Protein AF-A0A4Y2HJJ8-F1 (afdb_monomer)

Radius of gyration: 37.84 Å; Cα contacts (8 Å, |Δi|>4): 561; chains: 1; bounding box: 96×56×114 Å

InterPro domains:
  IPR008042 Retrotra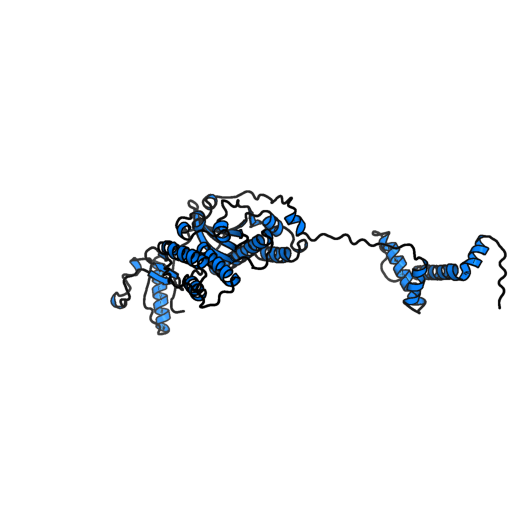nsposon Pao-like, RNAseH-like domain [PF05380] (85-244)
  IPR043502 DNA/RNA polymerase superfamily [SSF56672] (1-268)

pLDDT: mean 84.19, std 13.62, range [30.31, 98.5]

Organism: Araneus ventricosus (NCBI:txid182803)

Secondary structure (DSSP, 8-state):
--------SSHHHHHHHHHHHHHHHHHTT--------S-GGGTTTS-GGG-----S-SEEEETTEEEETTTTEEE---------BHHHHHHHHHHS--SS-TTHHHHHHHHHHHHHHHHTT--SSSBPPHHHHHHHHHHHHHGGGGGG--EES--SPSS-SEEEEEEEEEE-SSEEEEEEEEEEE-SS-EEEEEEEEEEEEPPSS---HHHHHHHHHHHHHHHHHHHHHHH-----EEEEEES-HHHHHHHHS-GGGB-HHHHHHHHHHHHHS-GGGEEE--GGG-THHHHHTT--GGGTTT-HHHHH--GGGGS-------------HHHHHTB-----------TT-HHHHHHHHHHH-S-HHHHHHHHHHHHHHHHHHH-TTS---SSPPHHHHHHHHHHHHHHHHHHHTHHHHHHHTTT--------

Solvent-accessible surface area (backbone atoms only — not comparable to full-atom values): 25143 Å² total; per-residue (Å²): 135,92,76,88,89,84,81,62,98,42,73,67,56,37,49,52,51,50,54,53,50,52,54,56,32,46,77,73,74,41,83,89,74,82,88,82,63,59,54,72,89,65,49,83,79,54,66,75,88,68,65,76,85,72,71,103,56,76,61,42,71,58,98,74,33,38,32,31,34,73,85,40,23,35,38,48,82,71,81,77,70,95,58,54,22,55,47,42,50,54,50,58,54,67,65,63,62,58,95,44,21,84,54,36,25,48,55,41,47,51,55,45,50,52,54,51,48,59,74,69,67,64,53,58,82,40,69,50,56,69,72,60,38,53,55,46,51,55,50,53,62,36,44,56,56,48,53,70,42,75,41,67,64,72,57,66,48,81,76,56,78,44,33,35,39,43,35,30,26,21,48,42,91,60,13,23,10,19,34,33,30,36,35,17,23,56,88,85,53,60,34,51,26,59,66,34,32,49,74,46,66,45,66,91,70,84,72,57,67,67,60,42,33,44,50,7,50,42,49,29,56,55,45,51,54,54,47,59,75,65,68,79,64,86,66,77,46,63,43,35,36,35,55,54,47,60,47,53,43,51,54,70,44,66,34,88,50,32,37,70,77,58,14,58,46,28,44,57,40,56,73,75,43,62,70,88,34,59,41,81,39,60,64,97,59,39,51,14,47,46,39,16,71,47,48,62,53,65,53,56,82,77,32,54,45,65,49,47,42,40,72,66,74,61,46,97,72,81,80,80,81,72,76,59,81,70,89,41,70,73,56,60,68,42,41,57,75,81,71,80,83,80,84,83,80,79,84,86,55,74,74,50,55,61,55,53,55,54,71,74,48,94,46,68,72,55,52,24,50,52,46,31,49,52,52,49,49,57,49,28,77,74,31,79,93,65,66,84,73,85,80,89,51,71,68,49,40,48,55,26,43,53,50,54,52,48,54,52,44,54,65,79,36,42,67,61,55,54,30,58,78,66,76,47,92,80,83,81,84,82,129

Structure (mmCIF, N/CA/C/O backbone):
data_AF-A0A4Y2HJJ8-F1
#
_entry.id   AF-A0A4Y2HJJ8-F1
#
loop_
_atom_site.group_PDB
_atom_site.id
_atom_site.type_symbol
_atom_site.label_atom_id
_atom_site.label_alt_id
_atom_site.label_comp_id
_atom_site.label_asym_id
_atom_site.label_entity_id
_atom_site.label_seq_id
_atom_site.pdbx_PDB_ins_code
_atom_site.Cartn_x
_atom_site.Cartn_y
_atom_site.Cartn_z
_atom_site.occupancy
_atom_site.B_iso_or_equiv
_atom_site.auth_seq_id
_atom_site.auth_comp_id
_atom_site.auth_asym_id
_atom_site.auth_atom_id
_atom_site.pdbx_PDB_model_num
ATOM 1 N N . MET A 1 1 ? -3.853 -16.875 21.306 1.00 56.72 1 MET A N 1
ATOM 2 C CA . MET A 1 1 ? -4.842 -15.968 20.690 1.00 56.72 1 MET A CA 1
ATOM 3 C C . MET A 1 1 ? -6.070 -16.238 21.504 1.00 56.72 1 MET A C 1
ATOM 5 O O . MET A 1 1 ? -6.566 -17.357 21.449 1.00 56.72 1 MET A O 1
ATOM 9 N N . ASP A 1 2 ? -6.397 -15.292 22.373 1.00 77.62 2 ASP A N 1
ATOM 10 C CA . ASP A 1 2 ? -7.194 -15.567 23.573 1.00 77.62 2 ASP A CA 1
ATOM 11 C C . ASP A 1 2 ? -8.602 -14.959 23.448 1.00 77.62 2 ASP A C 1
ATOM 13 O O . ASP A 1 2 ? -9.482 -15.260 24.248 1.00 77.62 2 ASP A O 1
ATOM 17 N N . ASP A 1 3 ? -8.815 -14.163 22.393 1.00 82.06 3 ASP A N 1
ATOM 18 C CA . ASP A 1 3 ? -10.067 -13.495 22.061 1.00 82.06 3 ASP A CA 1
ATOM 19 C C . ASP A 1 3 ? -10.730 -14.163 20.846 1.00 82.06 3 ASP A C 1
ATOM 21 O O . ASP A 1 3 ? -10.059 -14.546 19.879 1.00 82.06 3 ASP A O 1
ATOM 25 N N . VAL A 1 4 ? -12.062 -14.257 20.873 1.00 84.19 4 VAL A N 1
ATOM 26 C CA . VAL A 1 4 ? -12.884 -14.725 19.749 1.00 84.19 4 VAL A CA 1
ATOM 27 C C . VAL A 1 4 ? -13.698 -13.554 19.212 1.00 84.19 4 VAL A C 1
ATOM 29 O O . VAL A 1 4 ? -14.458 -12.931 19.950 1.00 84.19 4 VAL A O 1
ATOM 32 N N . PHE A 1 5 ? -13.562 -13.282 17.915 1.00 85.31 5 PHE A N 1
ATOM 33 C CA . PHE A 1 5 ? -14.332 -12.258 17.212 1.00 85.31 5 PHE A CA 1
ATOM 34 C C . PHE A 1 5 ? -15.346 -12.936 16.295 1.00 85.31 5 PHE A C 1
ATOM 36 O O . PHE A 1 5 ? -14.975 -13.754 15.455 1.00 85.31 5 PHE A O 1
ATOM 43 N N . ALA A 1 6 ? -16.618 -12.592 16.468 1.00 85.75 6 ALA A N 1
ATOM 44 C CA . ALA A 1 6 ? -17.721 -13.070 15.648 1.00 85.75 6 ALA A CA 1
ATOM 45 C C . ALA A 1 6 ? -18.758 -11.953 15.483 1.00 85.75 6 ALA A C 1
ATOM 47 O O . ALA A 1 6 ? -18.831 -11.037 16.304 1.00 85.75 6 ALA A O 1
ATOM 48 N N . GLY A 1 7 ? -19.549 -12.041 14.422 1.00 86.88 7 GLY A N 1
ATOM 49 C CA . GLY A 1 7 ? -20.635 -11.121 14.106 1.00 86.88 7 GLY A CA 1
ATOM 50 C C . GLY A 1 7 ? -21.627 -11.797 13.165 1.00 86.88 7 GLY A C 1
ATOM 51 O O . GLY A 1 7 ? -21.404 -12.938 12.764 1.00 86.88 7 GLY A O 1
ATOM 52 N N . GLY A 1 8 ? -22.704 -11.092 12.848 1.00 85.25 8 GLY A N 1
ATOM 53 C CA . GLY A 1 8 ? -23.768 -11.533 11.951 1.00 85.25 8 GLY A CA 1
ATOM 54 C C . GLY A 1 8 ? -24.639 -10.343 11.566 1.00 85.25 8 GLY A C 1
ATOM 55 O O . GLY A 1 8 ? -24.503 -9.265 12.157 1.00 85.25 8 GLY A O 1
ATOM 56 N N . ASP A 1 9 ? -25.523 -10.550 10.597 1.00 84.44 9 ASP A N 1
ATOM 57 C CA . ASP A 1 9 ? -26.316 -9.475 9.986 1.00 84.44 9 ASP A CA 1
ATOM 58 C C . ASP A 1 9 ? -27.642 -9.233 10.729 1.00 84.44 9 ASP A C 1
ATOM 60 O O . ASP A 1 9 ? -28.330 -8.239 10.502 1.00 84.44 9 ASP A O 1
ATOM 64 N N . SER A 1 10 ? -27.997 -10.122 11.665 1.00 86.19 10 SER A N 1
ATOM 65 C CA . SER A 1 10 ? -29.183 -10.000 12.519 1.00 86.19 10 SER A CA 1
ATOM 66 C C . SER A 1 10 ? -28.879 -10.292 13.989 1.00 86.19 10 SER A C 1
ATOM 68 O O . SER A 1 10 ? -27.955 -11.035 14.334 1.00 86.19 10 SER A O 1
ATOM 70 N N . LEU A 1 11 ? -29.690 -9.731 14.889 1.00 86.81 11 LEU A N 1
ATOM 71 C CA . LEU A 1 11 ? -29.562 -9.994 16.326 1.00 86.81 11 LEU A CA 1
ATOM 72 C C . LEU A 1 11 ? -29.825 -11.466 16.655 1.00 86.81 11 LEU A C 1
ATOM 74 O O . LEU A 1 11 ? -29.200 -12.015 17.562 1.00 86.81 11 LEU A O 1
ATOM 78 N N . GLU A 1 12 ? -30.747 -12.099 15.938 1.00 87.50 12 GLU A N 1
ATOM 79 C CA . GLU A 1 12 ? -31.116 -13.503 16.089 1.00 87.50 12 GLU A CA 1
ATOM 80 C C . GLU A 1 12 ? -29.944 -14.423 15.739 1.00 87.50 12 GLU A C 1
ATOM 82 O O . GLU A 1 12 ? -29.590 -15.287 16.543 1.00 87.50 12 GLU A O 1
ATOM 87 N N . GLU A 1 13 ? -29.294 -14.188 14.597 1.00 89.25 13 GLU A N 1
ATOM 88 C CA . GLU A 1 13 ? -28.116 -14.943 14.165 1.00 89.25 13 GLU A CA 1
ATOM 89 C C . GLU A 1 13 ? -26.965 -14.798 15.167 1.00 89.25 13 GLU A C 1
ATOM 91 O O . GLU A 1 13 ? -26.371 -15.788 15.597 1.00 89.25 13 GLU A O 1
ATOM 96 N N . VAL A 1 14 ? -26.688 -13.569 15.617 1.00 89.31 14 VAL A N 1
ATOM 97 C CA . VAL A 1 14 ? -25.626 -13.314 16.600 1.00 89.31 14 VAL A CA 1
ATOM 98 C C . VAL A 1 14 ? -25.923 -14.003 17.938 1.00 89.31 14 VAL A C 1
ATOM 100 O O . VAL A 1 14 ? -25.008 -14.540 18.569 1.00 89.31 14 VAL A O 1
ATOM 103 N N . ARG A 1 15 ? -27.191 -14.049 18.374 1.00 87.06 15 ARG A N 1
ATOM 104 C CA . ARG A 1 15 ? -27.598 -14.810 19.572 1.00 87.06 15 ARG A CA 1
ATOM 105 C C . ARG A 1 15 ? -27.375 -16.300 19.397 1.00 87.06 15 ARG A C 1
ATOM 107 O O . ARG A 1 15 ? -26.866 -16.951 20.310 1.00 87.06 15 ARG A O 1
ATOM 114 N N . GLU A 1 16 ? -27.769 -16.848 18.257 1.00 90.25 16 GLU A N 1
ATOM 115 C CA . GLU A 1 16 ? -27.582 -18.266 17.987 1.00 90.25 16 GLU A CA 1
ATOM 116 C C . GLU A 1 16 ? -26.090 -18.627 17.984 1.00 90.25 16 GLU A C 1
ATOM 118 O O . GLU A 1 16 ? -25.683 -19.555 18.690 1.00 90.25 16 GLU A O 1
ATOM 123 N N . LEU A 1 17 ? -25.262 -17.837 17.295 1.00 89.94 17 LEU A N 1
ATOM 124 C CA . LEU A 1 17 ? -23.807 -17.982 17.290 1.00 89.94 17 LEU A CA 1
ATOM 125 C C . LEU A 1 17 ? -23.226 -17.933 18.706 1.00 89.94 17 LEU A C 1
ATOM 127 O O . LEU A 1 17 ? -22.416 -18.789 19.067 1.00 89.94 17 LEU A O 1
ATOM 131 N N . GLN A 1 18 ? -23.668 -16.986 19.539 1.00 87.38 18 GLN A N 1
ATOM 132 C CA . GLN A 1 18 ? -23.239 -16.886 20.935 1.00 87.38 18 GLN A CA 1
ATOM 133 C C . GLN A 1 18 ? -23.526 -18.183 21.709 1.00 87.38 18 GLN A C 1
ATOM 135 O O . GLN A 1 18 ? -22.636 -18.723 22.372 1.00 87.38 18 GLN A O 1
ATOM 140 N N . VAL A 1 19 ? -24.750 -18.711 21.610 1.00 88.38 19 VAL A N 1
ATOM 141 C CA . VAL A 1 19 ? -25.157 -19.946 22.300 1.00 88.38 19 VAL A CA 1
ATOM 142 C C . VAL A 1 19 ? -24.356 -21.150 21.801 1.00 88.38 19 VAL A C 1
ATOM 144 O O . VAL A 1 19 ? -23.889 -21.964 22.606 1.00 88.38 19 VAL A O 1
ATOM 147 N N . GLN A 1 20 ? -24.170 -21.270 20.485 1.00 91.38 20 GLN A N 1
ATOM 148 C CA . GLN A 1 20 ? -23.397 -22.353 19.878 1.00 91.38 20 GLN A CA 1
ATOM 149 C C . GLN A 1 20 ? -21.921 -22.310 20.302 1.00 91.38 20 GLN A C 1
ATOM 151 O O . GLN A 1 20 ? -21.341 -23.358 20.610 1.00 91.38 20 GLN A O 1
ATOM 156 N N . LEU A 1 21 ? -21.329 -21.114 20.380 1.00 90.69 21 LEU A N 1
ATOM 157 C CA . LEU A 1 21 ? -19.943 -20.904 20.797 1.00 90.69 21 LEU A CA 1
ATOM 158 C C . LEU A 1 21 ? -19.740 -21.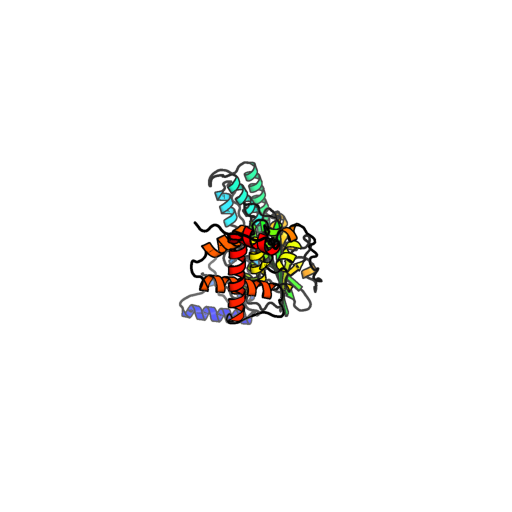301 22.266 1.00 90.69 21 LEU A C 1
ATOM 160 O O . LEU A 1 21 ? -18.840 -22.087 22.569 1.00 90.69 21 LEU A O 1
ATOM 164 N N . ILE A 1 22 ? -20.621 -20.832 23.160 1.00 89.00 22 ILE A N 1
ATOM 165 C CA . ILE A 1 22 ? -20.599 -21.184 24.590 1.00 89.00 22 ILE A CA 1
ATOM 166 C C . ILE A 1 22 ? -20.695 -22.700 24.764 1.00 89.00 22 ILE A C 1
ATOM 168 O O . ILE A 1 22 ? -19.879 -23.297 25.464 1.00 89.00 22 ILE A O 1
ATOM 172 N N . ARG A 1 23 ? -21.660 -23.346 24.097 1.00 91.12 23 ARG A N 1
ATOM 173 C CA . ARG A 1 23 ? -21.856 -24.799 24.193 1.00 91.12 23 ARG A CA 1
ATOM 174 C C . ARG A 1 23 ? -20.638 -25.571 23.685 1.00 91.12 23 ARG A C 1
ATOM 176 O O . ARG A 1 23 ? -20.248 -26.564 24.296 1.00 91.12 23 ARG A O 1
ATOM 183 N N . SER A 1 24 ? -20.052 -25.142 22.570 1.00 93.00 24 SER A N 1
ATOM 184 C CA . SER A 1 24 ? -18.912 -2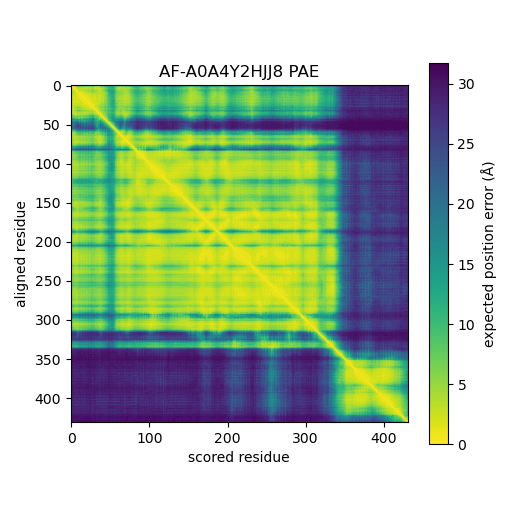5.827 21.953 1.00 93.00 24 SER A CA 1
ATOM 185 C C . SER A 1 24 ? -17.656 -25.738 22.817 1.00 93.00 24 SER A C 1
ATOM 187 O O . SER A 1 24 ? -16.993 -26.752 23.028 1.00 93.00 24 SER A O 1
ATOM 189 N N . LEU A 1 25 ? -17.364 -24.563 23.378 1.00 90.69 25 LEU A N 1
ATOM 190 C CA . LEU A 1 25 ? -16.209 -24.374 24.257 1.00 90.69 25 LEU A CA 1
ATOM 191 C C . LEU A 1 25 ? -16.407 -25.025 25.629 1.00 90.69 25 LEU A C 1
ATOM 193 O O . LEU A 1 25 ? -15.476 -25.648 26.138 1.00 90.69 25 LEU A O 1
ATOM 197 N N . ALA A 1 26 ? -17.629 -25.022 26.169 1.00 91.31 26 ALA A N 1
ATOM 198 C CA . ALA A 1 26 ? -17.940 -25.738 27.404 1.00 91.31 26 ALA A CA 1
ATOM 199 C C . ALA A 1 26 ? -17.660 -27.248 27.286 1.00 91.31 26 ALA A C 1
ATOM 201 O O . ALA A 1 26 ? -17.150 -27.858 28.224 1.00 91.31 26 ALA A O 1
ATOM 202 N N . ARG A 1 27 ? -17.907 -27.859 26.115 1.00 93.00 27 ARG A N 1
ATOM 203 C CA . ARG A 1 27 ? -17.545 -29.269 25.851 1.00 93.00 27 ARG A CA 1
ATOM 204 C C . ARG A 1 27 ? -16.037 -29.520 25.875 1.00 93.00 27 ARG A C 1
ATOM 206 O O . ARG A 1 27 ? -15.626 -30.641 26.153 1.00 93.00 27 ARG A O 1
ATOM 213 N N . ALA A 1 28 ? -15.232 -28.501 25.586 1.00 92.19 28 ALA A N 1
ATOM 214 C CA . ALA A 1 28 ? -13.778 -28.538 25.706 1.00 92.19 28 ALA A CA 1
ATOM 215 C C . ALA A 1 28 ? -13.282 -28.131 27.111 1.00 92.19 28 ALA A C 1
ATOM 217 O O . ALA A 1 28 ? -12.077 -28.011 27.314 1.00 92.19 28 ALA A O 1
ATOM 218 N N . GLY A 1 29 ? -14.187 -27.906 28.074 1.00 91.50 29 GLY A N 1
ATOM 219 C CA . GLY A 1 29 ? -13.849 -27.431 29.419 1.00 91.50 29 GLY A CA 1
ATOM 220 C C . GLY A 1 29 ? -13.415 -25.962 29.469 1.00 91.50 29 GLY A C 1
ATOM 221 O O . GLY A 1 29 ? -12.773 -25.555 30.432 1.00 91.50 29 GLY A O 1
ATOM 222 N N . MET A 1 30 ? -13.729 -25.174 28.436 1.00 88.31 30 MET A N 1
ATOM 223 C CA . MET A 1 30 ? -13.374 -23.758 28.336 1.00 88.31 30 MET A CA 1
ATOM 224 C C . MET A 1 30 ? -14.610 -22.883 28.570 1.00 88.31 30 MET A C 1
ATOM 226 O O . MET A 1 30 ? -15.579 -22.951 27.813 1.00 88.31 30 MET A O 1
ATOM 230 N N . GLU A 1 31 ? -14.573 -22.034 29.598 1.00 85.12 31 GLU A N 1
ATOM 231 C CA . GLU A 1 31 ? -15.604 -21.018 29.835 1.00 85.12 31 GLU A CA 1
ATOM 232 C C . GLU A 1 31 ? -15.215 -19.679 29.198 1.00 85.12 31 GLU A C 1
ATOM 234 O O . GLU A 1 31 ? -14.109 -19.174 29.388 1.00 85.12 31 GLU A O 1
ATOM 239 N N . LEU A 1 32 ? -16.149 -19.082 28.454 1.00 81.50 32 LEU A N 1
ATOM 240 C CA . LEU A 1 32 ? -15.990 -17.733 27.919 1.00 81.50 32 LEU A CA 1
ATOM 241 C C . LEU A 1 32 ? -16.343 -16.685 28.977 1.00 81.50 32 LEU A C 1
ATOM 243 O O . LEU A 1 32 ? -17.425 -16.709 29.569 1.00 81.50 32 LEU A O 1
ATOM 247 N N . HIS A 1 33 ? -15.455 -15.711 29.141 1.00 76.56 33 HIS A N 1
ATOM 248 C CA . HIS A 1 33 ? -15.629 -14.565 30.029 1.00 76.56 33 HIS A CA 1
ATOM 249 C C . HIS A 1 33 ? -15.424 -13.255 29.249 1.00 76.56 33 HIS A C 1
ATOM 251 O O . HIS A 1 33 ? -14.847 -13.267 28.167 1.00 76.56 33 HIS A O 1
ATOM 257 N N . LYS A 1 34 ? -15.852 -12.116 29.821 1.00 78.88 34 LYS A N 1
ATOM 258 C CA . LYS A 1 34 ? -15.633 -10.753 29.278 1.00 78.88 34 LYS A CA 1
ATOM 259 C C . LYS A 1 34 ? -16.279 -10.492 27.908 1.00 78.88 34 LYS A C 1
ATOM 261 O O . LYS A 1 34 ? -15.626 -10.075 26.957 1.00 78.88 34 LYS A O 1
ATOM 266 N N . TRP A 1 35 ? -17.591 -10.679 27.829 1.00 79.94 35 TRP A N 1
ATOM 267 C CA . TRP A 1 35 ? -18.362 -10.365 26.628 1.00 79.94 35 TRP A CA 1
ATOM 268 C C . TRP A 1 35 ? -18.404 -8.857 26.344 1.00 79.94 35 TRP A C 1
ATOM 270 O O . TRP A 1 35 ? -18.588 -8.028 27.241 1.00 79.94 35 TRP A O 1
ATOM 280 N N . ARG A 1 36 ? -18.254 -8.503 25.066 1.00 81.88 36 ARG A N 1
ATOM 281 C CA . ARG A 1 36 ? -18.394 -7.140 24.546 1.00 81.88 36 ARG A CA 1
ATOM 282 C C . ARG A 1 36 ? -19.230 -7.184 23.274 1.00 81.88 36 ARG A C 1
ATOM 284 O O . ARG A 1 36 ? -19.084 -8.092 22.465 1.00 81.88 36 ARG A O 1
ATOM 291 N N . THR A 1 37 ? -20.136 -6.225 23.131 1.00 81.94 37 THR A N 1
ATOM 292 C CA . THR A 1 37 ? -21.064 -6.134 22.000 1.00 81.94 37 THR A CA 1
ATOM 293 C C . THR A 1 37 ? -21.440 -4.677 21.760 1.00 81.94 37 THR A C 1
ATOM 295 O O . THR A 1 37 ? -21.551 -3.900 22.719 1.00 81.94 37 THR A O 1
ATOM 298 N N . ASN A 1 38 ? -21.636 -4.341 20.487 1.00 81.12 38 ASN A N 1
ATOM 299 C CA . ASN A 1 38 ? -22.210 -3.083 20.018 1.00 81.12 38 ASN A CA 1
ATOM 300 C C . ASN A 1 38 ? -23.748 -3.062 20.092 1.00 81.12 38 ASN A C 1
ATOM 302 O O . ASN A 1 38 ? -24.345 -1.992 20.052 1.00 81.12 38 ASN A O 1
ATOM 306 N N . ALA A 1 39 ? -24.402 -4.212 20.285 1.00 79.56 39 ALA A N 1
ATOM 307 C CA . ALA A 1 39 ? -25.846 -4.301 20.467 1.00 79.56 39 ALA A CA 1
ATOM 308 C C . ALA A 1 39 ? -26.211 -4.393 21.957 1.00 79.56 39 ALA A C 1
ATOM 310 O O . ALA A 1 39 ? -26.068 -5.438 22.598 1.00 79.56 39 ALA A O 1
ATOM 311 N N . SER A 1 40 ? -26.742 -3.306 22.521 1.00 71.38 40 SER A N 1
ATOM 312 C CA . SER A 1 40 ? -27.177 -3.238 23.927 1.00 71.38 40 SER A CA 1
ATOM 313 C C . SER A 1 40 ? -28.168 -4.350 24.307 1.00 71.38 40 SER A C 1
ATOM 315 O O . SER A 1 40 ? -28.058 -4.923 25.389 1.00 71.38 40 SER A O 1
ATOM 317 N N . ASN A 1 41 ? -29.055 -4.738 23.385 1.00 70.00 41 ASN A N 1
ATOM 318 C CA . ASN A 1 41 ? -30.072 -5.787 23.561 1.00 70.00 41 ASN A CA 1
ATOM 319 C C . ASN A 1 41 ? -29.513 -7.210 23.771 1.00 70.00 41 ASN A C 1
ATOM 321 O O . ASN A 1 41 ? -30.272 -8.129 24.086 1.00 70.00 41 ASN A O 1
ATOM 325 N N . LEU A 1 42 ? -28.212 -7.427 23.547 1.00 68.56 42 LEU A N 1
ATOM 326 C CA . LEU A 1 42 ? -27.535 -8.702 23.813 1.00 68.56 42 LEU A CA 1
ATOM 327 C C . LEU A 1 42 ? -26.903 -8.758 25.210 1.00 68.56 42 LEU A C 1
ATOM 329 O O . LEU A 1 42 ? -26.538 -9.839 25.668 1.00 68.56 42 LEU A O 1
ATOM 333 N N . ARG A 1 43 ? -26.794 -7.620 25.909 1.00 63.72 43 ARG A N 1
ATOM 334 C CA . ARG A 1 43 ? -26.166 -7.552 27.238 1.00 63.72 43 ARG A CA 1
ATOM 335 C C . ARG A 1 43 ? -27.030 -8.107 28.353 1.00 63.72 43 ARG A C 1
ATOM 337 O O . ARG A 1 43 ? -26.498 -8.754 29.243 1.00 63.72 43 ARG A O 1
ATOM 344 N N . SER A 1 44 ? -28.343 -7.885 28.295 1.00 54.53 44 SER A N 1
ATOM 345 C CA . SER A 1 44 ? -29.275 -8.214 29.384 1.00 54.53 44 SER A CA 1
ATOM 346 C C . SER A 1 44 ? -29.310 -9.701 29.757 1.00 54.53 44 SER A C 1
ATOM 348 O O . SER A 1 44 ? -29.784 -10.048 30.831 1.00 54.53 44 SER A O 1
ATOM 350 N N . ASN A 1 45 ? -28.814 -10.582 28.882 1.00 52.50 45 ASN A N 1
ATOM 351 C CA . ASN A 1 45 ? -28.805 -12.032 29.089 1.00 52.50 45 ASN A CA 1
ATOM 352 C C . ASN A 1 45 ? -27.475 -12.569 29.642 1.00 52.50 45 ASN A C 1
ATOM 354 O O . ASN A 1 45 ? -27.370 -13.760 29.931 1.00 52.50 45 ASN A O 1
ATOM 358 N N . ILE A 1 46 ? -26.450 -11.724 29.771 1.00 59.38 46 ILE A N 1
ATOM 359 C CA . ILE A 1 46 ? -25.167 -12.096 30.365 1.00 59.38 46 ILE A CA 1
ATOM 360 C C . ILE A 1 46 ? -25.255 -11.679 31.832 1.00 59.38 46 ILE A C 1
ATOM 362 O O . ILE A 1 46 ? -25.276 -10.488 32.118 1.00 59.38 46 ILE A O 1
ATOM 366 N N . SER A 1 47 ? -25.365 -12.646 32.751 1.00 47.75 47 SER A N 1
ATOM 367 C CA . SER A 1 47 ? -25.485 -12.376 34.190 1.00 47.75 47 SER A CA 1
ATOM 368 C C . SER A 1 47 ? -24.460 -11.335 34.647 1.00 47.75 47 SER A C 1
ATOM 370 O O . SER A 1 47 ? -23.252 -11.554 34.516 1.00 47.75 47 SER A O 1
ATOM 372 N N . GLU A 1 48 ? -24.957 -10.235 35.220 1.00 48.19 48 GLU A N 1
ATOM 373 C CA . GLU A 1 48 ? -24.166 -9.119 35.764 1.00 48.19 48 GLU A CA 1
ATOM 374 C C . GLU A 1 48 ? -23.097 -9.594 36.775 1.00 48.19 48 GLU A C 1
ATOM 376 O O . GLU A 1 48 ? -22.070 -8.950 36.958 1.00 48.19 48 GLU A O 1
ATOM 381 N N . GLU A 1 49 ? -23.271 -10.782 37.363 1.00 41.53 49 GLU A N 1
ATOM 382 C CA . GLU A 1 49 ? -22.366 -11.383 38.350 1.00 41.53 49 GLU A CA 1
ATOM 383 C C . GLU A 1 49 ? -20.999 -11.848 37.802 1.00 41.53 49 GLU A C 1
ATOM 385 O O . GLU A 1 49 ? -20.076 -12.051 38.589 1.00 41.53 49 GLU A O 1
ATOM 390 N N . LYS A 1 50 ? -20.817 -12.005 36.478 1.00 44.22 50 LYS A N 1
ATOM 391 C CA . LYS A 1 50 ? -19.515 -12.392 35.877 1.00 44.22 50 LYS A CA 1
ATOM 392 C C . LYS A 1 50 ? -18.734 -11.216 35.267 1.00 44.22 50 LYS A C 1
ATOM 394 O O . LYS A 1 50 ? -17.635 -11.427 34.739 1.00 44.22 50 LYS A O 1
ATOM 399 N N . GLU A 1 51 ? -19.237 -9.982 35.354 1.00 43.31 51 GLU A N 1
ATOM 400 C CA . GLU A 1 51 ? -18.447 -8.783 35.049 1.00 43.31 51 GLU A CA 1
ATOM 401 C C . GLU A 1 51 ? -17.556 -8.438 36.247 1.00 43.31 51 GLU A C 1
ATOM 403 O O . GLU A 1 51 ? -17.837 -7.537 37.033 1.00 43.31 51 GLU A O 1
ATOM 408 N N . HIS A 1 52 ? -16.439 -9.157 36.398 1.00 37.06 52 HIS A N 1
ATOM 409 C CA . HIS A 1 52 ? -15.375 -8.690 37.281 1.00 37.06 52 HIS A CA 1
ATOM 410 C C . HIS A 1 52 ? -14.940 -7.295 36.826 1.00 37.06 52 HIS A C 1
ATOM 412 O O . HIS A 1 52 ? -14.334 -7.119 35.767 1.00 37.06 52 HIS A O 1
ATOM 418 N N . SER A 1 53 ? -15.294 -6.321 37.658 1.00 35.69 53 SER A N 1
ATOM 419 C CA . SER A 1 53 ? -14.977 -4.907 37.578 1.00 35.69 53 SER A CA 1
ATOM 420 C C . SER A 1 53 ? -13.506 -4.677 37.226 1.00 35.69 53 SER A C 1
ATOM 422 O O . SER A 1 53 ? -12.631 -4.696 38.090 1.00 35.69 53 SER A O 1
ATOM 424 N N . PHE A 1 54 ? -13.240 -4.408 35.953 1.00 30.89 54 PHE A N 1
ATOM 425 C CA . PHE A 1 54 ? -12.015 -3.762 35.509 1.00 30.89 54 PHE A CA 1
ATOM 426 C C . PHE A 1 54 ? -12.419 -2.507 34.752 1.00 30.89 54 PHE A C 1
ATOM 428 O O . PHE A 1 54 ? -12.824 -2.591 33.601 1.00 30.89 54 PHE A O 1
ATOM 435 N N . SER A 1 55 ? -12.344 -1.386 35.477 1.00 30.31 55 SER A N 1
ATOM 436 C CA . SER A 1 55 ? -12.406 0.014 35.040 1.00 30.31 55 SER A CA 1
ATOM 437 C C . SER A 1 55 ? -13.466 0.393 33.999 1.00 30.31 55 SER A C 1
ATOM 439 O O . SER A 1 55 ? -13.465 -0.068 32.865 1.00 30.31 55 SER A O 1
ATOM 441 N N . CYS A 1 56 ? -14.293 1.359 34.389 1.00 31.05 56 CYS A N 1
ATOM 442 C CA . CYS A 1 56 ? -15.208 2.146 33.568 1.00 31.05 56 CYS A CA 1
ATOM 443 C C . CYS A 1 56 ? -14.496 2.841 32.383 1.00 31.05 56 CYS A C 1
ATOM 445 O O . CYS A 1 56 ? -14.227 4.038 32.408 1.00 31.05 56 CYS A O 1
ATOM 447 N N . SER A 1 57 ? -14.158 2.087 31.343 1.00 47.66 57 SER A N 1
ATOM 448 C CA . SER A 1 57 ? -13.852 2.617 30.019 1.00 47.66 57 SER A CA 1
ATOM 449 C C . SER A 1 57 ? -14.494 1.698 28.987 1.00 47.66 57 SER A C 1
ATOM 451 O O . SER A 1 57 ? -14.254 0.492 29.002 1.00 47.66 57 SER A O 1
ATOM 453 N N . SER A 1 58 ? -15.306 2.261 28.093 1.00 57.03 58 SER A N 1
ATOM 454 C CA . SER A 1 58 ? -15.943 1.567 26.962 1.00 57.03 58 SER A CA 1
ATOM 455 C C . SER A 1 58 ? -14.933 0.967 25.966 1.00 57.03 58 SER A C 1
ATOM 457 O O . SER A 1 58 ? -15.285 0.179 25.093 1.00 57.03 58 SER A O 1
ATOM 459 N N . GLU A 1 59 ? -13.652 1.279 26.123 1.00 62.78 59 GLU A N 1
ATOM 460 C CA . GLU A 1 59 ? -12.583 0.871 25.227 1.00 62.78 59 GLU A CA 1
ATOM 461 C C . GLU A 1 59 ? -11.962 -0.476 25.619 1.00 62.78 59 GLU A C 1
ATOM 463 O O . GLU A 1 59 ? -11.562 -0.706 26.762 1.00 62.78 59 GLU A O 1
ATOM 468 N N . THR A 1 60 ? -11.802 -1.357 24.634 1.00 71.00 60 THR A N 1
ATOM 469 C CA . THR A 1 60 ? -11.059 -2.619 24.768 1.00 71.00 60 THR A CA 1
ATOM 470 C C . THR A 1 60 ? -10.032 -2.736 23.653 1.00 71.00 60 THR A C 1
ATOM 472 O O . THR A 1 60 ? -10.192 -2.127 22.601 1.00 71.00 60 THR A O 1
ATOM 475 N N . LYS A 1 61 ? -8.949 -3.491 23.855 1.00 77.06 61 LYS A N 1
ATOM 476 C CA . LYS A 1 61 ? -8.013 -3.763 22.759 1.00 77.06 61 LYS A CA 1
ATOM 477 C C . LYS A 1 61 ? -8.513 -4.955 21.950 1.00 77.06 61 LYS A C 1
ATOM 479 O O . LYS A 1 61 ? -8.519 -6.061 22.470 1.00 77.06 61 LYS A O 1
ATOM 484 N N . ALA A 1 62 ? -8.868 -4.740 20.688 1.00 74.81 62 ALA A N 1
ATOM 485 C CA . ALA A 1 62 ? -9.154 -5.790 19.719 1.00 74.81 62 ALA A CA 1
ATOM 486 C C . ALA A 1 62 ? -7.922 -5.985 18.825 1.00 74.81 62 ALA A C 1
ATOM 488 O O . ALA A 1 62 ? -7.542 -5.088 18.072 1.00 74.81 62 ALA A O 1
ATOM 489 N N . LEU A 1 63 ? -7.246 -7.134 18.951 1.00 78.31 63 LEU A N 1
ATOM 490 C CA . LEU A 1 63 ? -6.023 -7.460 18.194 1.00 78.31 63 LEU A CA 1
ATOM 491 C C . LEU A 1 63 ? -4.912 -6.393 18.292 1.00 78.31 63 LEU A C 1
ATOM 493 O O . LEU A 1 63 ? -4.101 -6.245 17.382 1.00 78.31 63 LEU A O 1
ATOM 497 N N . GLY A 1 64 ? -4.863 -5.649 19.402 1.00 81.44 64 GLY A N 1
ATOM 498 C CA . GLY A 1 64 ? -3.871 -4.600 19.657 1.00 81.44 64 GLY A CA 1
ATOM 499 C C . GLY A 1 64 ? -4.310 -3.171 19.310 1.00 81.44 64 GLY A C 1
ATOM 500 O O . GLY A 1 64 ? -3.650 -2.240 19.770 1.00 81.44 64 GLY A O 1
ATOM 501 N N . ILE A 1 65 ? -5.419 -2.981 18.585 1.00 85.00 65 ILE A N 1
ATOM 502 C CA . ILE A 1 65 ? -6.040 -1.665 18.327 1.00 85.00 65 ILE A CA 1
ATOM 503 C C . ILE A 1 65 ? -7.108 -1.393 19.391 1.00 85.00 65 ILE A C 1
ATOM 505 O O . ILE A 1 65 ? -7.741 -2.332 19.867 1.00 85.00 65 ILE A O 1
ATOM 509 N N . LEU A 1 66 ? -7.326 -0.135 19.783 1.00 88.56 66 LEU A N 1
ATOM 510 C CA . LEU A 1 66 ? -8.442 0.197 20.670 1.00 88.56 66 LEU A CA 1
ATOM 511 C C . LEU A 1 66 ? -9.753 0.202 19.886 1.00 88.56 66 LEU A C 1
ATOM 513 O O . LEU A 1 66 ? -9.865 0.832 18.839 1.00 88.56 66 LEU A O 1
ATOM 517 N N . TRP A 1 67 ? -10.736 -0.505 20.418 1.00 88.62 67 TRP A N 1
ATOM 518 C CA . TRP A 1 67 ? -12.089 -0.596 19.904 1.00 88.62 67 TRP A CA 1
ATOM 519 C C . TRP A 1 67 ? -13.052 -0.137 20.992 1.00 88.62 67 TRP A C 1
ATOM 521 O O . TRP A 1 67 ? -13.099 -0.719 22.085 1.00 88.62 67 TRP A O 1
ATOM 531 N N . ASP A 1 68 ? -13.802 0.917 20.685 1.00 86.62 68 ASP A N 1
ATOM 532 C CA . ASP A 1 68 ? -14.989 1.278 21.439 1.00 86.62 68 ASP A CA 1
ATOM 533 C C . ASP A 1 68 ? -16.184 0.564 20.810 1.00 86.62 68 ASP A C 1
ATOM 535 O O . ASP A 1 68 ? -16.592 0.840 19.680 1.00 86.62 68 ASP A O 1
ATOM 539 N N . HIS A 1 69 ? -16.722 -0.391 21.557 1.00 81.50 69 HIS A N 1
ATOM 540 C CA . HIS A 1 69 ? -17.795 -1.250 21.090 1.00 81.50 69 HIS A CA 1
ATOM 541 C C . HIS A 1 69 ? -19.138 -0.522 21.034 1.00 81.50 69 HIS A C 1
ATOM 543 O O . HIS A 1 69 ? -20.001 -0.970 20.297 1.00 81.50 69 HIS A O 1
ATOM 549 N N . LEU A 1 70 ? -19.350 0.568 21.782 1.00 83.19 70 LEU A N 1
ATOM 550 C CA . LEU A 1 70 ? -20.640 1.270 21.780 1.00 83.19 70 LEU A CA 1
ATOM 551 C C . LEU A 1 70 ? -20.903 2.023 20.462 1.00 83.19 70 LEU A C 1
ATOM 553 O O . LEU A 1 70 ? -21.937 1.766 19.852 1.00 83.19 70 LEU A O 1
ATOM 557 N N . PRO A 1 71 ? -20.004 2.907 19.983 1.00 86.50 71 PRO A N 1
ATOM 558 C CA . PRO A 1 71 ? -20.129 3.523 18.665 1.00 86.50 71 PRO A CA 1
ATOM 559 C C . PRO A 1 71 ? -19.618 2.619 17.528 1.00 86.50 71 PRO A C 1
ATOM 561 O O . PRO A 1 71 ? -19.714 3.003 16.370 1.00 86.50 71 PRO A O 1
ATOM 564 N N . ASP A 1 72 ? -19.058 1.449 17.851 1.00 88.31 72 ASP A N 1
ATOM 565 C CA . ASP A 1 72 ? -18.378 0.535 16.927 1.00 88.31 72 ASP A CA 1
ATOM 566 C C . ASP A 1 72 ? -17.249 1.195 16.115 1.00 88.31 72 ASP A C 1
ATOM 568 O O . ASP A 1 72 ? -17.180 1.124 14.883 1.00 88.31 72 ASP A O 1
ATOM 572 N N . CYS A 1 73 ? -16.333 1.841 16.835 1.00 91.56 73 CYS A N 1
ATOM 573 C CA . CYS A 1 73 ? -15.240 2.599 16.242 1.00 91.56 73 CYS A CA 1
ATOM 574 C C . CYS A 1 73 ? -13.880 2.162 16.776 1.00 91.56 73 CYS A C 1
ATOM 576 O O . CYS A 1 73 ? -13.711 1.826 17.950 1.00 91.56 73 CYS A O 1
ATOM 578 N N . PHE A 1 74 ? -12.881 2.222 15.905 1.00 91.56 74 PHE A N 1
ATOM 579 C CA . PHE A 1 74 ? -11.485 2.186 16.290 1.00 91.56 74 PHE A CA 1
ATOM 580 C C . PHE A 1 74 ? -11.016 3.557 16.766 1.00 91.56 74 PHE A C 1
ATOM 582 O O . PHE A 1 74 ? -11.380 4.596 16.209 1.00 91.56 74 PHE A O 1
ATOM 589 N N . SER A 1 75 ? -10.156 3.536 17.776 1.00 89.69 75 SER A N 1
ATOM 590 C CA . SER A 1 75 ? -9.471 4.707 18.303 1.00 89.69 75 SER A CA 1
ATOM 591 C C . SER A 1 75 ? -7.990 4.403 18.518 1.00 89.69 75 SER A C 1
ATOM 593 O O . SER A 1 75 ? -7.533 3.255 18.494 1.00 89.69 75 SER A O 1
ATOM 595 N N . PHE A 1 76 ? -7.206 5.456 18.717 1.00 86.56 76 PHE A N 1
ATOM 596 C CA . PHE A 1 76 ? -5.783 5.351 19.003 1.00 86.56 76 PHE A CA 1
ATOM 597 C C . PHE A 1 76 ? -5.479 6.154 20.260 1.00 86.56 76 PHE A C 1
ATOM 599 O O . PHE A 1 76 ? -5.960 7.269 20.412 1.00 86.56 76 PHE A O 1
ATOM 606 N N . LYS A 1 77 ? -4.665 5.599 21.163 1.00 82.62 77 LYS A N 1
ATOM 607 C CA . LYS A 1 77 ? -4.153 6.332 22.327 1.00 82.62 77 LYS A CA 1
ATOM 608 C C . LYS A 1 77 ? -2.645 6.402 22.269 1.00 82.62 77 LYS A C 1
ATOM 610 O O . LYS A 1 77 ? -1.948 5.407 22.476 1.00 82.62 77 LYS A O 1
ATOM 615 N N . VAL A 1 78 ? -2.154 7.603 22.021 1.00 77.62 78 VAL A N 1
ATOM 616 C CA . VAL A 1 78 ? -0.742 7.942 22.024 1.00 77.62 78 VAL A CA 1
ATOM 617 C C . VAL A 1 78 ? -0.452 8.744 23.287 1.00 77.62 78 VAL A C 1
ATOM 619 O O . VAL A 1 78 ? -1.002 9.822 23.503 1.00 77.62 78 VAL A O 1
ATOM 622 N N . LEU A 1 79 ? 0.410 8.182 24.134 1.00 76.38 79 LEU A N 1
ATOM 623 C CA . LEU A 1 79 ? 0.966 8.832 25.321 1.00 76.38 79 LEU A CA 1
ATOM 624 C C . LEU A 1 79 ? 2.465 9.027 25.072 1.00 76.38 79 LEU A C 1
ATOM 626 O O . LEU A 1 79 ? 3.242 8.100 25.340 1.00 76.38 79 LEU A O 1
ATOM 630 N N . PRO A 1 80 ? 2.863 10.162 24.473 1.00 71.31 80 PRO A N 1
ATOM 631 C CA . PRO A 1 80 ? 4.253 10.406 24.126 1.00 71.31 80 PRO A CA 1
ATOM 632 C C . PRO A 1 80 ? 5.119 10.510 25.388 1.00 71.31 80 PRO A C 1
ATOM 634 O O . PRO A 1 80 ? 4.737 11.146 26.368 1.00 71.31 80 PRO A O 1
ATOM 637 N N . SER A 1 81 ? 6.290 9.867 25.370 1.00 73.62 81 SER A N 1
ATOM 638 C CA . SER A 1 81 ? 7.323 10.070 26.393 1.00 73.62 81 SER A CA 1
ATOM 639 C C . SER A 1 81 ? 8.279 11.176 25.934 1.00 73.62 81 SER A C 1
ATOM 641 O O . SER A 1 81 ? 8.747 11.090 24.795 1.00 73.62 81 SER A O 1
ATOM 643 N N . PRO A 1 82 ? 8.620 12.163 26.785 1.00 68.62 82 PRO A N 1
ATOM 644 C CA . PRO A 1 82 ? 9.446 13.321 26.418 1.00 68.62 82 PRO A CA 1
ATOM 645 C C . PRO A 1 82 ? 10.948 13.009 26.275 1.00 68.62 82 PRO A C 1
ATOM 647 O O . PRO A 1 82 ? 11.775 13.915 26.258 1.00 68.62 82 PRO A O 1
ATOM 650 N N . GLN A 1 83 ? 11.339 11.736 26.228 1.00 71.44 83 GLN A N 1
ATOM 651 C CA . GLN A 1 83 ? 12.746 11.358 26.125 1.00 71.44 83 GLN A CA 1
ATOM 652 C C . GLN A 1 83 ? 13.250 11.474 24.677 1.00 71.44 83 GLN A C 1
ATOM 654 O O . GLN A 1 83 ? 12.575 11.065 23.729 1.00 71.44 83 GLN A O 1
ATOM 659 N N . ASN A 1 84 ? 14.456 12.029 24.527 1.00 83.38 84 ASN A N 1
ATOM 660 C CA . ASN A 1 84 ? 15.021 12.500 23.262 1.00 83.38 84 ASN A CA 1
ATOM 661 C C . ASN A 1 84 ? 16.260 11.695 22.847 1.00 83.38 84 ASN A C 1
ATOM 663 O O . ASN A 1 84 ? 17.294 12.280 22.533 1.00 83.38 84 ASN A O 1
ATOM 667 N N . THR A 1 85 ? 16.184 10.362 22.849 1.00 89.94 85 THR A N 1
ATOM 668 C CA . THR A 1 85 ? 17.208 9.509 22.218 1.00 89.94 85 THR A CA 1
ATOM 669 C C . THR A 1 85 ? 16.655 8.810 20.982 1.00 89.94 85 THR A C 1
ATOM 671 O O . THR A 1 85 ? 15.442 8.649 20.815 1.00 89.94 85 THR A O 1
ATOM 674 N N . LYS A 1 86 ? 17.537 8.319 20.104 1.00 89.25 86 LYS A N 1
ATOM 675 C CA . LYS A 1 86 ? 17.124 7.510 18.944 1.00 89.25 86 LYS A CA 1
ATOM 676 C C . LYS A 1 86 ? 16.318 6.267 19.363 1.00 89.25 86 LYS A C 1
ATOM 678 O O . LYS A 1 86 ? 15.387 5.872 18.656 1.00 89.25 86 LYS A O 1
ATOM 683 N N . ARG A 1 87 ? 16.656 5.650 20.505 1.00 90.38 87 ARG A N 1
ATOM 684 C CA . ARG A 1 87 ? 15.905 4.526 21.089 1.00 90.38 87 ARG A CA 1
ATOM 685 C C . ARG A 1 87 ? 14.493 4.943 21.490 1.00 90.38 87 ARG A C 1
ATOM 687 O O . ARG A 1 87 ? 13.550 4.208 21.198 1.00 90.38 87 ARG A O 1
ATOM 694 N N . ASP A 1 88 ? 14.344 6.106 22.108 1.00 87.19 88 ASP A N 1
ATOM 695 C CA . ASP A 1 88 ? 13.043 6.592 22.577 1.00 87.19 88 ASP A CA 1
ATOM 696 C C . ASP A 1 88 ? 12.143 6.986 21.417 1.00 87.19 88 ASP A C 1
ATOM 698 O O . ASP A 1 88 ? 10.958 6.651 21.420 1.00 87.19 88 ASP A O 1
ATOM 702 N N . VAL A 1 89 ? 12.717 7.604 20.379 1.00 88.38 89 VAL A N 1
ATOM 703 C CA . VAL A 1 89 ? 12.025 7.845 19.110 1.00 88.38 89 VAL A CA 1
ATOM 704 C C . VAL A 1 89 ? 11.450 6.532 18.602 1.00 88.38 89 VAL A C 1
ATOM 706 O O . VAL A 1 89 ? 10.235 6.442 18.459 1.00 88.38 89 VAL A O 1
ATOM 709 N N . LEU A 1 90 ? 12.288 5.499 18.415 1.00 88.38 90 LEU A N 1
ATOM 710 C CA . LEU A 1 90 ? 11.863 4.180 17.930 1.00 88.38 90 LEU A CA 1
ATOM 711 C C . LEU A 1 90 ? 10.778 3.545 18.815 1.00 88.38 90 LEU A C 1
ATOM 713 O O . LEU A 1 90 ? 9.802 3.002 18.295 1.00 88.38 90 LEU A O 1
ATOM 717 N N . SER A 1 91 ? 10.944 3.626 20.136 1.00 87.62 91 SER A N 1
ATOM 718 C CA . SER A 1 91 ? 9.986 3.121 21.121 1.00 87.62 91 SER A CA 1
ATOM 719 C C . SER A 1 91 ? 8.623 3.800 20.974 1.00 87.62 91 SER A C 1
AT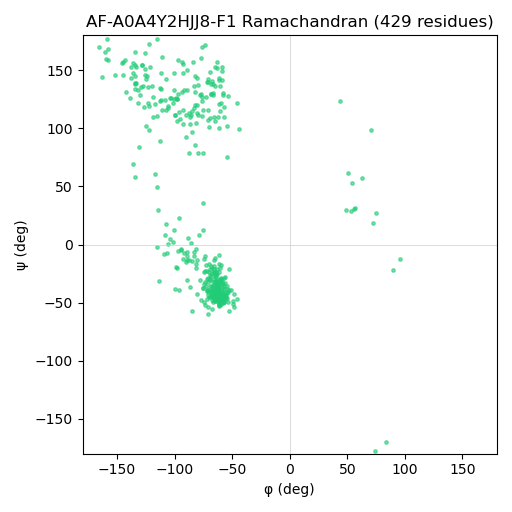OM 721 O O . SER A 1 91 ? 7.600 3.124 20.876 1.00 87.62 91 SER A O 1
ATOM 723 N N . ASN A 1 92 ? 8.597 5.130 20.854 1.00 84.88 92 ASN A N 1
ATOM 724 C CA . ASN A 1 92 ? 7.373 5.892 20.621 1.00 84.88 92 ASN A CA 1
ATOM 725 C C . ASN A 1 92 ? 6.701 5.510 19.285 1.00 84.88 92 ASN A C 1
ATOM 727 O O . ASN A 1 92 ? 5.481 5.365 19.262 1.00 84.88 92 ASN A O 1
ATOM 731 N N . ILE A 1 93 ? 7.459 5.258 18.202 1.00 83.06 93 ILE A N 1
ATOM 732 C CA . ILE A 1 93 ? 6.882 4.746 16.934 1.00 83.06 93 ILE A CA 1
ATOM 733 C C . ILE A 1 93 ? 6.206 3.396 17.159 1.00 83.06 93 ILE A C 1
ATOM 735 O O . ILE A 1 93 ? 5.082 3.183 16.719 1.00 83.06 93 ILE A O 1
ATOM 739 N N . ALA A 1 94 ? 6.900 2.476 17.832 1.00 84.00 94 ALA A N 1
ATOM 740 C CA . ALA A 1 94 ? 6.432 1.108 18.028 1.00 84.00 94 ALA A CA 1
ATOM 741 C C . ALA A 1 94 ? 5.171 1.031 18.904 1.00 84.00 94 ALA A C 1
ATOM 743 O O . ALA A 1 94 ? 4.410 0.072 18.794 1.00 84.00 94 ALA A O 1
ATOM 744 N N . ARG A 1 95 ? 4.925 2.044 19.748 1.00 83.94 95 ARG A N 1
ATOM 745 C CA . ARG A 1 95 ? 3.691 2.168 20.541 1.00 83.94 95 ARG A CA 1
ATOM 746 C C . ARG A 1 95 ? 2.465 2.499 19.690 1.00 83.94 95 ARG A C 1
ATOM 748 O O . ARG A 1 95 ? 1.355 2.185 20.113 1.00 83.94 95 ARG A O 1
ATOM 755 N N . ILE A 1 96 ? 2.645 3.102 18.514 1.00 83.50 96 ILE A N 1
ATOM 756 C CA . ILE A 1 96 ? 1.561 3.366 17.563 1.00 83.50 96 ILE A CA 1
ATOM 757 C C . ILE A 1 96 ? 1.328 2.088 16.752 1.00 83.50 96 ILE A C 1
ATOM 759 O O . ILE A 1 96 ? 1.900 1.880 15.681 1.00 83.50 96 ILE A O 1
ATOM 763 N N . PHE A 1 97 ? 0.509 1.195 17.304 1.00 86.31 97 PHE A N 1
ATOM 764 C CA . PHE A 1 97 ? 0.139 -0.046 16.636 1.00 86.31 97 PHE A CA 1
ATOM 765 C C . PHE A 1 97 ? -0.986 0.203 15.624 1.00 86.31 97 PHE A C 1
ATOM 767 O O . PHE A 1 97 ? -2.140 0.381 16.001 1.00 86.31 97 PHE A O 1
ATOM 774 N N . ASP A 1 98 ? -0.635 0.213 14.338 1.00 90.12 98 ASP A N 1
ATOM 775 C CA . ASP A 1 98 ? -1.551 0.466 13.220 1.00 90.12 98 ASP A CA 1
ATOM 776 C C . ASP A 1 98 ? -1.382 -0.613 12.130 1.00 90.12 98 ASP A C 1
ATOM 778 O O . ASP A 1 98 ? -0.602 -0.446 11.183 1.00 90.12 98 ASP A O 1
ATOM 782 N N . PRO A 1 99 ? -2.047 -1.771 12.279 1.00 90.00 99 PRO A N 1
ATOM 783 C CA . PRO A 1 99 ? -1.911 -2.889 11.351 1.00 90.00 99 PRO A CA 1
ATOM 784 C C . PRO A 1 99 ? -2.527 -2.601 9.975 1.00 90.00 99 PRO A C 1
ATOM 786 O O . PRO A 1 99 ? -2.029 -3.125 8.976 1.00 90.00 99 PRO A O 1
ATOM 789 N N . PHE A 1 100 ? -3.562 -1.758 9.916 1.00 92.25 100 PHE A N 1
ATOM 790 C CA . PHE A 1 100 ? -4.264 -1.396 8.682 1.00 92.25 100 PHE A CA 1
ATOM 791 C C . PHE A 1 100 ? -3.656 -0.175 7.984 1.00 92.25 100 PHE A C 1
ATOM 793 O O . PHE A 1 100 ? -3.962 0.077 6.827 1.00 92.25 100 PHE A O 1
ATOM 800 N N . GLY A 1 101 ? -2.774 0.582 8.636 1.00 93.69 101 GLY A N 1
ATOM 801 C CA . GLY A 1 101 ? -2.215 1.797 8.048 1.00 93.69 101 GLY A CA 1
ATOM 802 C C . GLY A 1 101 ? -3.206 2.966 8.029 1.00 93.69 101 GLY A C 1
ATOM 803 O O . GLY A 1 101 ? -3.090 3.834 7.166 1.00 93.69 101 GLY A O 1
ATOM 804 N N . LEU A 1 102 ? -4.178 3.015 8.942 1.00 93.44 102 LEU A N 1
ATOM 805 C CA . LEU A 1 102 ? -5.152 4.115 9.035 1.00 93.44 102 LEU A CA 1
ATOM 806 C C . LEU A 1 102 ? -4.473 5.444 9.403 1.00 93.44 102 LEU A C 1
ATOM 808 O O . LEU A 1 102 ? -4.875 6.508 8.939 1.00 93.44 102 LEU A O 1
ATOM 812 N N . LEU A 1 103 ? -3.385 5.372 10.175 1.00 91.94 103 LEU A N 1
ATOM 813 C CA . LEU A 1 103 ? -2.489 6.479 10.511 1.00 91.94 103 LEU A CA 1
ATOM 814 C C . LEU A 1 103 ? -1.259 6.516 9.593 1.00 91.94 103 LEU A C 1
ATOM 816 O O . LEU A 1 103 ? -0.217 7.075 9.951 1.00 91.94 103 LEU A O 1
ATOM 820 N N . GLY A 1 104 ? -1.355 5.925 8.399 1.00 91.81 104 GLY A N 1
ATOM 821 C CA . GLY A 1 104 ? -0.266 5.823 7.431 1.00 91.81 104 GLY A CA 1
ATOM 822 C C . GLY A 1 104 ? 0.516 7.130 7.210 1.00 91.81 104 GLY A C 1
ATOM 823 O O . GLY A 1 104 ? 1.750 7.080 7.278 1.00 91.81 104 GLY A O 1
ATOM 824 N N . PRO A 1 105 ? -0.128 8.301 7.013 1.00 91.00 105 PRO A N 1
ATOM 825 C CA . PRO A 1 105 ? 0.561 9.578 6.836 1.00 91.00 105 PRO A CA 1
ATOM 826 C C . PRO A 1 105 ? 1.420 9.938 8.049 1.00 91.00 105 PRO A C 1
ATOM 828 O O . PRO A 1 105 ? 2.611 10.208 7.898 1.00 91.00 105 PRO A O 1
ATOM 831 N N . VAL A 1 106 ? 0.860 9.814 9.258 1.00 90.06 106 VAL A N 1
ATOM 832 C CA . VAL A 1 106 ? 1.556 10.072 10.528 1.00 90.06 106 VAL A CA 1
ATOM 833 C C . VAL A 1 106 ? 2.763 9.152 10.669 1.00 90.06 106 VAL A C 1
ATOM 835 O O . VAL A 1 106 ? 3.882 9.610 10.879 1.00 90.06 106 VAL A O 1
ATOM 838 N N . ILE A 1 107 ? 2.570 7.846 10.485 1.00 89.81 107 ILE A N 1
ATOM 839 C CA . ILE A 1 107 ? 3.643 6.853 10.616 1.00 89.81 107 ILE A CA 1
ATOM 840 C C . ILE A 1 107 ? 4.744 7.090 9.574 1.00 89.81 107 ILE A C 1
ATOM 842 O O . ILE A 1 107 ? 5.923 6.843 9.840 1.00 89.81 107 ILE A O 1
ATOM 846 N N . THR A 1 108 ? 4.393 7.586 8.387 1.00 91.81 108 THR A N 1
ATOM 847 C CA . THR A 1 108 ? 5.360 7.893 7.326 1.00 91.81 108 THR A CA 1
ATOM 848 C C . THR A 1 108 ? 6.269 9.059 7.709 1.00 91.81 108 THR A C 1
ATOM 850 O O . THR A 1 108 ? 7.482 8.935 7.519 1.00 91.81 108 THR A O 1
ATOM 853 N N . VAL A 1 109 ? 5.732 10.122 8.335 1.00 90.50 109 VAL A N 1
ATOM 854 C CA . VAL A 1 109 ? 6.530 11.229 8.915 1.00 90.50 109 VAL A CA 1
ATOM 855 C C . VAL A 1 109 ? 7.642 10.656 9.794 1.00 90.50 109 VAL A C 1
ATOM 857 O O . VAL A 1 109 ? 8.823 10.966 9.627 1.00 90.50 109 VAL A O 1
ATOM 860 N N . VAL A 1 110 ? 7.255 9.762 10.701 1.00 89.25 110 VAL A N 1
ATOM 861 C CA . VAL A 1 110 ? 8.134 9.230 11.738 1.00 89.25 110 VAL A CA 1
ATOM 862 C C . VAL A 1 110 ? 9.172 8.275 11.164 1.00 89.25 110 VAL A C 1
ATOM 864 O O . VAL A 1 110 ? 10.340 8.323 11.545 1.00 89.25 110 VAL A O 1
ATOM 867 N N . LYS A 1 111 ? 8.793 7.436 10.195 1.00 90.81 111 LYS A N 1
ATOM 868 C CA . LYS A 1 111 ? 9.750 6.567 9.496 1.00 90.81 111 LYS A CA 1
ATOM 869 C C . LYS A 1 111 ? 10.801 7.378 8.730 1.00 90.81 111 LYS A C 1
ATOM 871 O O . LYS A 1 111 ? 11.969 6.987 8.714 1.00 90.81 111 LYS A O 1
ATOM 876 N N . ILE A 1 112 ? 10.414 8.498 8.114 1.00 92.00 112 ILE A N 1
ATOM 877 C CA . ILE A 1 112 ? 11.354 9.405 7.436 1.00 92.00 112 ILE A CA 1
ATOM 878 C C . ILE A 1 112 ? 12.282 10.073 8.453 1.00 92.00 112 ILE A C 1
ATOM 880 O O . ILE A 1 112 ? 13.494 10.119 8.233 1.00 92.00 112 ILE A O 1
ATOM 884 N N . PHE A 1 113 ? 11.737 10.549 9.576 1.00 92.06 113 PHE A N 1
ATOM 885 C CA . PHE A 1 113 ? 12.532 11.122 10.661 1.00 92.06 113 PHE A CA 1
ATOM 886 C C . PHE A 1 113 ? 13.558 10.114 11.191 1.00 92.06 113 PHE A C 1
ATOM 888 O O . PHE A 1 113 ? 14.749 10.412 11.257 1.00 92.06 113 PHE A O 1
ATOM 895 N N . LEU A 1 114 ? 13.136 8.871 11.433 1.00 91.31 114 LEU A N 1
ATOM 896 C CA . LEU A 1 114 ? 14.031 7.796 11.841 1.00 91.31 114 LEU A CA 1
ATOM 897 C C . LEU A 1 114 ? 15.142 7.562 10.804 1.00 91.31 114 LEU A C 1
ATOM 899 O O . LEU A 1 114 ? 16.310 7.474 11.176 1.00 91.31 114 LEU A O 1
ATOM 903 N N . GLN A 1 115 ? 14.820 7.520 9.502 1.00 92.56 115 GLN A N 1
ATOM 904 C CA . GLN A 1 115 ? 15.830 7.410 8.438 1.00 92.56 115 GLN A CA 1
ATOM 905 C C . GLN A 1 115 ? 16.855 8.558 8.493 1.00 92.56 115 GLN A C 1
ATOM 907 O O . GLN A 1 115 ? 18.042 8.326 8.264 1.00 92.56 115 GLN A O 1
ATOM 912 N N . ARG A 1 116 ? 16.428 9.785 8.815 1.00 91.94 116 ARG A N 1
ATOM 913 C CA . ARG A 1 116 ? 17.330 10.932 8.998 1.00 91.94 116 ARG A CA 1
ATOM 914 C C . ARG A 1 116 ? 18.259 10.740 10.197 1.00 91.94 116 ARG A C 1
ATOM 916 O O . ARG A 1 116 ? 19.458 10.944 10.035 1.00 91.94 116 ARG A O 1
ATOM 923 N N . LEU A 1 117 ? 17.761 10.268 11.341 1.00 92.19 117 LEU A N 1
ATOM 924 C CA . LEU A 1 117 ? 18.609 9.969 12.506 1.00 92.19 117 LEU A CA 1
ATOM 925 C C . LEU A 1 117 ? 19.690 8.928 12.186 1.00 92.19 117 LEU A C 1
ATOM 927 O O . LEU A 1 117 ? 20.839 9.072 12.600 1.00 92.19 117 LEU A O 1
ATOM 931 N N . TRP A 1 118 ? 19.358 7.914 11.381 1.00 90.62 118 TRP A N 1
ATOM 932 C CA . TRP A 1 118 ? 20.342 6.939 10.902 1.00 90.62 118 TRP A CA 1
ATOM 933 C C . TRP A 1 118 ? 21.434 7.571 10.029 1.00 90.62 118 TRP A C 1
ATOM 935 O O . TRP A 1 118 ? 22.595 7.180 1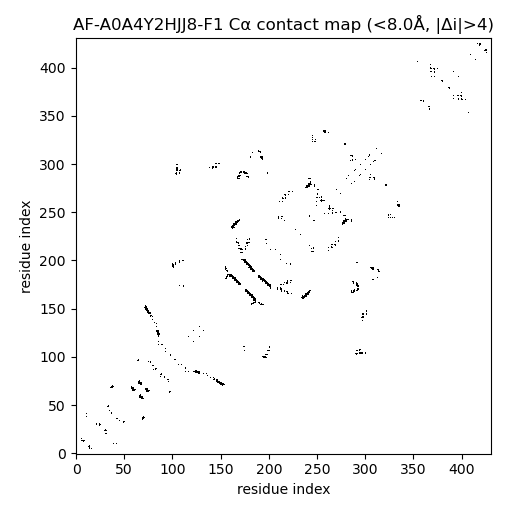0.136 1.00 90.62 118 TRP A O 1
ATOM 945 N N . LYS A 1 119 ? 21.096 8.568 9.197 1.00 91.62 119 LYS A N 1
ATOM 946 C CA . LYS A 1 119 ? 22.078 9.305 8.376 1.00 91.62 119 LYS A CA 1
ATOM 947 C C . LYS A 1 119 ? 23.040 10.137 9.226 1.00 91.62 119 LYS A C 1
ATOM 949 O O . LYS A 1 119 ? 24.197 10.279 8.844 1.00 91.62 119 LYS A O 1
ATOM 954 N N . LEU A 1 120 ? 22.576 10.645 10.369 1.00 92.12 120 LEU A N 1
ATOM 955 C CA . LEU A 1 120 ? 23.393 11.405 11.321 1.00 92.12 120 LEU A CA 1
ATOM 956 C C . LEU A 1 120 ? 24.361 10.525 12.125 1.00 92.12 120 LEU A C 1
ATOM 958 O O . LEU A 1 120 ? 25.235 11.058 12.795 1.00 92.12 120 LEU A O 1
ATOM 962 N N . LYS A 1 121 ? 24.233 9.191 12.038 1.00 90.94 121 LYS A N 1
ATOM 963 C CA . LYS A 1 121 ? 25.074 8.215 12.753 1.00 90.94 121 LYS A CA 1
ATOM 964 C C . LYS A 1 121 ? 25.089 8.404 14.280 1.00 90.94 121 LYS A C 1
ATOM 966 O O . LYS A 1 121 ? 26.075 8.075 14.923 1.00 90.94 121 LYS A O 1
ATOM 971 N N . ILE A 1 122 ? 23.986 8.898 14.840 1.00 89.12 122 ILE A N 1
ATOM 972 C CA . ILE A 1 122 ? 23.770 9.031 16.290 1.00 89.12 122 ILE A CA 1
ATOM 973 C C . ILE A 1 122 ? 23.640 7.628 16.900 1.00 89.12 122 ILE A C 1
ATOM 975 O O . ILE A 1 122 ? 22.960 6.780 16.301 1.00 89.12 122 ILE A O 1
ATOM 979 N N . ASP A 1 123 ? 24.238 7.359 18.063 1.00 90.19 123 ASP A N 1
ATOM 980 C CA . ASP A 1 123 ? 24.069 6.073 18.744 1.00 90.19 123 ASP A CA 1
ATOM 981 C C . ASP A 1 123 ? 22.684 5.933 19.398 1.00 90.19 123 ASP A C 1
ATOM 983 O O . ASP A 1 123 ? 21.835 6.820 19.368 1.00 90.19 123 ASP A O 1
ATOM 987 N N . TRP A 1 124 ? 22.359 4.742 19.901 1.00 89.12 124 TRP A N 1
ATOM 988 C CA . TRP A 1 124 ? 21.010 4.450 20.408 1.00 89.12 124 TRP A CA 1
ATOM 989 C C . TRP A 1 124 ? 20.585 5.303 21.601 1.00 89.12 124 TRP A C 1
ATOM 991 O O . TRP A 1 124 ? 19.410 5.658 21.687 1.00 89.12 124 TRP A O 1
ATOM 1001 N N . ASN A 1 125 ? 21.522 5.581 22.504 1.00 89.62 125 ASN A N 1
ATOM 1002 C CA . ASN A 1 125 ? 21.264 6.255 23.775 1.00 89.62 125 ASN A CA 1
ATOM 1003 C C . ASN A 1 125 ? 21.754 7.710 23.770 1.00 89.62 125 ASN A C 1
ATOM 1005 O O . ASN A 1 125 ? 21.629 8.390 24.784 1.00 89.62 125 ASN A O 1
ATOM 1009 N N . ASP A 1 126 ? 22.315 8.170 22.654 1.00 89.50 126 ASP A N 1
ATOM 1010 C CA . ASP A 1 126 ? 22.741 9.552 22.508 1.00 89.50 126 ASP A CA 1
ATOM 1011 C C . ASP A 1 126 ? 21.518 10.457 22.403 1.00 89.50 126 ASP A C 1
ATOM 1013 O O . ASP A 1 126 ? 20.516 10.117 21.755 1.00 89.50 126 ASP A O 1
ATOM 1017 N N . SER A 1 127 ? 21.628 11.632 23.016 1.00 91.19 127 SER A N 1
ATOM 1018 C CA . SER A 1 127 ? 20.647 12.694 22.848 1.00 91.19 127 SER A CA 1
ATOM 1019 C C . SER A 1 127 ? 20.580 13.131 21.386 1.00 91.19 127 SER A C 1
ATOM 1021 O O . SER A 1 127 ? 21.599 13.239 20.699 1.00 91.19 127 SER A O 1
ATOM 1023 N N . LEU A 1 128 ? 19.369 13.413 20.912 1.00 92.69 128 LEU A N 1
ATOM 1024 C CA . LEU A 1 128 ? 19.165 14.016 19.600 1.00 92.69 128 LEU A CA 1
ATOM 1025 C C . LEU A 1 128 ? 19.838 15.401 19.541 1.00 92.69 128 LEU A C 1
ATOM 1027 O O . LEU A 1 128 ? 19.792 16.136 20.531 1.00 92.69 128 LEU A O 1
ATOM 1031 N N . PRO A 1 129 ? 20.425 15.791 18.394 1.00 93.12 129 PRO A N 1
ATOM 1032 C CA . PRO A 1 129 ? 20.861 17.164 18.190 1.00 93.12 129 PRO A CA 1
ATOM 1033 C C . PRO A 1 129 ? 19.677 18.127 18.321 1.00 93.12 129 PRO A C 1
ATOM 1035 O O . PRO A 1 129 ? 18.536 17.756 18.052 1.00 93.12 129 PRO A O 1
ATOM 1038 N N . GLU A 1 130 ? 19.962 19.367 18.714 1.00 92.25 130 GLU A N 1
ATOM 1039 C CA . GLU A 1 130 ? 18.961 20.380 19.080 1.00 92.25 130 GLU A CA 1
ATOM 1040 C C . GLU A 1 130 ? 17.845 20.524 18.036 1.00 92.25 130 GLU A C 1
ATOM 1042 O O . GLU A 1 130 ? 16.666 20.402 18.359 1.00 92.25 130 GLU A O 1
ATOM 1047 N N . ARG A 1 131 ? 18.210 20.649 16.755 1.00 93.38 131 ARG A N 1
ATOM 1048 C CA . ARG A 1 131 ? 17.242 20.758 15.657 1.00 93.38 131 ARG A CA 1
ATOM 1049 C C . ARG A 1 131 ? 16.306 19.547 15.574 1.00 93.38 131 ARG A C 1
ATOM 1051 O O . ARG A 1 131 ? 15.099 19.706 15.414 1.00 93.38 131 ARG A O 1
ATOM 1058 N N . GLU A 1 132 ? 16.852 18.335 15.604 1.00 93.12 132 GLU A N 1
ATOM 1059 C CA . GLU A 1 132 ? 16.075 17.098 15.554 1.00 93.12 132 GLU A CA 1
ATOM 1060 C C . GLU A 1 132 ? 15.213 16.920 16.808 1.00 93.12 132 GLU A C 1
ATOM 1062 O O . GLU A 1 132 ? 14.093 16.427 16.692 1.00 93.12 132 GLU A O 1
ATOM 1067 N N . ALA A 1 133 ? 15.704 17.334 17.979 1.00 91.81 133 ALA A N 1
ATOM 1068 C CA . ALA A 1 133 ? 14.950 17.311 19.227 1.00 91.81 133 ALA A CA 1
ATOM 1069 C C . ALA A 1 133 ? 13.739 18.256 19.170 1.00 91.81 133 ALA A C 1
ATOM 1071 O O . ALA A 1 133 ? 12.630 17.830 19.480 1.00 91.81 133 ALA A O 1
ATOM 1072 N N . GLU A 1 134 ? 13.911 19.490 18.684 1.00 91.81 134 GLU A N 1
ATOM 1073 C CA . GLU A 1 134 ? 12.805 20.437 18.490 1.00 91.81 134 GLU A CA 1
ATOM 1074 C C . GLU A 1 134 ? 11.771 19.937 17.470 1.00 91.81 134 GLU A C 1
ATOM 1076 O O . GLU A 1 134 ? 10.562 20.058 17.681 1.00 91.81 134 GLU A O 1
ATOM 1081 N N . GLU A 1 135 ? 12.227 19.394 16.333 1.00 90.38 135 GLU A N 1
ATOM 1082 C CA . GLU A 1 135 ? 11.341 18.800 15.323 1.00 90.38 135 GLU A CA 1
ATOM 1083 C C . GLU A 1 135 ? 10.561 17.610 15.916 1.00 90.38 135 GLU A C 1
ATOM 1085 O O . GLU A 1 135 ? 9.364 17.459 15.651 1.00 90.38 135 GLU A O 1
ATOM 1090 N N . TRP A 1 136 ? 11.216 16.792 16.746 1.00 90.62 136 TRP A N 1
ATOM 1091 C CA . TRP A 1 136 ? 10.599 15.653 17.421 1.00 90.62 136 TRP A CA 1
ATOM 1092 C C . TRP A 1 136 ? 9.577 16.079 18.473 1.00 90.62 136 TRP A C 1
ATOM 1094 O O . TRP A 1 136 ? 8.470 15.547 18.493 1.00 90.62 136 TRP A O 1
ATOM 1104 N N . GLU A 1 137 ? 9.894 17.070 19.299 1.00 89.56 137 GLU A N 1
ATOM 1105 C CA . GLU A 1 137 ? 8.981 17.597 20.314 1.00 89.56 137 GLU A CA 1
ATOM 1106 C C . GLU A 1 137 ? 7.719 18.196 19.678 1.00 89.56 137 GLU A C 1
ATOM 1108 O O . GLU A 1 137 ? 6.601 17.872 20.085 1.00 89.56 137 GLU A O 1
ATOM 1113 N N . LYS A 1 138 ? 7.875 18.987 18.607 1.00 88.50 138 LYS A N 1
ATOM 1114 C CA . LYS A 1 138 ? 6.741 19.498 17.814 1.00 88.50 138 LYS A CA 1
ATOM 1115 C C . LYS A 1 138 ? 5.868 18.357 17.299 1.00 88.50 138 LYS A C 1
ATOM 1117 O O . LYS A 1 138 ? 4.641 18.427 17.385 1.00 88.50 138 LYS A O 1
ATOM 1122 N N . PHE A 1 139 ? 6.488 17.286 16.807 1.00 88.06 139 PHE A N 1
ATOM 1123 C CA . PHE A 1 139 ? 5.759 16.105 16.370 1.00 88.06 139 PHE A CA 1
ATOM 1124 C C . PHE A 1 139 ? 5.020 15.419 17.531 1.00 88.06 139 PHE A C 1
ATOM 1126 O O . PHE A 1 139 ? 3.827 15.155 17.404 1.00 88.06 139 PHE A O 1
ATOM 1133 N N . LEU A 1 140 ? 5.658 15.181 18.679 1.00 86.81 140 LEU A N 1
ATOM 1134 C CA . LEU A 1 140 ? 4.998 14.573 19.842 1.00 86.81 140 LEU A CA 1
ATOM 1135 C C . LEU A 1 140 ? 3.794 15.392 20.324 1.00 86.81 140 LEU A C 1
ATOM 1137 O O . LEU A 1 140 ? 2.745 14.819 20.619 1.00 86.81 140 LEU A O 1
ATOM 1141 N N . ASN A 1 141 ? 3.909 16.721 20.342 1.00 86.25 141 ASN A N 1
ATOM 1142 C CA . ASN A 1 141 ? 2.806 17.605 20.713 1.00 86.25 141 ASN A CA 1
ATOM 1143 C C . ASN A 1 141 ? 1.624 17.457 19.749 1.00 86.25 141 ASN A C 1
ATOM 1145 O O . ASN A 1 141 ? 0.485 17.301 20.190 1.00 86.25 141 ASN A O 1
ATOM 1149 N N . SER A 1 142 ? 1.905 17.380 18.448 1.00 84.38 142 SER A N 1
ATOM 1150 C CA . SER A 1 142 ? 0.885 17.217 17.410 1.00 84.38 142 SER A CA 1
ATOM 1151 C C . SER A 1 142 ? 0.130 15.872 17.480 1.00 84.38 142 SER A C 1
ATOM 1153 O O . SER A 1 142 ? -1.027 15.788 17.063 1.00 84.38 142 SER A O 1
ATOM 1155 N N . LEU A 1 143 ? 0.731 14.816 18.057 1.00 84.19 143 LEU A N 1
ATOM 1156 C CA . LEU A 1 143 ? 0.111 13.484 18.178 1.00 84.19 143 LEU A CA 1
ATOM 1157 C C . LEU A 1 143 ? -1.113 13.456 19.097 1.00 84.19 143 LEU A C 1
ATOM 1159 O O . LEU A 1 143 ? -1.931 12.552 18.966 1.00 84.19 143 LEU A O 1
ATOM 1163 N N . HIS A 1 144 ? -1.282 14.424 20.002 1.00 81.94 144 HIS A N 1
ATOM 1164 C CA . HIS A 1 144 ? -2.449 14.457 20.892 1.00 81.94 144 HIS A CA 1
ATOM 1165 C C . HIS A 1 144 ? -3.772 14.540 20.117 1.00 81.94 144 HIS A C 1
ATOM 1167 O O . HIS A 1 144 ? -4.779 14.006 20.576 1.00 81.94 144 HIS A O 1
ATOM 1173 N N . SER A 1 145 ? -3.758 15.141 18.922 1.00 82.75 145 SER A N 1
ATOM 1174 C CA . SER A 1 145 ? -4.920 15.211 18.025 1.00 82.75 145 SER A CA 1
ATOM 1175 C C . SER A 1 145 ? -5.430 13.831 17.583 1.00 82.75 145 SER A C 1
ATOM 1177 O O . SER A 1 145 ? -6.630 13.644 17.403 1.00 82.75 145 SER A O 1
ATOM 1179 N N . ILE A 1 146 ? -4.547 12.832 17.494 1.00 85.12 146 ILE A N 1
ATOM 1180 C CA . ILE A 1 146 ? -4.879 11.455 17.092 1.00 85.12 146 ILE A CA 1
ATOM 1181 C C . ILE A 1 146 ? -5.743 10.762 18.147 1.00 85.12 146 ILE A C 1
ATOM 1183 O O . ILE A 1 146 ? -6.554 9.906 17.802 1.00 85.12 146 ILE A O 1
ATOM 1187 N N . ASN A 1 147 ? -5.631 11.168 19.416 1.00 85.12 147 ASN A N 1
ATOM 1188 C CA . ASN A 1 147 ? -6.441 10.615 20.504 1.00 85.12 147 ASN A CA 1
ATOM 1189 C C . ASN A 1 147 ? -7.936 10.943 20.365 1.00 85.12 147 ASN A C 1
ATOM 1191 O O . ASN A 1 147 ? -8.753 10.355 21.066 1.00 85.12 147 ASN A O 1
ATOM 1195 N N . GLN A 1 148 ? -8.288 11.881 19.480 1.00 85.50 148 GLN A N 1
ATOM 1196 C CA . GLN A 1 148 ? -9.665 12.280 19.187 1.00 85.50 148 GLN A CA 1
ATOM 1197 C C . GLN A 1 148 ? -10.251 11.535 17.976 1.00 85.50 148 GLN A C 1
ATOM 1199 O O . GLN A 1 148 ? -11.423 11.722 17.659 1.00 85.50 148 GLN A O 1
ATOM 1204 N N . LEU A 1 149 ? -9.458 10.708 17.282 1.00 87.81 149 LEU A N 1
ATOM 1205 C CA . LEU A 1 149 ? -9.934 9.961 16.122 1.00 87.81 149 LEU A CA 1
ATOM 1206 C C . LEU A 1 149 ? -10.938 8.885 16.532 1.00 87.81 149 LEU A C 1
ATOM 1208 O O . LEU A 1 149 ? -10.667 8.042 17.388 1.00 87.81 149 LEU A O 1
ATOM 1212 N N . CYS A 1 150 ? -12.068 8.896 15.835 1.00 89.69 150 CYS A N 1
ATOM 1213 C CA . CYS A 1 150 ? -13.125 7.907 15.928 1.00 89.69 150 CYS A CA 1
ATOM 1214 C C . CYS A 1 150 ? -13.366 7.369 14.516 1.00 89.69 150 CYS A C 1
ATOM 1216 O O . CYS A 1 150 ? -13.944 8.058 13.676 1.00 89.69 150 CYS A O 1
ATOM 1218 N N . ILE A 1 151 ? -12.840 6.180 14.226 1.00 92.12 151 ILE A N 1
ATOM 1219 C CA . ILE A 1 151 ? -12.864 5.598 12.880 1.00 92.12 151 ILE A CA 1
ATOM 1220 C C . ILE A 1 151 ? -13.874 4.451 12.877 1.00 92.12 151 ILE A C 1
ATOM 1222 O O . ILE A 1 151 ? -13.631 3.463 13.570 1.00 92.12 151 ILE A O 1
ATOM 1226 N N . PRO A 1 152 ? -14.979 4.535 12.118 1.00 91.25 152 PRO A N 1
ATOM 1227 C CA . PRO A 1 152 ? -15.957 3.453 12.045 1.00 91.25 152 PRO A CA 1
ATOM 1228 C C . PRO A 1 152 ? -15.297 2.127 11.663 1.00 91.25 152 PRO A C 1
ATOM 1230 O O . PRO A 1 152 ? -14.568 2.058 10.672 1.00 91.25 152 PRO A O 1
ATOM 1233 N N . ARG A 1 153 ? -15.535 1.072 12.452 1.00 91.00 153 ARG A N 1
ATOM 1234 C CA . ARG A 1 153 ? -15.020 -0.272 12.149 1.00 91.00 153 ARG A CA 1
ATOM 1235 C C . ARG A 1 153 ? -15.756 -0.885 10.961 1.00 91.00 153 ARG A C 1
ATOM 1237 O O . ARG A 1 153 ? -15.149 -1.584 10.153 1.00 91.00 153 ARG A O 1
ATOM 1244 N N . HIS A 1 154 ? -17.070 -0.683 10.902 1.00 89.69 154 HIS A N 1
ATOM 1245 C CA . HIS A 1 154 ? -17.907 -1.186 9.824 1.00 89.69 154 HIS A CA 1
ATOM 1246 C C . HIS A 1 154 ? -17.715 -0.320 8.570 1.00 89.69 154 HIS A C 1
ATOM 1248 O O . HIS A 1 154 ? -17.872 0.900 8.617 1.00 89.69 154 HIS A O 1
ATOM 1254 N N . VAL A 1 155 ? -17.339 -0.956 7.458 1.00 91.06 155 VAL A N 1
ATOM 1255 C CA . VAL A 1 155 ? -16.912 -0.275 6.219 1.00 91.06 155 VAL A CA 1
ATOM 1256 C C . VAL A 1 155 ? -17.942 -0.336 5.089 1.00 91.06 155 VAL A C 1
ATOM 1258 O O . VAL A 1 155 ? -17.744 0.320 4.071 1.00 91.06 155 VAL A O 1
ATOM 1261 N N . LEU A 1 156 ? -19.021 -1.103 5.261 1.00 91.56 156 LEU A N 1
ATOM 1262 C CA . LEU A 1 156 ? -20.086 -1.281 4.272 1.00 91.56 156 LEU A CA 1
ATOM 1263 C C . LEU A 1 156 ? -21.279 -0.355 4.566 1.00 91.56 156 LEU A C 1
ATOM 1265 O O . LEU A 1 156 ? -21.440 0.130 5.688 1.00 91.56 156 LEU A O 1
ATOM 1269 N N . CYS A 1 157 ? -22.110 -0.086 3.561 1.00 89.56 157 CYS A N 1
ATOM 1270 C CA . CYS A 1 157 ? -23.487 0.354 3.782 1.00 89.56 157 CYS A CA 1
ATOM 1271 C C . CYS A 1 157 ? -24.377 -0.826 4.209 1.00 89.56 157 CYS A C 1
ATOM 1273 O O . CYS A 1 157 ? -23.961 -1.985 4.173 1.00 89.56 157 CYS A O 1
ATOM 1275 N N . GLU A 1 158 ? -25.601 -0.525 4.639 1.00 86.06 158 GLU A N 1
ATOM 1276 C CA . GLU A 1 158 ? -26.604 -1.552 4.919 1.00 86.06 158 GLU A CA 1
ATOM 1277 C C . GLU A 1 158 ? -27.040 -2.212 3.603 1.00 86.06 158 GLU A C 1
ATOM 1279 O O . GLU A 1 158 ? -27.385 -1.514 2.656 1.00 86.06 158 GLU A O 1
ATOM 1284 N N . PHE A 1 159 ? -27.017 -3.549 3.556 1.00 85.62 159 PHE A N 1
ATOM 1285 C CA . PHE A 1 159 ? -27.443 -4.363 2.406 1.00 85.62 159 PHE A CA 1
ATOM 1286 C C . PHE A 1 159 ? -26.815 -3.942 1.059 1.00 85.62 159 PHE A C 1
ATOM 1288 O O . PHE A 1 159 ? -27.535 -3.571 0.133 1.00 85.62 159 PHE A O 1
ATOM 1295 N N . PRO A 1 160 ? -25.477 -4.003 0.920 1.00 90.56 160 PRO A N 1
ATOM 1296 C CA . PRO A 1 160 ? -24.818 -3.596 -0.314 1.00 90.56 160 PRO A CA 1
ATOM 1297 C C . PRO A 1 160 ? -25.167 -4.541 -1.472 1.00 90.56 160 PRO A C 1
ATOM 1299 O O . PRO A 1 160 ? -25.013 -5.757 -1.359 1.00 90.56 160 PRO A O 1
ATOM 1302 N N . GLU A 1 161 ? -25.573 -3.971 -2.603 1.00 91.12 161 GLU A N 1
ATOM 1303 C CA . GLU A 1 161 ? -25.806 -4.688 -3.862 1.00 91.12 161 GLU A CA 1
ATOM 1304 C C . GLU A 1 161 ? -24.536 -4.768 -4.719 1.00 91.12 161 GLU A C 1
ATOM 1306 O O . GLU A 1 161 ? -24.338 -5.733 -5.458 1.00 91.12 161 GLU A O 1
ATOM 1311 N N . ASN A 1 162 ? -23.666 -3.757 -4.616 1.00 91.94 162 ASN A N 1
ATOM 1312 C CA . ASN A 1 162 ? -22.433 -3.663 -5.392 1.00 91.94 162 ASN A CA 1
ATOM 1313 C C . ASN A 1 162 ? -21.244 -3.262 -4.511 1.00 91.94 162 ASN A C 1
ATOM 1315 O O . ASN A 1 162 ? -21.334 -2.313 -3.725 1.00 91.94 162 ASN A O 1
ATOM 1319 N N . LEU A 1 163 ? -20.123 -3.968 -4.673 1.00 94.69 163 LEU A N 1
ATOM 1320 C CA . LEU A 1 163 ? -18.870 -3.733 -3.964 1.00 94.69 163 LEU A CA 1
ATOM 1321 C C . LEU A 1 163 ? -17.722 -3.497 -4.948 1.00 94.69 163 LEU A C 1
ATOM 1323 O O . LEU A 1 163 ? -17.367 -4.364 -5.745 1.00 94.69 163 LEU A O 1
ATOM 1327 N N . GLU A 1 164 ? -17.079 -2.340 -4.826 1.00 95.00 164 GLU A N 1
ATOM 1328 C CA . GLU A 1 164 ? -15.961 -1.923 -5.671 1.00 95.00 164 GLU A CA 1
ATOM 1329 C C . GLU A 1 164 ? -14.737 -1.609 -4.807 1.00 95.00 164 GLU A C 1
ATOM 1331 O O . GLU A 1 164 ? -14.825 -0.921 -3.786 1.00 95.00 164 GLU A O 1
ATOM 1336 N N . VAL A 1 165 ? -13.565 -2.079 -5.226 1.00 96.56 165 VAL A N 1
ATOM 1337 C CA . VAL A 1 165 ? -12.291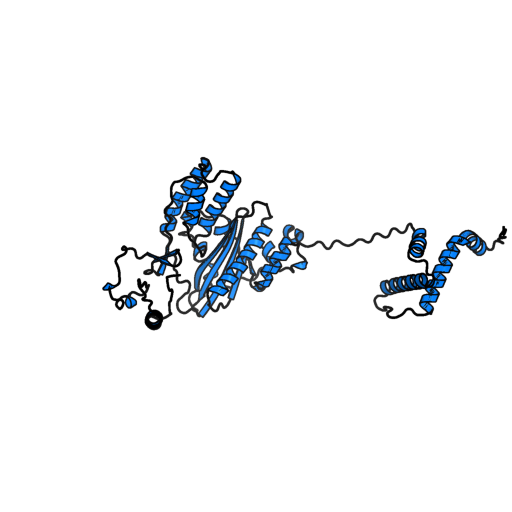 -1.742 -4.578 1.00 96.56 165 VAL A CA 1
ATOM 1338 C C . VAL A 1 165 ? -11.576 -0.669 -5.385 1.00 96.56 165 VAL A C 1
ATOM 1340 O O . VAL A 1 165 ? -11.293 -0.854 -6.568 1.00 96.56 165 VAL A O 1
ATOM 1343 N N . HIS A 1 166 ? -11.229 0.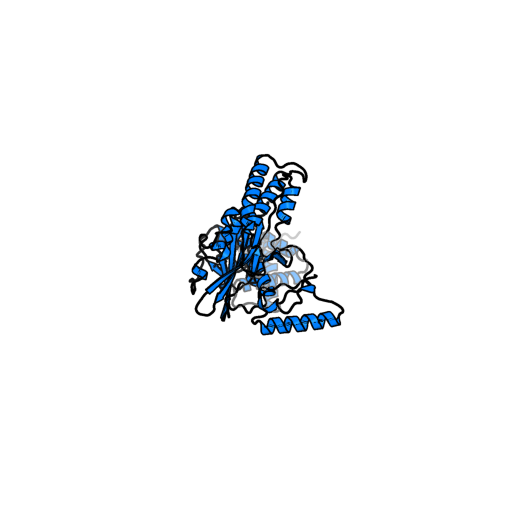439 -4.732 1.00 96.69 166 HIS A N 1
ATOM 1344 C CA . HIS A 1 166 ? -10.501 1.547 -5.347 1.00 96.69 166 HIS A CA 1
ATOM 1345 C C . HIS A 1 166 ? -9.128 1.710 -4.705 1.00 96.69 166 HIS A C 1
ATOM 1347 O O . HIS A 1 166 ? -8.993 2.136 -3.559 1.00 96.69 166 HIS A O 1
ATOM 1353 N N . GLY A 1 167 ? -8.095 1.383 -5.470 1.00 97.69 167 GLY A N 1
ATOM 1354 C CA . GLY A 1 167 ? -6.705 1.495 -5.068 1.00 97.69 167 GLY A CA 1
ATOM 1355 C C . GLY A 1 167 ? -6.042 2.741 -5.640 1.00 97.69 167 GLY A C 1
ATOM 1356 O O . GLY A 1 167 ? -6.125 2.965 -6.839 1.00 97.69 167 GLY A O 1
ATOM 1357 N N . PHE A 1 168 ? -5.325 3.513 -4.830 1.00 97.62 168 PHE A N 1
ATOM 1358 C CA . PHE A 1 168 ? -4.526 4.653 -5.285 1.00 97.62 168 PHE A CA 1
ATOM 1359 C C . PHE A 1 168 ? -3.080 4.482 -4.848 1.00 97.62 168 PHE A C 1
ATOM 1361 O O . PHE A 1 168 ? -2.805 3.971 -3.760 1.00 97.62 168 PHE A O 1
ATOM 1368 N N . ALA A 1 169 ? -2.143 4.934 -5.671 1.00 97.38 169 ALA A N 1
ATOM 1369 C CA . ALA A 1 169 ? -0.736 4.959 -5.310 1.00 97.38 169 ALA A CA 1
ATOM 1370 C C . ALA A 1 169 ? -0.083 6.272 -5.707 1.00 97.38 169 ALA A C 1
ATOM 1372 O O . ALA A 1 169 ? -0.546 6.967 -6.607 1.00 97.38 169 ALA A O 1
ATOM 1373 N N . ASP A 1 170 ? 0.999 6.585 -5.005 1.00 96.00 170 ASP A N 1
ATOM 1374 C CA . ASP A 1 170 ? 1.818 7.753 -5.286 1.00 96.00 170 ASP A CA 1
ATOM 1375 C C . ASP A 1 170 ? 3.236 7.584 -4.718 1.00 96.00 170 ASP A C 1
ATOM 1377 O O . ASP A 1 170 ? 3.486 6.785 -3.799 1.00 96.00 170 ASP A O 1
ATOM 1381 N N . ALA A 1 171 ? 4.182 8.341 -5.266 1.00 95.38 171 ALA A N 1
ATOM 1382 C CA . ALA A 1 171 ? 5.547 8.408 -4.792 1.00 95.38 171 ALA A CA 1
ATOM 1383 C C . ALA A 1 171 ? 6.105 9.831 -4.781 1.00 95.38 171 ALA A C 1
ATOM 1385 O O . ALA A 1 171 ? 5.935 10.617 -5.699 1.00 95.38 171 ALA A O 1
ATOM 1386 N N . SER A 1 172 ? 6.917 10.100 -3.765 1.00 93.19 172 SER A N 1
ATOM 1387 C CA . SER A 1 172 ? 7.794 11.257 -3.677 1.00 93.19 172 SER A CA 1
ATOM 1388 C C . SER A 1 172 ? 9.242 10.801 -3.504 1.00 93.19 172 SER A C 1
ATOM 1390 O O . SER A 1 172 ? 9.536 9.632 -3.235 1.00 93.19 172 SER A O 1
ATOM 1392 N N . GLU A 1 173 ? 10.179 11.745 -3.562 1.00 91.62 173 GLU A N 1
ATOM 1393 C CA . GLU A 1 173 ? 11.594 11.484 -3.264 1.00 91.62 173 GLU A CA 1
ATOM 1394 C C . GLU A 1 173 ? 11.836 10.998 -1.822 1.00 91.62 173 GLU A C 1
ATOM 1396 O O . GLU A 1 173 ? 12.903 10.465 -1.512 1.00 91.62 173 GLU A O 1
ATOM 1401 N N . ARG A 1 174 ? 10.862 11.183 -0.919 1.00 91.69 174 ARG A N 1
ATOM 1402 C CA . ARG A 1 174 ? 10.980 10.840 0.506 1.00 91.69 174 ARG A CA 1
ATOM 1403 C C . ARG A 1 174 ? 10.314 9.513 0.844 1.00 91.69 174 ARG A C 1
ATOM 1405 O O . ARG A 1 174 ? 10.834 8.765 1.675 1.00 91.69 174 ARG A O 1
ATOM 1412 N N . ALA A 1 175 ? 9.171 9.217 0.239 1.00 94.88 175 ALA A N 1
ATOM 1413 C CA . ALA A 1 175 ? 8.393 8.015 0.506 1.00 94.88 175 ALA A CA 1
ATOM 1414 C C . ALA A 1 175 ? 7.451 7.706 -0.653 1.00 94.88 175 ALA A C 1
ATOM 1416 O O . ALA A 1 175 ? 7.093 8.582 -1.427 1.00 94.88 175 ALA A O 1
ATOM 1417 N N . TYR A 1 176 ? 7.015 6.458 -0.734 1.00 96.00 176 TYR A N 1
ATOM 1418 C CA . TYR A 1 176 ? 5.969 6.033 -1.650 1.00 96.00 176 TYR A CA 1
ATOM 1419 C C . TYR A 1 176 ? 4.958 5.167 -0.913 1.00 96.00 176 TYR A C 1
ATOM 1421 O O . TYR A 1 176 ? 5.281 4.525 0.097 1.00 96.00 176 TYR A O 1
ATOM 1429 N N . GLY A 1 177 ? 3.725 5.160 -1.395 1.00 96.25 177 GLY A N 1
ATOM 1430 C CA . GLY A 1 177 ? 2.634 4.512 -0.696 1.00 96.25 177 GLY A CA 1
ATOM 1431 C C . GLY A 1 177 ? 1.474 4.138 -1.595 1.00 96.25 177 GLY A C 1
ATOM 1432 O O . GLY A 1 177 ? 1.398 4.531 -2.754 1.00 96.25 177 GLY A O 1
ATOM 1433 N N . ALA A 1 178 ? 0.594 3.341 -1.014 1.00 97.50 178 ALA A N 1
ATOM 1434 C CA . ALA A 1 178 ? -0.655 2.914 -1.598 1.00 97.50 178 ALA A CA 1
ATOM 1435 C C . ALA A 1 178 ? -1.763 3.008 -0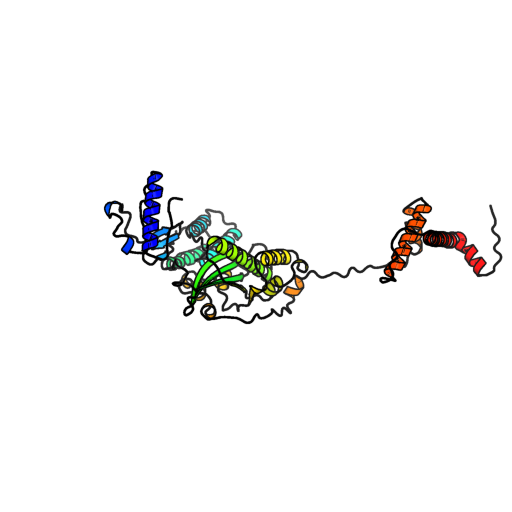.549 1.00 97.50 178 ALA A C 1
ATOM 1437 O O . ALA A 1 178 ? -1.515 2.794 0.642 1.00 97.50 178 ALA A O 1
ATOM 1438 N N . ILE A 1 179 ? -2.969 3.310 -1.000 1.00 97.25 179 ILE A N 1
ATOM 1439 C CA . ILE A 1 179 ? -4.185 3.382 -0.200 1.00 97.25 179 ILE A CA 1
ATOM 1440 C C . ILE A 1 179 ? -5.307 2.655 -0.931 1.00 97.25 179 ILE A C 1
ATOM 1442 O O . ILE A 1 179 ? -5.360 2.665 -2.157 1.00 97.25 179 ILE A O 1
ATOM 1446 N N . GLU A 1 180 ? -6.177 2.004 -0.173 1.00 97.06 180 GLU A N 1
ATOM 1447 C CA . GLU A 1 180 ? -7.275 1.204 -0.694 1.00 97.06 180 GLU A CA 1
ATOM 1448 C C . GLU A 1 180 ? -8.582 1.587 -0.002 1.00 97.06 180 GLU A C 1
ATOM 1450 O O . GLU A 1 180 ? -8.667 1.603 1.230 1.00 97.06 180 GLU A O 1
ATOM 1455 N N . TYR A 1 181 ? -9.600 1.873 -0.806 1.00 96.94 181 TYR A N 1
ATOM 1456 C CA . TYR A 1 181 ? -10.961 2.150 -0.370 1.00 96.94 181 TYR A CA 1
ATOM 1457 C C . TYR A 1 181 ? -11.891 1.026 -0.803 1.00 96.94 181 TYR A C 1
ATOM 1459 O O . TYR A 1 181 ? -11.726 0.456 -1.883 1.00 96.94 181 TYR A O 1
ATOM 1467 N N . LEU A 1 182 ? -12.903 0.773 0.020 1.00 95.81 182 LEU A N 1
ATOM 1468 C CA . LEU A 1 182 ? -14.069 -0.006 -0.361 1.00 95.81 182 LEU A CA 1
ATOM 1469 C C . LEU A 1 182 ? -15.215 0.954 -0.618 1.00 95.81 182 LEU A C 1
ATOM 1471 O O . LEU A 1 182 ? -15.545 1.779 0.239 1.00 95.81 182 LEU A O 1
ATOM 1475 N N . LYS A 1 183 ? -15.806 0.836 -1.798 1.00 94.31 183 LYS A N 1
ATOM 1476 C CA . LYS A 1 183 ? -17.064 1.471 -2.140 1.00 94.31 183 LYS A CA 1
ATOM 1477 C C . LYS A 1 183 ? -18.147 0.404 -2.105 1.00 94.31 183 LYS A C 1
ATOM 1479 O O . LYS A 1 183 ? -18.022 -0.639 -2.734 1.00 94.31 183 LYS A O 1
ATOM 1484 N N . SER A 1 184 ? -19.188 0.681 -1.341 1.00 93.94 184 SER A N 1
ATOM 1485 C CA . SER A 1 184 ? -20.385 -0.144 -1.240 1.00 93.94 184 SER A CA 1
ATOM 1486 C C . SER A 1 184 ? -21.587 0.681 -1.673 1.00 93.94 184 SER A C 1
ATOM 1488 O O . SER A 1 184 ? -21.670 1.861 -1.326 1.00 93.94 184 SER A O 1
ATOM 1490 N N . SER A 1 185 ? -22.465 0.089 -2.475 1.00 91.31 185 SER A N 1
ATOM 1491 C CA . SER A 1 185 ? -23.655 0.750 -3.007 1.00 91.31 185 SER A CA 1
ATOM 1492 C C . SER A 1 185 ? -24.889 -0.103 -2.762 1.00 91.31 185 SER A C 1
ATOM 1494 O O . SER A 1 185 ? -24.843 -1.312 -2.983 1.00 91.31 185 SER A O 1
ATOM 1496 N N . ASP A 1 186 ? -25.973 0.528 -2.321 1.00 87.56 186 ASP A N 1
ATOM 1497 C CA . ASP A 1 186 ? -27.308 -0.070 -2.166 1.00 87.56 186 ASP A CA 1
ATOM 1498 C C . ASP A 1 186 ? -28.252 0.291 -3.338 1.00 87.56 186 ASP A C 1
ATOM 1500 O O . ASP A 1 186 ? -29.462 0.112 -3.247 1.00 87.56 186 ASP A O 1
ATOM 1504 N N . GLY A 1 187 ? -27.705 0.855 -4.425 1.00 81.06 187 GLY A N 1
ATOM 1505 C CA . GLY A 1 187 ? -28.456 1.324 -5.594 1.00 81.06 187 GLY A CA 1
ATOM 1506 C C . GLY A 1 187 ? -28.920 2.786 -5.517 1.00 81.06 187 GLY A C 1
ATOM 1507 O O . GLY A 1 187 ? -29.115 3.408 -6.560 1.00 81.06 187 GLY A O 1
ATOM 1508 N N . GLU A 1 188 ? -29.034 3.374 -4.321 1.00 78.56 188 GLU A N 1
ATOM 1509 C CA . GLU A 1 188 ? -29.380 4.795 -4.134 1.00 78.56 188 GLU A CA 1
ATOM 1510 C C . GLU A 1 188 ? -28.229 5.613 -3.534 1.00 78.56 188 GLU A C 1
ATOM 1512 O O . GLU A 1 188 ? -28.103 6.816 -3.787 1.00 78.56 188 GLU A O 1
ATOM 1517 N N . ARG A 1 189 ? -27.397 4.985 -2.701 1.00 83.12 189 ARG A N 1
ATOM 1518 C CA . ARG A 1 189 ? -26.351 5.629 -1.909 1.00 83.12 189 ARG A CA 1
ATOM 1519 C C . ARG A 1 189 ? -25.038 4.882 -2.041 1.00 83.12 189 ARG A C 1
ATOM 1521 O O . ARG A 1 189 ? -24.947 3.676 -1.841 1.00 83.12 189 ARG A O 1
ATOM 1528 N N . ASN A 1 190 ? -23.982 5.653 -2.276 1.00 87.88 190 ASN A N 1
ATOM 1529 C CA . ASN A 1 190 ? -22.611 5.165 -2.278 1.00 87.88 190 ASN A CA 1
ATOM 1530 C C . ASN A 1 190 ? -21.950 5.467 -0.925 1.00 87.88 190 ASN A C 1
ATOM 1532 O O . ASN A 1 190 ? -21.892 6.616 -0.484 1.00 87.88 190 ASN A O 1
ATOM 1536 N N . CYS A 1 191 ? -21.410 4.439 -0.275 1.00 91.12 191 CYS A N 1
ATOM 1537 C CA . CYS A 1 191 ? -20.595 4.547 0.929 1.00 91.12 191 CYS A CA 1
ATOM 1538 C C . CYS A 1 191 ? -19.149 4.180 0.590 1.00 91.12 191 CYS A C 1
ATOM 1540 O O . CYS A 1 191 ? -18.864 3.042 0.218 1.00 91.12 191 CYS A O 1
ATOM 1542 N N . VAL A 1 192 ? -18.238 5.146 0.726 1.00 93.75 192 VAL A N 1
ATOM 1543 C CA . VAL A 1 192 ? -16.803 4.968 0.469 1.00 93.75 192 VAL A CA 1
ATOM 1544 C C . VAL A 1 192 ? -16.042 5.078 1.783 1.00 93.75 192 VAL A C 1
ATOM 1546 O O . VAL A 1 192 ? -16.147 6.086 2.490 1.00 93.75 192 VAL A O 1
ATOM 1549 N N . ARG A 1 193 ? -15.270 4.044 2.123 1.00 94.44 193 ARG A N 1
ATOM 1550 C CA . ARG A 1 193 ? -14.495 3.975 3.369 1.00 94.44 193 ARG A CA 1
ATOM 1551 C C . ARG A 1 193 ? -13.079 3.481 3.106 1.00 94.44 193 ARG A C 1
ATOM 1553 O O . ARG A 1 193 ? -12.864 2.552 2.330 1.00 94.44 193 ARG A O 1
ATOM 1560 N N . LEU A 1 194 ? -12.111 4.097 3.781 1.00 95.94 194 LEU A N 1
ATOM 1561 C CA . LEU A 1 194 ? -10.727 3.628 3.812 1.00 95.94 194 LEU A CA 1
ATOM 1562 C C . LEU A 1 194 ? -10.657 2.228 4.441 1.00 95.94 194 LEU A C 1
ATOM 1564 O O . LEU A 1 194 ? -11.012 2.061 5.606 1.00 95.94 194 LEU A O 1
ATOM 1568 N N . LEU A 1 195 ? -10.154 1.242 3.695 1.00 95.19 195 LEU A N 1
ATOM 1569 C CA . LEU A 1 195 ? -9.871 -0.092 4.230 1.00 95.19 195 LEU A CA 1
ATOM 1570 C C . LEU A 1 195 ? -8.499 -0.141 4.884 1.00 95.19 195 LEU A C 1
ATOM 1572 O O . LEU A 1 195 ? -8.349 -0.527 6.044 1.00 95.19 195 LEU A O 1
ATOM 1576 N N . CYS A 1 196 ? -7.473 0.201 4.111 1.00 95.94 196 CYS A N 1
ATOM 1577 C CA . CYS A 1 196 ? -6.103 0.125 4.574 1.00 95.94 196 CYS A CA 1
ATOM 1578 C C . CYS A 1 196 ? -5.171 0.986 3.726 1.00 95.94 196 CYS A C 1
ATOM 1580 O O . CYS A 1 196 ? -5.493 1.428 2.622 1.00 95.94 196 CYS A O 1
ATOM 1582 N N . SER A 1 197 ? -3.972 1.207 4.247 1.00 97.12 197 SER A N 1
ATOM 1583 C CA . SER A 1 197 ? -2.908 1.857 3.509 1.00 97.12 197 SER A CA 1
ATOM 1584 C C . SER A 1 197 ? -1.548 1.254 3.832 1.00 97.12 197 SER A C 1
ATOM 1586 O O . SER A 1 197 ? -1.321 0.617 4.868 1.00 97.12 197 SER A O 1
ATOM 1588 N N . LYS A 1 198 ? -0.590 1.457 2.930 1.00 96.75 198 LYS A N 1
ATOM 1589 C CA . LYS A 1 198 ? 0.786 1.034 3.143 1.00 96.75 198 LYS A CA 1
ATOM 1590 C C . LYS A 1 198 ? 1.765 2.047 2.594 1.00 96.75 198 LYS A C 1
ATOM 1592 O O . LYS A 1 198 ? 1.706 2.413 1.430 1.00 96.75 198 LYS A O 1
ATOM 1597 N N . SER A 1 199 ? 2.747 2.407 3.414 1.00 95.00 199 SER A N 1
ATOM 1598 C CA . SER A 1 199 ? 3.858 3.268 3.012 1.00 95.00 199 SER A CA 1
ATOM 1599 C C . SER A 1 199 ? 5.221 2.612 3.197 1.00 95.00 199 SER A C 1
ATOM 1601 O O . SER A 1 199 ? 5.437 1.768 4.083 1.00 95.00 199 SER A O 1
ATOM 1603 N N . ARG A 1 200 ? 6.170 3.051 2.368 1.00 95.19 200 ARG A N 1
ATOM 1604 C CA . ARG A 1 200 ? 7.596 2.739 2.449 1.00 95.19 200 ARG A CA 1
ATOM 1605 C C . ARG A 1 200 ? 8.403 4.023 2.282 1.00 95.19 200 ARG A C 1
ATOM 1607 O O . ARG A 1 200 ? 8.099 4.855 1.437 1.00 95.19 200 ARG A O 1
ATOM 1614 N N . VAL A 1 201 ? 9.454 4.170 3.083 1.00 94.69 201 VAL A N 1
ATOM 1615 C CA . VAL A 1 201 ? 10.409 5.275 2.918 1.00 94.69 201 VAL A CA 1
ATOM 1616 C C . VAL A 1 201 ? 11.240 5.016 1.665 1.00 94.69 201 VAL A C 1
ATOM 1618 O O . VAL A 1 201 ? 11.625 3.870 1.406 1.00 94.69 201 VAL A O 1
ATOM 1621 N N . ALA A 1 202 ? 11.515 6.066 0.895 1.00 93.50 202 ALA A N 1
ATOM 1622 C CA . ALA A 1 202 ? 12.336 5.964 -0.298 1.00 93.50 202 ALA A CA 1
ATOM 1623 C C . ALA A 1 202 ? 13.738 5.418 0.059 1.00 93.50 202 ALA A C 1
ATOM 1625 O O . ALA A 1 202 ? 14.286 5.744 1.124 1.00 93.50 202 ALA A O 1
ATOM 1626 N N . PRO A 1 203 ? 14.330 4.555 -0.788 1.00 91.50 203 PRO A N 1
ATOM 1627 C CA . PRO A 1 203 ? 15.660 4.015 -0.543 1.00 91.50 203 PRO A CA 1
ATOM 1628 C C . PRO A 1 203 ? 16.718 5.118 -0.432 1.00 91.50 203 PRO A C 1
ATOM 1630 O O . PRO A 1 203 ? 16.643 6.139 -1.105 1.00 91.50 203 PRO A O 1
ATOM 1633 N N . LEU A 1 204 ? 17.760 4.875 0.370 1.00 88.31 204 LEU A N 1
ATOM 1634 C CA . LEU A 1 204 ? 18.900 5.797 0.482 1.00 88.31 204 LEU A CA 1
ATOM 1635 C C . LEU A 1 204 ? 19.668 5.944 -0.835 1.00 88.31 204 LEU A C 1
ATOM 1637 O O . LEU A 1 204 ? 20.211 7.006 -1.126 1.00 88.31 204 LEU A O 1
ATOM 1641 N N . LYS A 1 205 ? 19.729 4.862 -1.618 1.00 89.19 205 LYS A N 1
ATOM 1642 C CA . LYS A 1 205 ? 20.276 4.900 -2.968 1.00 89.19 205 LYS A CA 1
ATOM 1643 C C . LYS A 1 205 ? 19.249 5.571 -3.871 1.00 89.19 205 LYS A C 1
ATOM 1645 O O . LYS A 1 205 ? 18.168 5.016 -4.067 1.00 89.19 205 LYS A O 1
ATOM 1650 N N . SER A 1 206 ? 19.615 6.724 -4.421 1.00 84.38 206 SER A N 1
ATOM 1651 C CA . SER A 1 206 ? 18.750 7.475 -5.319 1.00 84.38 206 SER A CA 1
ATOM 1652 C C . SER A 1 206 ? 18.345 6.625 -6.522 1.00 84.38 206 SER A C 1
ATOM 1654 O O . SER A 1 206 ? 19.158 5.971 -7.182 1.00 84.38 206 SER A O 1
ATOM 1656 N N . ILE A 1 207 ? 17.045 6.625 -6.776 1.00 91.50 207 ILE A N 1
ATOM 1657 C CA . ILE A 1 207 ? 16.418 6.113 -7.986 1.00 91.50 207 ILE A CA 1
ATOM 1658 C C . ILE A 1 207 ? 15.515 7.221 -8.523 1.00 91.50 207 ILE A C 1
ATOM 1660 O O . ILE A 1 207 ? 15.106 8.097 -7.763 1.00 91.50 207 ILE A O 1
ATOM 1664 N N . SER A 1 208 ? 15.252 7.221 -9.829 1.00 93.31 208 SER A N 1
ATOM 1665 C CA . SER A 1 208 ? 14.419 8.259 -10.437 1.00 93.31 208 SER A CA 1
ATOM 1666 C C . SER A 1 208 ? 12.994 8.220 -9.883 1.00 93.31 208 SER A C 1
ATOM 1668 O O . SER A 1 208 ? 12.498 7.152 -9.512 1.00 93.31 208 SER A O 1
ATOM 1670 N N . LEU A 1 209 ? 12.331 9.377 -9.870 1.00 93.81 209 LEU A N 1
ATOM 1671 C CA . LEU A 1 209 ? 10.955 9.500 -9.396 1.00 93.81 209 LEU A CA 1
ATOM 1672 C C . LEU A 1 209 ? 9.998 8.529 -10.122 1.00 93.81 209 LEU A C 1
ATOM 1674 O O . LEU A 1 209 ? 9.363 7.744 -9.423 1.00 93.81 209 LEU A O 1
ATOM 1678 N N . PRO A 1 210 ? 10.024 8.379 -11.464 1.00 94.56 210 PRO A N 1
ATOM 1679 C CA . PRO A 1 210 ? 9.176 7.390 -12.142 1.00 94.56 210 PRO A CA 1
ATOM 1680 C C . PRO A 1 210 ? 9.414 5.937 -11.705 1.00 94.56 210 PRO A C 1
ATOM 1682 O O . PRO A 1 210 ? 8.508 5.106 -11.684 1.00 94.56 210 PRO A O 1
ATOM 1685 N N . LYS A 1 211 ? 10.642 5.592 -11.296 1.00 95.50 211 LYS A N 1
ATOM 1686 C CA . LYS A 1 211 ? 10.948 4.258 -10.754 1.00 95.50 211 LYS A CA 1
ATOM 1687 C C . LYS A 1 211 ? 10.406 4.065 -9.339 1.00 95.50 211 LYS A C 1
ATOM 1689 O O . LYS A 1 211 ? 10.068 2.932 -8.992 1.00 95.50 211 LYS A O 1
ATOM 1694 N N . LEU A 1 212 ? 10.348 5.123 -8.527 1.00 96.50 212 LEU A N 1
ATOM 1695 C CA . LEU A 1 212 ? 9.670 5.111 -7.225 1.00 96.50 212 LEU A CA 1
ATOM 1696 C C . LEU A 1 212 ? 8.159 5.003 -7.401 1.00 96.50 212 LEU A C 1
ATOM 1698 O O . LEU A 1 212 ? 7.540 4.166 -6.751 1.00 96.50 212 LEU A O 1
ATOM 1702 N N . GLU A 1 213 ? 7.597 5.773 -8.323 1.00 96.69 213 GLU A N 1
ATOM 1703 C CA . GLU A 1 213 ? 6.190 5.719 -8.710 1.00 96.69 213 GLU A CA 1
ATOM 1704 C C . GLU A 1 213 ? 5.788 4.297 -9.146 1.00 96.69 213 GLU A C 1
ATOM 1706 O O . GLU A 1 213 ? 4.845 3.720 -8.610 1.00 96.69 213 GLU A O 1
ATOM 1711 N N . LEU A 1 214 ? 6.589 3.639 -9.994 1.00 97.31 214 LEU A N 1
ATOM 1712 C CA . LEU A 1 214 ? 6.362 2.237 -10.371 1.00 97.31 214 LEU A CA 1
ATOM 1713 C C . LEU A 1 214 ? 6.456 1.269 -9.173 1.00 97.31 214 LEU A C 1
ATOM 1715 O O . LEU A 1 214 ? 5.796 0.229 -9.141 1.00 97.31 214 LEU A O 1
ATOM 1719 N N . CYS A 1 215 ? 7.275 1.584 -8.163 1.00 97.62 215 CYS A N 1
ATOM 1720 C CA . CYS A 1 215 ? 7.307 0.814 -6.917 1.00 97.62 215 CYS A CA 1
ATOM 1721 C C . CYS A 1 215 ? 6.049 1.036 -6.065 1.00 97.62 215 CYS A C 1
ATOM 1723 O O . CYS A 1 215 ? 5.639 0.103 -5.374 1.00 97.62 215 CYS A O 1
ATOM 1725 N N . ALA A 1 216 ? 5.446 2.227 -6.107 1.00 97.81 216 ALA A N 1
ATOM 1726 C CA . ALA A 1 216 ? 4.163 2.520 -5.475 1.00 97.81 216 ALA A CA 1
ATOM 1727 C C . ALA A 1 216 ? 3.032 1.728 -6.139 1.00 97.81 216 ALA A C 1
ATOM 1729 O O . ALA A 1 216 ? 2.281 1.046 -5.446 1.00 97.81 216 ALA A O 1
ATOM 1730 N N . ALA A 1 217 ? 2.995 1.708 -7.474 1.00 98.12 217 ALA A N 1
ATOM 1731 C CA . ALA A 1 217 ? 2.055 0.897 -8.245 1.00 98.12 217 ALA A CA 1
ATOM 1732 C C . ALA A 1 217 ? 2.170 -0.603 -7.905 1.00 98.12 217 ALA A C 1
ATOM 1734 O O . ALA A 1 217 ? 1.171 -1.265 -7.625 1.00 98.12 217 ALA A O 1
ATOM 1735 N N . LEU A 1 218 ? 3.395 -1.141 -7.826 1.00 98.44 218 LEU A N 1
ATOM 1736 C CA . LEU A 1 218 ? 3.604 -2.529 -7.398 1.00 98.44 218 LEU A CA 1
ATOM 1737 C C . LEU A 1 218 ? 3.171 -2.767 -5.939 1.00 98.44 218 LEU A C 1
ATOM 1739 O O . LEU A 1 218 ? 2.651 -3.834 -5.611 1.00 98.44 218 LEU A O 1
ATOM 1743 N N . LEU A 1 219 ? 3.394 -1.799 -5.045 1.00 98.38 219 LEU A N 1
ATOM 1744 C CA . LEU A 1 219 ? 2.947 -1.892 -3.654 1.00 98.38 219 LEU A CA 1
ATOM 1745 C C . LEU A 1 219 ? 1.418 -1.946 -3.563 1.00 98.38 219 LEU A C 1
ATOM 1747 O O . LEU A 1 219 ? 0.902 -2.721 -2.759 1.00 98.38 219 LEU A O 1
ATOM 1751 N N . LEU A 1 220 ? 0.720 -1.171 -4.395 1.00 98.50 220 LEU A N 1
ATOM 1752 C CA . LEU A 1 220 ? -0.736 -1.138 -4.447 1.00 98.50 220 LEU A CA 1
ATOM 1753 C C . LEU A 1 220 ? -1.328 -2.488 -4.832 1.00 98.50 220 LEU A C 1
ATOM 1755 O O . LEU A 1 220 ? -2.133 -3.030 -4.085 1.00 98.50 220 LEU A O 1
ATOM 1759 N N . VAL A 1 221 ? -0.885 -3.083 -5.939 1.00 98.25 221 VAL A N 1
ATOM 1760 C CA . VAL A 1 221 ? -1.438 -4.377 -6.382 1.00 98.25 221 VAL A CA 1
ATOM 1761 C C . VAL A 1 221 ? -1.166 -5.504 -5.389 1.00 98.25 221 VAL A C 1
ATOM 1763 O O . VAL A 1 221 ? -1.975 -6.414 -5.221 1.00 98.25 221 VAL A O 1
ATOM 1766 N N . GLN A 1 222 ? -0.036 -5.437 -4.678 1.00 98.25 222 GLN A N 1
ATOM 1767 C CA . GLN A 1 222 ? 0.277 -6.372 -3.601 1.00 98.25 222 GLN A CA 1
ATOM 1768 C C . GLN A 1 222 ? -0.624 -6.169 -2.381 1.00 98.25 222 GLN A C 1
ATOM 1770 O O . GLN A 1 222 ? -0.940 -7.149 -1.704 1.00 98.25 222 GLN A O 1
ATOM 1775 N N . LEU A 1 223 ? -0.994 -4.922 -2.078 1.00 97.75 223 LEU A N 1
ATOM 1776 C CA . LEU A 1 223 ? -1.916 -4.582 -0.998 1.00 97.75 223 LEU A CA 1
ATOM 1777 C C . LEU A 1 223 ? -3.320 -5.096 -1.325 1.00 97.75 223 LEU A C 1
ATOM 1779 O O . LEU A 1 223 ? -3.811 -5.951 -0.593 1.00 97.75 223 LEU A O 1
ATOM 1783 N N . VAL A 1 224 ? -3.857 -4.709 -2.485 1.00 97.50 224 VAL A N 1
ATOM 1784 C CA . VAL A 1 224 ? -5.182 -5.120 -2.972 1.00 97.50 224 VAL A CA 1
ATOM 1785 C C . VAL A 1 224 ? -5.309 -6.640 -2.980 1.00 97.50 224 VAL A C 1
ATOM 1787 O O . VAL A 1 224 ? -6.224 -7.193 -2.381 1.00 97.50 224 VAL A O 1
ATOM 1790 N N . LYS A 1 225 ? -4.331 -7.367 -3.544 1.00 96.56 225 LYS A N 1
ATOM 1791 C CA . LYS A 1 225 ? -4.346 -8.841 -3.521 1.00 96.56 225 LYS A CA 1
ATOM 1792 C C . LYS A 1 225 ? -4.456 -9.404 -2.102 1.00 96.56 225 LYS A C 1
ATOM 1794 O O . LYS A 1 225 ? -5.189 -10.361 -1.871 1.00 96.56 225 LYS A O 1
ATOM 1799 N N . ARG A 1 226 ? -3.696 -8.851 -1.151 1.00 95.88 226 ARG A N 1
ATOM 1800 C CA . ARG A 1 226 ? -3.707 -9.324 0.242 1.00 95.88 226 ARG A CA 1
ATOM 1801 C C . ARG A 1 226 ? -5.043 -9.055 0.918 1.00 95.88 226 ARG A C 1
ATOM 1803 O O . ARG A 1 226 ? -5.500 -9.917 1.661 1.00 95.88 226 ARG A O 1
ATOM 1810 N N . VAL A 1 227 ? -5.635 -7.892 0.665 1.00 94.75 227 VAL A N 1
ATOM 1811 C CA . VAL A 1 227 ? -6.936 -7.509 1.216 1.00 94.75 227 VAL A CA 1
ATOM 1812 C C . VAL A 1 227 ? -8.033 -8.391 0.636 1.00 94.75 227 VAL A C 1
ATOM 1814 O O . VAL A 1 227 ? -8.748 -9.020 1.407 1.00 94.75 227 VAL A O 1
ATOM 1817 N N . LEU A 1 228 ? -8.090 -8.569 -0.684 1.00 94.62 228 LEU A N 1
ATOM 1818 C CA . LEU A 1 228 ? -9.066 -9.451 -1.335 1.00 94.62 228 LEU A CA 1
ATOM 1819 C C . LEU A 1 228 ? -9.001 -10.894 -0.812 1.00 94.62 228 LEU A C 1
ATOM 1821 O O . LEU A 1 228 ? -10.033 -11.507 -0.550 1.00 94.62 228 LEU A O 1
ATOM 1825 N N . CYS A 1 229 ? -7.798 -11.430 -0.576 1.00 93.88 229 CYS A N 1
ATOM 1826 C CA . CYS A 1 229 ? -7.644 -12.748 0.047 1.00 93.88 229 CYS A CA 1
ATOM 1827 C C . CYS A 1 229 ? -8.143 -12.807 1.505 1.00 93.88 229 CYS A C 1
ATOM 1829 O O . CYS A 1 229 ? -8.431 -13.897 1.998 1.00 93.88 229 CYS A O 1
ATOM 1831 N N . ALA A 1 230 ? -8.199 -11.673 2.209 1.00 92.25 230 ALA A N 1
ATOM 1832 C CA . ALA A 1 230 ? -8.551 -11.598 3.623 1.00 92.25 230 ALA A CA 1
ATOM 1833 C C . ALA A 1 230 ? -10.030 -11.262 3.873 1.00 92.25 230 ALA A C 1
ATOM 1835 O O . ALA A 1 230 ? -10.613 -11.837 4.791 1.00 92.25 230 ALA A O 1
ATOM 1836 N N . ILE A 1 231 ? -10.633 -10.357 3.090 1.00 89.31 231 ILE A N 1
ATOM 1837 C CA . ILE A 1 231 ? -11.963 -9.797 3.392 1.00 89.31 231 ILE A CA 1
ATOM 1838 C C . ILE A 1 231 ? -13.117 -10.776 3.157 1.00 89.31 231 ILE A C 1
ATOM 1840 O O . ILE A 1 231 ? -14.181 -10.572 3.722 1.00 89.31 231 ILE A O 1
ATOM 1844 N N . LYS A 1 232 ? -12.916 -11.862 2.393 1.00 86.81 232 LYS A N 1
ATOM 1845 C CA . LYS A 1 232 ? -13.948 -12.881 2.089 1.00 86.81 232 LYS A CA 1
ATOM 1846 C C . LYS A 1 232 ? -15.291 -12.289 1.615 1.00 86.81 232 LYS A C 1
ATOM 1848 O O . LYS A 1 232 ? -16.337 -12.889 1.841 1.00 86.81 232 LYS A O 1
ATOM 1853 N N . LEU A 1 233 ? -15.242 -11.131 0.963 1.00 90.81 233 LEU A N 1
ATOM 1854 C CA . LEU A 1 233 ? -16.375 -10.497 0.297 1.00 90.81 233 LEU A CA 1
ATOM 1855 C C . LEU A 1 233 ? -16.282 -10.778 -1.201 1.00 90.81 233 LEU A C 1
ATOM 1857 O O . LEU A 1 233 ? -15.180 -10.881 -1.749 1.00 90.81 233 LEU A O 1
ATOM 1861 N N . GLU A 1 234 ? -17.431 -10.891 -1.855 1.00 93.06 234 GLU A N 1
ATOM 1862 C CA . GLU A 1 234 ? -17.501 -10.925 -3.311 1.00 93.06 234 GLU A CA 1
ATOM 1863 C C . GLU A 1 234 ? -17.383 -9.490 -3.830 1.00 93.06 234 GLU A C 1
ATOM 1865 O O . GLU A 1 234 ? -18.242 -8.656 -3.568 1.00 93.06 234 GLU A O 1
ATOM 1870 N N . ILE A 1 235 ? -16.265 -9.185 -4.489 1.00 95.62 235 ILE A N 1
ATOM 1871 C CA . ILE A 1 235 ? -15.994 -7.861 -5.054 1.00 95.62 235 ILE A CA 1
ATOM 1872 C C . ILE A 1 235 ? -16.336 -7.892 -6.538 1.00 95.62 235 ILE A C 1
ATOM 1874 O O . ILE A 1 235 ? -15.805 -8.730 -7.270 1.00 95.62 235 ILE A O 1
ATOM 1878 N N . ASN A 1 236 ? -17.190 -6.967 -6.965 1.00 94.62 236 ASN A N 1
ATOM 1879 C CA . ASN A 1 236 ? -17.660 -6.852 -8.339 1.00 94.62 236 ASN A CA 1
ATOM 1880 C C . ASN A 1 236 ? -16.553 -6.299 -9.242 1.00 94.62 236 ASN A C 1
ATOM 1882 O O . ASN A 1 236 ? -16.190 -6.931 -10.233 1.00 94.62 236 ASN A O 1
ATOM 1886 N N . ASP A 1 237 ? -15.964 -5.166 -8.848 1.00 93.62 237 ASP A N 1
ATOM 1887 C CA . ASP A 1 237 ? -14.981 -4.448 -9.658 1.00 93.62 237 ASP A CA 1
ATOM 1888 C C . ASP A 1 237 ? -13.792 -3.928 -8.843 1.00 93.62 237 ASP A C 1
ATOM 1890 O O . ASP A 1 237 ? -13.868 -3.654 -7.643 1.00 93.62 237 ASP A O 1
ATOM 1894 N N . ILE A 1 238 ? -12.649 -3.791 -9.520 1.00 95.75 238 ILE A N 1
ATOM 1895 C CA . ILE A 1 238 ? -11.402 -3.284 -8.939 1.00 95.75 238 ILE A CA 1
ATOM 1896 C C . ILE A 1 238 ? -10.838 -2.212 -9.869 1.00 95.75 238 ILE A C 1
ATOM 1898 O O . ILE A 1 238 ? -10.509 -2.498 -11.023 1.00 95.75 238 ILE A O 1
ATOM 1902 N N . TYR A 1 239 ? -10.653 -1.013 -9.326 1.00 95.44 239 TYR A N 1
ATOM 1903 C CA . TYR A 1 239 ? -10.145 0.161 -10.025 1.00 95.44 239 TYR A CA 1
ATOM 1904 C C . TYR A 1 239 ? -8.837 0.634 -9.387 1.00 95.44 239 TYR A C 1
ATOM 1906 O O . TYR A 1 239 ? -8.770 0.874 -8.181 1.00 95.44 239 TYR A O 1
ATOM 1914 N N . LEU A 1 240 ? -7.789 0.790 -10.191 1.00 97.00 240 LEU A N 1
ATOM 1915 C CA . LEU A 1 240 ? -6.450 1.174 -9.750 1.00 97.00 240 LEU A CA 1
ATOM 1916 C C . LEU A 1 240 ? -6.072 2.512 -10.373 1.00 97.00 240 LEU A C 1
ATOM 1918 O O . LEU A 1 240 ? -6.017 2.651 -11.590 1.00 97.00 240 LEU A O 1
ATOM 1922 N N . TRP A 1 241 ? -5.792 3.493 -9.532 1.00 95.19 241 TRP A N 1
ATOM 1923 C CA . TRP A 1 241 ? -5.629 4.884 -9.916 1.00 95.19 241 TRP A CA 1
ATOM 1924 C C . TRP A 1 241 ? -4.188 5.331 -9.725 1.00 95.19 241 TRP A C 1
ATOM 1926 O O . TRP A 1 241 ? -3.565 5.079 -8.686 1.00 95.19 241 TRP A O 1
ATOM 1936 N N . PHE A 1 242 ? -3.669 6.026 -10.731 1.00 94.00 242 PHE A N 1
ATOM 1937 C CA . PHE A 1 242 ? -2.327 6.587 -10.708 1.00 94.00 242 PHE A CA 1
ATOM 1938 C C . PHE A 1 242 ? -2.282 7.920 -11.451 1.00 94.00 242 PHE A C 1
ATOM 1940 O O . PHE A 1 242 ? -2.994 8.102 -12.435 1.00 94.00 242 PHE A O 1
ATOM 1947 N N . ASP A 1 243 ? -1.461 8.858 -10.999 1.00 91.62 243 ASP A N 1
ATOM 1948 C CA . ASP A 1 243 ? -1.365 10.196 -11.594 1.00 91.62 243 ASP A CA 1
ATOM 1949 C C . ASP A 1 243 ? -0.200 10.354 -12.577 1.00 91.62 243 ASP A C 1
ATOM 1951 O O . ASP A 1 243 ? -0.235 11.209 -13.461 1.00 91.62 243 ASP A O 1
ATOM 1955 N N . SER A 1 244 ? 0.807 9.484 -12.504 1.00 91.56 244 SER A N 1
ATOM 1956 C CA . SER A 1 244 ? 1.906 9.484 -13.469 1.00 91.56 244 SER A CA 1
ATOM 1957 C C . SER A 1 244 ? 1.580 8.671 -14.723 1.00 91.56 244 SER A C 1
ATOM 1959 O O . SER A 1 244 ? 1.497 7.437 -14.741 1.00 91.56 244 SER A O 1
ATOM 1961 N N . THR A 1 245 ? 1.443 9.400 -15.829 1.00 90.44 245 THR A N 1
ATOM 1962 C CA . THR A 1 245 ? 1.200 8.853 -17.169 1.00 90.44 245 THR A CA 1
ATOM 1963 C C . THR A 1 245 ? 2.358 7.990 -17.673 1.00 90.44 245 THR A C 1
ATOM 1965 O O . THR A 1 245 ? 2.115 7.048 -18.425 1.00 90.44 245 THR A O 1
ATOM 1968 N N . ILE A 1 246 ? 3.596 8.245 -17.225 1.00 91.56 246 ILE A N 1
ATOM 1969 C CA . ILE A 1 246 ? 4.779 7.430 -17.555 1.00 91.56 246 ILE A CA 1
ATOM 1970 C C . ILE A 1 246 ? 4.624 6.020 -16.984 1.00 91.56 246 ILE A C 1
ATOM 1972 O O . ILE A 1 246 ? 4.848 5.034 -17.687 1.00 91.56 246 ILE A O 1
ATOM 1976 N N . VAL A 1 247 ? 4.223 5.910 -15.714 1.00 93.81 247 VAL A N 1
ATOM 1977 C CA . VAL A 1 247 ? 4.022 4.608 -15.068 1.00 93.81 247 VAL A CA 1
ATOM 1978 C C . VAL A 1 247 ? 2.843 3.872 -15.679 1.00 93.81 247 VAL A C 1
ATOM 1980 O O . VAL A 1 247 ? 2.973 2.683 -15.965 1.00 93.81 247 VAL A O 1
ATOM 1983 N N . LEU A 1 248 ? 1.734 4.567 -15.954 1.00 93.31 248 LEU A N 1
ATOM 1984 C CA . LEU A 1 248 ? 0.613 3.971 -16.682 1.00 93.31 248 LEU A CA 1
ATOM 1985 C C . LEU A 1 248 ? 1.072 3.434 -18.044 1.00 93.31 248 LEU A C 1
ATOM 1987 O O . LEU A 1 248 ? 0.807 2.276 -18.352 1.00 93.31 248 LEU A O 1
ATOM 1991 N N . ALA A 1 249 ? 1.846 4.201 -18.817 1.00 91.56 249 ALA A N 1
ATOM 1992 C CA . ALA A 1 249 ? 2.399 3.736 -20.088 1.00 91.56 249 ALA A CA 1
ATOM 1993 C C . ALA A 1 249 ? 3.294 2.491 -19.919 1.00 91.56 249 ALA A C 1
ATOM 1995 O O . ALA A 1 249 ? 3.158 1.529 -20.674 1.00 91.56 249 ALA A O 1
ATOM 1996 N N . TRP A 1 250 ? 4.159 2.442 -18.898 1.00 93.88 250 TRP A N 1
ATOM 1997 C CA . TRP A 1 250 ? 4.983 1.259 -18.604 1.00 93.88 250 TRP A CA 1
ATOM 1998 C C . TRP A 1 250 ? 4.187 0.029 -18.159 1.00 93.88 250 TRP A C 1
ATOM 2000 O O . TRP A 1 250 ? 4.646 -1.092 -18.385 1.00 93.88 250 TRP A O 1
ATOM 2010 N N . ILE A 1 251 ? 3.037 0.210 -17.509 1.00 93.94 251 ILE A N 1
ATOM 2011 C CA . ILE A 1 251 ? 2.129 -0.885 -17.133 1.00 93.94 251 ILE A CA 1
ATOM 2012 C C . ILE A 1 251 ? 1.377 -1.402 -18.364 1.00 93.94 251 ILE A C 1
ATOM 2014 O O . ILE A 1 251 ? 1.134 -2.603 -18.468 1.00 93.94 251 ILE A O 1
ATOM 2018 N N . GLN A 1 252 ? 1.050 -0.528 -19.316 1.00 91.12 252 GLN A N 1
ATOM 2019 C CA . GLN A 1 252 ? 0.400 -0.913 -20.571 1.00 91.12 252 GLN A CA 1
ATOM 2020 C C . GLN A 1 252 ? 1.361 -1.600 -21.559 1.00 91.12 252 GLN A C 1
ATOM 2022 O O . GLN A 1 252 ? 0.922 -2.380 -22.406 1.00 91.12 252 GLN A O 1
ATOM 2027 N N . HIS A 1 253 ? 2.667 -1.355 -21.442 1.00 90.19 253 HIS A N 1
ATOM 2028 C CA . HIS A 1 253 ? 3.686 -1.885 -22.347 1.00 90.19 253 HIS A CA 1
ATOM 2029 C C . HIS A 1 253 ? 4.045 -3.354 -22.099 1.00 90.19 253 HIS A C 1
ATOM 2031 O O . HIS A 1 253 ? 3.869 -3.886 -21.002 1.00 90.19 253 HIS A O 1
ATOM 2037 N N . GLU A 1 254 ? 4.647 -4.001 -23.096 1.00 91.62 254 GLU A N 1
ATOM 2038 C CA . GLU A 1 254 ? 5.173 -5.351 -22.931 1.00 91.62 254 GLU A CA 1
ATOM 2039 C C . GLU A 1 254 ? 6.500 -5.353 -22.144 1.00 91.62 254 GLU A C 1
ATOM 2041 O O . GLU A 1 254 ? 7.447 -4.640 -22.514 1.00 91.62 254 GLU A O 1
ATOM 2046 N N . PRO A 1 255 ? 6.624 -6.154 -21.062 1.00 93.00 255 PRO A N 1
ATOM 2047 C CA . PRO A 1 255 ? 7.792 -6.115 -20.183 1.00 93.00 255 PRO A CA 1
ATOM 2048 C C . PRO A 1 255 ? 9.124 -6.415 -20.874 1.00 93.00 255 PRO A C 1
ATOM 2050 O O . PRO A 1 255 ? 10.155 -5.859 -20.496 1.00 93.00 255 PRO A O 1
ATOM 2053 N N . TRP A 1 256 ? 9.148 -7.287 -21.889 1.00 90.81 256 TRP A N 1
ATOM 2054 C CA . TRP A 1 256 ? 10.402 -7.675 -22.548 1.00 90.81 256 TRP A CA 1
ATOM 2055 C C . TRP A 1 256 ? 11.041 -6.537 -23.344 1.00 90.81 256 TRP A C 1
ATOM 2057 O O . TRP A 1 256 ? 12.242 -6.602 -23.611 1.00 90.81 256 TRP A O 1
ATOM 2067 N N . GLU A 1 257 ? 10.288 -5.495 -23.676 1.00 90.81 257 GLU A N 1
ATOM 2068 C CA . GLU A 1 257 ? 10.759 -4.320 -24.411 1.00 90.81 257 GLU A CA 1
ATOM 2069 C C . GLU A 1 257 ? 11.337 -3.247 -23.480 1.00 90.81 257 GLU A C 1
ATOM 2071 O O . GLU A 1 257 ? 12.055 -2.359 -23.930 1.00 90.81 257 GLU A O 1
ATOM 2076 N N . LEU A 1 258 ? 11.099 -3.357 -22.172 1.00 92.94 258 LEU A N 1
ATOM 2077 C CA . LEU A 1 258 ? 11.583 -2.429 -21.154 1.00 92.94 258 LEU A CA 1
ATOM 2078 C C . LEU A 1 258 ? 12.919 -2.899 -20.558 1.00 92.94 258 LEU A C 1
ATOM 2080 O O . LEU A 1 258 ? 13.255 -4.088 -20.540 1.00 92.94 258 LEU A O 1
ATOM 2084 N N . LYS A 1 259 ? 13.715 -1.967 -20.030 1.00 93.75 259 LYS A N 1
ATOM 2085 C CA . LYS A 1 259 ? 14.926 -2.274 -19.255 1.00 93.75 259 LYS A CA 1
ATOM 2086 C C . LYS A 1 259 ? 14.572 -3.000 -17.956 1.00 93.75 259 LYS A C 1
ATOM 2088 O O . LYS A 1 259 ? 13.512 -2.802 -17.371 1.00 93.75 259 LYS A O 1
ATOM 2093 N N . THR A 1 260 ? 15.511 -3.805 -17.459 1.00 94.56 260 THR A N 1
ATOM 2094 C CA . THR A 1 260 ? 15.296 -4.818 -16.409 1.00 94.56 260 THR A CA 1
ATOM 2095 C C . THR A 1 260 ? 14.538 -4.330 -15.170 1.00 94.56 260 THR A C 1
ATOM 2097 O O . THR A 1 260 ? 13.677 -5.042 -14.665 1.00 94.56 260 THR A O 1
ATOM 2100 N N . PHE A 1 261 ? 14.835 -3.128 -14.657 1.00 95.12 261 PHE A N 1
ATOM 2101 C CA . PHE A 1 261 ? 14.169 -2.620 -13.450 1.00 95.12 261 PHE A CA 1
ATOM 2102 C C . PHE A 1 261 ? 12.667 -2.406 -13.662 1.00 95.12 261 PHE A C 1
ATOM 2104 O O . PHE A 1 261 ? 11.878 -2.789 -12.793 1.00 95.12 261 PHE A O 1
ATOM 2111 N N . VAL A 1 262 ? 12.317 -1.769 -14.784 1.00 96.12 262 VAL A N 1
ATOM 2112 C CA . VAL A 1 262 ? 10.941 -1.434 -15.160 1.00 96.12 262 VAL A CA 1
ATOM 2113 C C . VAL A 1 262 ? 10.235 -2.709 -15.611 1.00 96.12 262 VAL A C 1
ATOM 2115 O O . VAL A 1 262 ? 9.214 -3.057 -15.033 1.00 96.12 262 VAL A O 1
ATOM 2118 N N . ALA A 1 263 ? 10.861 -3.483 -16.504 1.00 96.00 263 ALA A N 1
ATOM 2119 C CA . ALA A 1 263 ? 10.363 -4.767 -16.997 1.00 96.00 263 ALA A CA 1
ATOM 2120 C C . ALA A 1 263 ? 9.902 -5.705 -15.874 1.00 96.00 263 ALA A C 1
ATOM 2122 O O . ALA A 1 263 ? 8.764 -6.160 -15.872 1.00 96.00 263 ALA A O 1
ATOM 2123 N N . ASN A 1 264 ? 10.761 -5.961 -14.882 1.00 97.50 264 ASN A N 1
ATOM 2124 C CA . ASN A 1 264 ? 10.440 -6.907 -13.812 1.00 97.50 264 ASN A CA 1
ATOM 2125 C C . ASN A 1 264 ? 9.253 -6.443 -12.952 1.00 97.50 264 ASN A C 1
ATOM 2127 O O . ASN A 1 264 ? 8.502 -7.271 -12.446 1.00 97.50 264 ASN A O 1
ATOM 2131 N N . ARG A 1 265 ? 9.087 -5.128 -12.757 1.00 97.06 265 ARG A N 1
ATOM 2132 C CA . ARG A 1 265 ? 7.984 -4.567 -11.961 1.00 97.06 265 ARG A CA 1
ATOM 2133 C C . ARG A 1 265 ? 6.692 -4.494 -12.760 1.00 97.06 265 ARG A C 1
ATOM 2135 O O . ARG A 1 265 ? 5.666 -4.886 -12.221 1.00 97.06 265 ARG A O 1
ATOM 2142 N N . SER A 1 266 ? 6.752 -4.073 -14.024 1.00 96.44 266 SER A N 1
ATOM 2143 C CA . SER A 1 266 ? 5.606 -4.117 -14.937 1.00 96.44 266 SER A CA 1
ATOM 2144 C C . SER A 1 266 ? 5.082 -5.545 -15.085 1.00 96.44 266 SER A C 1
ATOM 2146 O O . SER A 1 266 ? 3.887 -5.758 -14.938 1.00 96.44 266 SER A O 1
ATOM 2148 N N . ALA A 1 267 ? 5.965 -6.538 -15.253 1.00 97.44 267 ALA A N 1
ATOM 2149 C CA . ALA A 1 267 ? 5.571 -7.947 -15.305 1.00 97.44 267 ALA A CA 1
ATOM 2150 C C . ALA A 1 267 ? 4.869 -8.401 -14.014 1.00 97.44 267 ALA A C 1
ATOM 2152 O O . ALA A 1 267 ? 3.805 -9.005 -14.075 1.00 97.44 267 ALA A O 1
ATOM 2153 N N . ALA A 1 268 ? 5.419 -8.061 -12.843 1.00 98.06 268 ALA A N 1
ATOM 2154 C CA . ALA A 1 268 ? 4.796 -8.398 -11.562 1.00 98.06 268 ALA A CA 1
ATOM 2155 C C . ALA A 1 268 ? 3.438 -7.698 -11.353 1.00 98.06 268 ALA A C 1
ATOM 2157 O O . ALA A 1 268 ? 2.551 -8.263 -10.722 1.00 98.06 268 ALA A O 1
ATOM 2158 N N . ILE A 1 269 ? 3.260 -6.478 -11.871 1.00 98.12 269 ILE A N 1
ATOM 2159 C CA . ILE A 1 269 ? 1.970 -5.776 -11.854 1.00 98.12 269 ILE A CA 1
ATOM 2160 C C . ILE A 1 269 ? 0.960 -6.484 -12.767 1.00 98.12 269 ILE A C 1
ATOM 2162 O O . ILE A 1 269 ? -0.159 -6.760 -12.336 1.00 98.12 269 ILE A O 1
ATOM 2166 N N . GLN A 1 270 ? 1.366 -6.821 -13.992 1.00 97.00 270 GLN A N 1
ATOM 2167 C CA . GLN A 1 270 ? 0.531 -7.504 -14.986 1.00 97.00 270 GLN A CA 1
ATOM 2168 C C . GLN A 1 270 ? 0.176 -8.947 -14.587 1.00 97.00 270 GLN A C 1
ATOM 2170 O O . GLN A 1 270 ? -0.846 -9.470 -15.012 1.00 97.00 270 GLN A O 1
ATOM 2175 N N . GLU A 1 271 ? 0.983 -9.601 -13.747 1.00 97.50 271 GLU A N 1
ATOM 2176 C CA . GLU A 1 271 ? 0.651 -10.918 -13.184 1.00 97.50 271 GLU A CA 1
ATOM 2177 C C . GLU A 1 271 ? -0.486 -10.835 -12.150 1.00 97.50 271 GLU A C 1
ATOM 2179 O O . GLU A 1 271 ? -1.236 -11.791 -11.955 1.00 97.50 271 GLU A O 1
ATOM 2184 N N . LEU A 1 272 ? -0.611 -9.696 -11.463 1.00 96.88 272 LEU A N 1
ATOM 2185 C CA . LEU A 1 272 ? -1.583 -9.503 -10.387 1.00 96.88 272 LEU A CA 1
ATOM 2186 C C . LEU A 1 272 ? -2.848 -8.768 -10.827 1.00 96.88 272 LEU A C 1
ATOM 2188 O O . LEU A 1 272 ? -3.848 -8.826 -10.115 1.00 96.88 272 LEU A O 1
ATOM 2192 N N . THR A 1 273 ? -2.797 -8.056 -11.952 1.00 96.00 273 THR A N 1
ATOM 2193 C CA . THR A 1 273 ? -3.858 -7.150 -12.407 1.00 96.00 273 THR A CA 1
ATOM 2194 C C . THR A 1 273 ? -3.967 -7.151 -13.919 1.00 96.00 273 THR A C 1
ATOM 2196 O O . THR A 1 273 ? -3.005 -7.444 -14.626 1.00 96.00 273 THR A O 1
ATOM 2199 N N . LYS A 1 274 ? -5.143 -6.789 -14.423 1.00 94.25 274 LYS A N 1
ATOM 2200 C CA . LYS A 1 274 ? -5.379 -6.582 -15.848 1.00 94.25 274 LYS A CA 1
ATOM 2201 C C . LYS A 1 274 ? -5.083 -5.133 -16.226 1.00 94.25 274 LYS A C 1
ATOM 2203 O O . LYS A 1 274 ? -5.265 -4.219 -15.423 1.00 94.25 274 LYS A O 1
ATOM 2208 N N . LYS A 1 275 ? -4.658 -4.917 -17.470 1.00 91.81 275 LYS A N 1
ATOM 2209 C CA . LYS A 1 275 ? -4.317 -3.590 -18.003 1.00 91.81 275 LYS A CA 1
ATOM 2210 C C . LYS A 1 275 ? -5.509 -2.624 -17.964 1.00 91.81 275 LYS A C 1
ATOM 2212 O O . LYS A 1 275 ? -5.317 -1.432 -17.757 1.00 91.81 275 LYS A O 1
ATOM 2217 N N . GLU A 1 276 ? -6.725 -3.141 -18.097 1.00 91.31 276 GLU A N 1
ATOM 2218 C CA . GLU A 1 276 ? -7.978 -2.379 -18.120 1.00 91.31 276 GLU A CA 1
ATOM 2219 C C . GLU A 1 276 ? -8.398 -1.869 -16.735 1.00 91.31 276 GLU A C 1
ATOM 2221 O O . GLU A 1 276 ? -9.273 -1.018 -16.639 1.00 91.31 276 GLU A O 1
ATOM 2226 N N . GLN A 1 277 ? -7.773 -2.365 -15.662 1.00 94.31 277 GLN A N 1
ATOM 2227 C CA . GLN A 1 277 ? -8.052 -1.931 -14.290 1.00 94.31 277 GLN A CA 1
ATOM 2228 C C . GLN A 1 277 ? -7.302 -0.648 -13.910 1.00 94.31 277 GLN A C 1
ATOM 2230 O O . GLN A 1 277 ? -7.504 -0.141 -12.810 1.00 94.31 277 GLN A O 1
ATOM 2235 N N . TRP A 1 278 ? -6.414 -0.143 -14.772 1.00 94.06 278 TRP A N 1
ATOM 2236 C CA . TRP A 1 278 ? -5.545 0.997 -14.483 1.00 94.06 278 TRP A CA 1
ATOM 2237 C C . TRP A 1 278 ? -6.056 2.286 -15.120 1.00 94.06 278 TRP A C 1
ATOM 2239 O O . TRP A 1 278 ? -6.137 2.393 -16.342 1.00 94.06 278 TRP A O 1
ATOM 2249 N N . PHE A 1 279 ? -6.301 3.291 -14.285 1.00 91.94 279 PHE A N 1
ATOM 2250 C CA . PHE A 1 279 ? -6.889 4.570 -14.655 1.00 91.94 279 PHE A CA 1
ATOM 2251 C C . PHE A 1 279 ? -6.007 5.736 -14.217 1.00 91.94 279 PHE A C 1
ATOM 2253 O O . PHE A 1 279 ? -5.297 5.681 -13.209 1.00 91.94 279 PHE A O 1
ATOM 2260 N N . HIS A 1 280 ? -6.090 6.826 -14.973 1.00 92.00 280 HIS A N 1
ATOM 2261 C CA . HIS A 1 280 ? -5.435 8.072 -14.610 1.00 92.00 280 HIS A CA 1
ATOM 2262 C C . HIS A 1 280 ? -6.283 8.879 -13.619 1.00 92.00 280 HIS A C 1
ATOM 2264 O O . HIS A 1 280 ? -7.480 9.070 -13.836 1.00 92.00 280 HIS A O 1
ATOM 2270 N N . VAL A 1 281 ? -5.650 9.430 -12.585 1.00 90.12 281 VAL A N 1
ATOM 2271 C CA . VAL A 1 281 ? -6.242 10.421 -11.674 1.00 90.12 281 VAL A CA 1
ATOM 2272 C C . VAL A 1 281 ? -5.360 11.665 -11.627 1.00 90.12 281 VAL A C 1
ATOM 2274 O O . VAL A 1 281 ? -4.145 11.573 -11.652 1.00 90.12 281 VAL A O 1
ATOM 2277 N N . SER A 1 282 ? -5.937 12.861 -11.559 1.00 89.06 282 SER A N 1
ATOM 2278 C CA . SER A 1 282 ? -5.142 14.074 -11.318 1.00 89.06 282 SER A CA 1
ATOM 2279 C C . SER A 1 282 ? -4.549 14.063 -9.903 1.00 89.06 282 SER A C 1
ATOM 2281 O O . SER A 1 282 ? -5.295 13.756 -8.973 1.00 89.06 282 SER A O 1
ATOM 2283 N N . SER A 1 283 ? -3.307 14.517 -9.700 1.00 84.19 283 SER A N 1
ATOM 2284 C CA . SER A 1 283 ? -2.661 14.539 -8.369 1.00 84.19 283 SER A CA 1
ATOM 2285 C C . SER A 1 283 ? -3.513 15.213 -7.279 1.00 84.19 283 SER A C 1
ATOM 2287 O O . SER A 1 283 ? -3.655 14.694 -6.183 1.00 84.19 283 SER A O 1
ATOM 2289 N N . GLY A 1 284 ? -4.224 16.307 -7.588 1.00 85.50 284 GLY A N 1
ATOM 2290 C CA . GLY A 1 284 ? -5.110 16.967 -6.609 1.00 85.50 284 GLY A CA 1
ATOM 2291 C C . GLY A 1 284 ? -6.254 16.093 -6.063 1.00 85.50 284 GLY A C 1
ATOM 2292 O O . GLY A 1 284 ? -6.778 16.380 -4.992 1.00 85.50 284 GLY A O 1
ATOM 2293 N N . ASN A 1 285 ? -6.607 15.022 -6.776 1.00 89.19 285 ASN A N 1
ATOM 2294 C CA . ASN A 1 285 ? -7.614 14.036 -6.386 1.00 89.19 285 ASN A CA 1
ATOM 2295 C C . ASN A 1 285 ? -6.988 12.689 -5.978 1.00 89.19 285 ASN A C 1
ATOM 2297 O O . ASN A 1 285 ? -7.718 11.714 -5.813 1.00 89.19 285 ASN A O 1
ATOM 2301 N N . ASN A 1 286 ? -5.660 12.605 -5.851 1.00 93.00 286 ASN A N 1
ATOM 2302 C CA . ASN A 1 286 ? -4.962 11.384 -5.469 1.00 93.00 286 ASN A CA 1
ATOM 2303 C C . ASN A 1 286 ? -4.757 11.344 -3.940 1.00 93.00 286 ASN A C 1
ATOM 2305 O O . ASN A 1 286 ? -3.859 12.006 -3.421 1.00 93.00 286 ASN A O 1
ATOM 2309 N N . PRO A 1 287 ? -5.528 10.554 -3.174 1.00 93.88 287 PRO A N 1
ATOM 2310 C CA . PRO A 1 287 ? -5.346 10.454 -1.726 1.00 93.88 287 PRO A CA 1
ATOM 2311 C C . PRO A 1 287 ? -3.980 9.877 -1.321 1.00 93.88 287 PRO A C 1
ATOM 2313 O O . PRO A 1 287 ? -3.517 10.121 -0.204 1.00 93.88 287 PRO A O 1
ATOM 2316 N N . ALA A 1 288 ? -3.293 9.150 -2.211 1.00 94.00 288 ALA A N 1
ATOM 2317 C CA . ALA A 1 288 ? -1.958 8.632 -1.930 1.00 94.00 288 ALA A CA 1
ATOM 2318 C C . ALA A 1 288 ? -0.892 9.744 -1.813 1.00 94.00 288 ALA A C 1
ATOM 2320 O O . ALA A 1 288 ? 0.113 9.532 -1.127 1.00 94.00 288 ALA A O 1
ATOM 2321 N N . ASP A 1 289 ? -1.132 10.949 -2.354 1.00 90.38 289 ASP A N 1
ATOM 2322 C CA . ASP A 1 289 ? -0.260 12.118 -2.139 1.00 90.38 289 ASP A CA 1
ATOM 2323 C C . ASP A 1 289 ? -0.128 12.455 -0.644 1.00 90.38 289 ASP A C 1
ATOM 2325 O O . ASP A 1 289 ? 0.939 12.855 -0.167 1.00 90.38 289 ASP A O 1
ATOM 2329 N N . VAL A 1 290 ? -1.192 12.238 0.140 1.00 89.31 290 VAL A N 1
ATOM 2330 C CA . VAL A 1 290 ? -1.193 12.467 1.595 1.00 89.31 290 VAL A CA 1
ATOM 2331 C C . VAL A 1 290 ? -0.159 11.571 2.294 1.00 89.31 290 VAL A C 1
ATOM 2333 O O . VAL A 1 290 ? 0.478 11.988 3.269 1.00 89.31 290 VAL A O 1
ATOM 2336 N N . LEU A 1 291 ? 0.055 10.356 1.775 1.00 86.44 291 LEU A N 1
ATOM 2337 C CA . LEU A 1 291 ? 1.067 9.420 2.267 1.00 86.44 291 LEU A CA 1
ATOM 2338 C C . LEU A 1 291 ? 2.475 9.787 1.812 1.00 86.44 291 LEU A C 1
ATOM 2340 O O . LEU A 1 291 ? 3.402 9.756 2.624 1.00 86.44 291 LEU A O 1
ATOM 2344 N N . SER A 1 292 ? 2.655 10.081 0.525 1.00 80.88 292 SER A N 1
ATOM 2345 C CA . SER A 1 292 ? 3.984 10.264 -0.064 1.00 80.88 292 SER A CA 1
ATOM 2346 C C . SER A 1 292 ? 4.602 11.615 0.326 1.00 80.88 292 SER A C 1
ATOM 2348 O O . SER A 1 292 ? 5.810 11.689 0.585 1.00 80.88 292 SER A O 1
ATOM 2350 N N . ARG A 1 293 ? 3.787 12.682 0.406 1.00 75.69 293 ARG A N 1
ATOM 2351 C CA . ARG A 1 293 ? 4.231 14.068 0.648 1.00 75.69 293 ARG A CA 1
ATOM 2352 C C . ARG A 1 293 ? 4.244 14.462 2.112 1.00 75.69 293 ARG A C 1
ATOM 2354 O O . ARG A 1 293 ? 4.834 15.489 2.441 1.00 75.69 293 ARG A O 1
ATOM 2361 N N . VAL A 1 294 ? 3.722 13.590 2.977 1.00 70.56 294 VAL A N 1
ATOM 2362 C CA . VAL A 1 294 ? 3.801 13.688 4.436 1.00 70.56 294 VAL A CA 1
ATOM 2363 C C . VAL A 1 294 ? 2.936 14.832 4.974 1.00 70.56 294 VAL A C 1
ATOM 2365 O O . VAL A 1 294 ? 3.342 15.992 4.999 1.00 70.56 294 VAL A O 1
ATOM 2368 N N . LEU A 1 295 ? 1.735 14.494 5.446 1.00 72.25 295 LEU A N 1
ATOM 2369 C CA . LEU A 1 295 ? 0.836 15.434 6.117 1.00 72.25 295 LEU A CA 1
ATOM 2370 C C . LEU A 1 295 ? 1.204 15.609 7.602 1.00 72.25 295 LEU A C 1
ATOM 2372 O O . LEU A 1 295 ? 1.596 14.653 8.272 1.00 72.25 295 LEU A O 1
ATOM 2376 N N . ALA A 1 296 ? 1.030 16.823 8.134 1.00 70.12 296 ALA A N 1
ATOM 2377 C CA . ALA A 1 296 ? 1.049 17.052 9.579 1.00 70.12 296 ALA A CA 1
ATOM 2378 C C . ALA A 1 296 ? -0.079 16.252 10.259 1.00 70.12 296 ALA A C 1
ATOM 2380 O O . ALA A 1 296 ? -1.208 16.235 9.769 1.00 70.12 296 ALA A O 1
ATOM 2381 N N . SER A 1 297 ? 0.220 15.614 11.390 1.00 67.44 297 SER A N 1
ATOM 2382 C CA . SER A 1 297 ? -0.716 14.767 12.152 1.00 67.44 297 SER A CA 1
ATOM 2383 C C . SER A 1 297 ? -2.025 15.482 12.494 1.00 67.44 297 SER A C 1
ATOM 2385 O O . SER A 1 297 ? -3.084 14.909 12.290 1.00 67.44 297 SER A O 1
ATOM 2387 N N . GLU A 1 298 ? -1.975 16.756 12.886 1.00 69.50 298 GLU A N 1
ATOM 2388 C CA . GLU A 1 298 ? -3.156 17.574 13.210 1.00 69.50 298 GLU A CA 1
ATOM 2389 C C . GLU A 1 298 ? -4.162 17.676 12.060 1.00 69.50 298 GLU A C 1
ATOM 2391 O O . GLU A 1 298 ? -5.361 17.832 12.278 1.00 69.50 298 GLU A O 1
ATOM 2396 N N . LYS A 1 299 ? -3.686 17.578 10.815 1.00 80.69 299 LYS A N 1
ATOM 2397 C CA . LYS A 1 299 ? -4.539 17.694 9.634 1.00 80.69 299 LYS A CA 1
ATOM 2398 C C . LYS A 1 299 ? -5.197 16.374 9.252 1.00 80.69 299 LYS A C 1
ATOM 2400 O O . LYS A 1 299 ? -6.115 16.410 8.443 1.00 80.69 299 LYS A O 1
ATOM 2405 N N . ILE A 1 300 ? -4.758 15.229 9.790 1.00 85.12 300 ILE A N 1
ATOM 2406 C CA . ILE A 1 300 ? -5.314 13.929 9.386 1.00 85.12 300 ILE A CA 1
ATOM 2407 C C . ILE A 1 300 ? -6.766 13.776 9.835 1.00 85.12 300 ILE A C 1
ATOM 2409 O O . ILE A 1 300 ? -7.569 13.234 9.085 1.00 85.12 300 ILE A O 1
ATOM 2413 N N . CYS A 1 301 ? -7.128 14.296 11.013 1.00 84.12 301 CYS A N 1
ATOM 2414 C CA . CYS A 1 301 ? -8.462 14.111 11.587 1.00 84.12 301 CYS A CA 1
ATOM 2415 C C . CYS A 1 301 ? -9.573 14.691 10.706 1.00 84.12 301 CYS A C 1
ATOM 2417 O O . CYS A 1 301 ? -10.622 14.075 10.576 1.00 84.12 301 CYS A O 1
ATOM 2419 N N . ASN A 1 302 ? -9.304 15.818 10.042 1.00 86.06 302 ASN A N 1
ATOM 2420 C CA . ASN A 1 302 ? -10.273 16.527 9.203 1.00 86.06 302 ASN A CA 1
ATOM 2421 C C . ASN A 1 302 ? -9.981 16.377 7.698 1.00 86.06 302 ASN A C 1
ATOM 2423 O O . ASN A 1 302 ? -10.429 17.194 6.898 1.00 86.06 302 ASN A O 1
ATOM 2427 N N . ASN A 1 303 ? -9.177 15.385 7.296 1.00 90.06 303 ASN A N 1
ATOM 2428 C CA . ASN A 1 303 ? -8.834 15.178 5.891 1.00 90.06 303 ASN A CA 1
ATOM 2429 C C . ASN A 1 303 ? -9.846 14.242 5.219 1.00 90.06 303 ASN A C 1
ATOM 2431 O O . ASN A 1 303 ? -9.681 13.024 5.238 1.00 90.06 303 ASN A O 1
ATOM 2435 N N . GLU A 1 304 ? -10.881 14.818 4.610 1.00 90.62 304 GLU A N 1
ATOM 2436 C CA . GLU A 1 304 ? -11.908 14.052 3.892 1.00 90.62 304 GLU A CA 1
ATOM 2437 C C . GLU A 1 304 ? -11.309 13.215 2.758 1.00 90.62 304 GLU A C 1
ATOM 2439 O O . GLU A 1 304 ? -11.586 12.022 2.676 1.00 90.62 304 GLU A O 1
ATOM 2444 N N . LEU A 1 305 ? -10.388 13.782 1.967 1.00 91.88 305 LEU A N 1
ATOM 2445 C CA . LEU A 1 305 ? -9.717 13.053 0.887 1.00 91.88 305 LEU A CA 1
ATOM 2446 C C . LEU A 1 305 ? -9.060 11.760 1.400 1.00 91.88 305 LEU A C 1
ATOM 2448 O O . LEU A 1 305 ? -9.121 10.741 0.725 1.00 91.88 305 LEU A O 1
ATOM 2452 N N . TRP A 1 306 ? -8.473 11.775 2.601 1.00 93.75 306 TRP A N 1
ATOM 2453 C CA . TRP A 1 306 ? -7.881 10.590 3.225 1.00 93.75 306 TRP A CA 1
ATOM 2454 C C . TRP A 1 306 ? -8.928 9.559 3.673 1.00 93.75 306 TRP A C 1
ATOM 2456 O O . TRP A 1 306 ? -8.750 8.369 3.422 1.00 93.75 306 TRP A O 1
ATOM 2466 N N . TRP A 1 307 ? -10.015 9.980 4.321 1.00 93.38 307 TRP A N 1
ATOM 2467 C CA . TRP A 1 307 ? -10.966 9.050 4.946 1.00 93.38 307 TRP A CA 1
ATOM 2468 C C . TRP A 1 307 ? -12.060 8.537 4.009 1.00 93.38 307 TRP A C 1
ATOM 2470 O O . TRP A 1 307 ? -12.453 7.373 4.115 1.00 93.38 307 TRP A O 1
ATOM 2480 N N . THR A 1 308 ? -12.550 9.386 3.109 1.00 92.12 308 THR A N 1
ATOM 2481 C CA . THR A 1 308 ? -13.679 9.101 2.210 1.00 92.12 308 THR A CA 1
ATOM 2482 C C . THR A 1 308 ? -13.279 9.078 0.736 1.00 92.12 308 THR A C 1
ATOM 2484 O O . THR A 1 308 ? -14.112 8.762 -0.112 1.00 92.12 308 THR A O 1
ATOM 2487 N N . GLY A 1 309 ? -12.009 9.352 0.426 1.00 92.31 309 GLY A N 1
ATOM 2488 C CA . GLY A 1 309 ? -11.509 9.379 -0.942 1.00 92.31 309 GLY A CA 1
ATOM 2489 C C . GLY A 1 309 ? -11.962 10.628 -1.709 1.00 92.31 309 GLY A C 1
ATOM 2490 O O . GLY A 1 309 ? -12.601 11.526 -1.154 1.00 92.31 309 GLY A O 1
ATOM 2491 N N . PRO A 1 310 ? -11.602 10.735 -2.996 1.00 91.19 310 PRO A N 1
ATOM 2492 C CA . PRO A 1 310 ? -12.016 11.859 -3.821 1.00 91.19 310 PRO A CA 1
ATOM 2493 C C . PRO A 1 310 ? -13.523 11.815 -4.102 1.00 91.19 310 PRO A C 1
ATOM 2495 O O . PRO A 1 310 ? -14.117 10.746 -4.242 1.00 91.19 310 PRO A O 1
ATOM 2498 N N . SER A 1 311 ? -14.137 12.993 -4.242 1.00 88.75 311 SER A N 1
ATOM 2499 C CA . SER A 1 311 ? -15.593 13.153 -4.390 1.00 88.75 311 SER A CA 1
ATOM 2500 C C . SER A 1 311 ? -16.184 12.368 -5.561 1.00 88.75 311 SER A C 1
ATOM 2502 O O . SER A 1 311 ? -17.334 11.943 -5.501 1.00 88.75 311 SER A O 1
ATOM 2504 N N . PHE A 1 312 ? -15.393 12.118 -6.604 1.00 87.44 312 PHE A N 1
ATOM 2505 C CA . PHE A 1 312 ? -15.831 11.336 -7.752 1.00 87.44 312 PHE A CA 1
ATOM 2506 C C . PHE A 1 312 ? -16.165 9.878 -7.406 1.00 87.44 312 PHE A C 1
ATOM 2508 O O . PHE A 1 312 ? -16.975 9.278 -8.100 1.00 87.44 312 PHE A O 1
ATOM 2515 N N . LEU A 1 313 ? -15.613 9.310 -6.327 1.00 88.44 313 LEU A N 1
ATOM 2516 C CA . LEU A 1 313 ? -15.992 7.966 -5.874 1.00 88.44 313 LEU A CA 1
ATOM 2517 C C . LEU A 1 313 ? -17.412 7.912 -5.303 1.00 88.44 313 LEU A C 1
ATOM 2519 O O . LEU A 1 313 ? -18.001 6.838 -5.235 1.00 88.44 313 LEU A O 1
ATOM 2523 N N . GLN A 1 314 ? -17.965 9.053 -4.886 1.00 82.25 314 GLN A N 1
ATOM 2524 C CA . GLN A 1 314 ? -19.335 9.125 -4.378 1.00 82.25 314 GLN A CA 1
ATOM 2525 C C . GLN A 1 314 ? -20.373 9.201 -5.506 1.00 82.25 314 GLN A C 1
ATOM 2527 O O . GLN A 1 314 ? -21.547 8.931 -5.268 1.00 82.25 314 GLN A O 1
ATOM 2532 N N . ALA A 1 315 ? -19.950 9.537 -6.727 1.00 74.75 315 ALA A N 1
ATOM 2533 C CA . ALA A 1 315 ? -20.809 9.577 -7.903 1.00 74.75 315 ALA A CA 1
ATOM 2534 C C . ALA A 1 315 ? -20.763 8.254 -8.688 1.00 74.75 315 ALA A C 1
ATOM 2536 O O . ALA A 1 315 ? -19.781 7.508 -8.624 1.00 74.75 315 ALA A O 1
ATOM 2537 N N . ASP A 1 316 ? -21.811 7.994 -9.471 1.00 65.00 316 ASP A N 1
ATOM 2538 C CA . ASP A 1 316 ? -21.831 6.893 -10.436 1.00 65.00 316 ASP A CA 1
ATOM 2539 C C . ASP A 1 316 ? -20.893 7.241 -11.586 1.00 65.00 316 ASP A C 1
ATOM 2541 O O . ASP A 1 316 ? -21.134 8.159 -12.374 1.00 65.00 316 ASP A O 1
ATOM 2545 N N . PHE A 1 317 ? -19.757 6.556 -11.623 1.00 63.88 317 PHE A N 1
ATOM 2546 C CA . PHE A 1 317 ? -18.628 6.952 -12.444 1.00 63.88 317 PHE A CA 1
ATOM 2547 C C . PHE A 1 317 ? -18.388 5.950 -13.578 1.00 63.88 317 PHE A C 1
ATOM 2549 O O . PHE A 1 317 ? -18.287 4.752 -13.329 1.00 63.88 317 PHE A O 1
ATOM 2556 N N . PRO A 1 318 ? -18.173 6.443 -14.811 1.00 53.59 318 PRO A N 1
ATOM 2557 C CA . PRO A 1 318 ? -17.045 5.948 -15.591 1.00 53.59 318 PRO A CA 1
ATOM 2558 C C . PRO A 1 318 ? -16.183 7.126 -16.079 1.00 53.59 318 PRO A C 1
ATOM 2560 O O . PRO A 1 318 ? -16.648 7.990 -16.825 1.00 53.59 318 PRO A O 1
ATOM 2563 N N . VAL A 1 319 ? -14.906 7.183 -15.662 1.00 56.81 319 VAL A N 1
ATOM 2564 C CA . VAL A 1 319 ? -13.951 8.156 -16.217 1.00 56.81 319 VAL A CA 1
ATOM 2565 C C . VAL A 1 319 ? -13.548 7.569 -17.557 1.00 56.81 319 VAL A C 1
ATOM 2567 O O . VAL A 1 319 ? -13.134 6.407 -17.594 1.00 56.81 319 VAL A O 1
ATOM 2570 N N . PRO A 1 320 ? -13.627 8.327 -18.660 1.00 49.00 320 PRO A N 1
ATOM 2571 C CA . PRO A 1 320 ? -13.025 7.879 -19.896 1.00 49.00 320 PRO A CA 1
ATOM 2572 C C . PRO A 1 320 ? -11.527 7.646 -19.677 1.00 49.00 320 PRO A C 1
ATOM 2574 O O . PRO A 1 320 ? -10.809 8.509 -19.172 1.00 49.00 320 PRO A O 1
ATOM 2577 N N . MET A 1 321 ? -11.070 6.459 -20.072 1.00 47.41 321 MET A N 1
ATOM 2578 C CA . MET A 1 321 ? -9.658 6.104 -20.162 1.00 47.41 321 MET A CA 1
ATOM 2579 C C . MET A 1 321 ? -8.943 7.125 -21.049 1.00 47.41 321 MET A C 1
ATOM 2581 O O . MET A 1 321 ? -9.030 7.069 -22.275 1.00 47.41 321 MET A O 1
ATOM 2585 N N . SER A 1 322 ? -8.217 8.062 -20.446 1.00 50.69 322 SER A N 1
ATOM 2586 C CA . SER A 1 322 ? -7.223 8.834 -21.182 1.00 50.69 322 SER A CA 1
ATOM 2587 C C . SER A 1 322 ? -6.088 7.876 -21.520 1.00 50.69 322 SER A C 1
ATOM 2589 O O . SER A 1 322 ? -5.345 7.462 -20.629 1.00 50.69 322 SER A O 1
ATOM 2591 N N . THR A 1 323 ? -5.933 7.500 -22.789 1.00 52.88 323 THR A N 1
ATOM 2592 C CA . THR A 1 323 ? -4.718 6.805 -23.225 1.00 52.88 323 THR A CA 1
ATOM 2593 C C . THR A 1 323 ? -3.528 7.723 -22.942 1.00 52.88 323 THR A C 1
ATOM 2595 O O . THR A 1 323 ? -3.526 8.855 -23.440 1.00 52.88 323 THR A O 1
ATOM 2598 N N . PRO A 1 324 ? -2.535 7.303 -22.138 1.00 56.91 324 PRO A N 1
ATOM 2599 C CA . PRO A 1 324 ? -1.391 8.150 -21.844 1.00 56.91 324 PRO A CA 1
ATOM 2600 C C . PRO A 1 324 ? -0.608 8.397 -23.140 1.00 56.91 324 PRO A C 1
ATOM 2602 O O . PRO A 1 324 ? 0.077 7.516 -23.650 1.00 56.91 324 PRO A O 1
ATOM 2605 N N . ASN A 1 325 ? -0.716 9.610 -23.687 1.00 51.91 325 ASN A N 1
ATOM 2606 C CA . ASN A 1 325 ? 0.122 10.074 -24.790 1.00 51.91 325 ASN A CA 1
ATOM 2607 C C . ASN A 1 325 ? 1.516 10.401 -24.238 1.00 51.91 325 ASN A C 1
ATOM 2609 O O . ASN A 1 325 ? 1.825 11.563 -23.979 1.00 51.91 325 ASN A O 1
ATOM 2613 N N . SER A 1 326 ? 2.363 9.399 -24.002 1.00 57.31 326 SER A N 1
ATOM 2614 C CA . SER A 1 326 ? 3.707 9.649 -23.471 1.00 57.31 326 SER A CA 1
ATOM 2615 C C . SER A 1 326 ? 4.710 9.921 -24.599 1.00 57.31 326 SER A C 1
ATOM 2617 O O . SER A 1 326 ? 5.518 9.061 -24.944 1.00 57.31 326 SER A O 1
ATOM 2619 N N . ASN A 1 327 ? 4.706 11.145 -25.138 1.00 61.19 327 ASN A N 1
ATOM 2620 C CA . ASN A 1 327 ? 5.835 11.698 -25.910 1.00 61.19 327 ASN A CA 1
ATOM 2621 C C . ASN A 1 327 ? 7.001 12.112 -24.980 1.00 61.19 327 ASN A C 1
ATOM 2623 O O . ASN A 1 327 ? 7.642 13.136 -25.198 1.00 61.19 327 ASN A O 1
ATOM 2627 N N . ASP A 1 328 ? 7.238 11.358 -23.905 1.00 75.00 328 ASP A N 1
ATOM 2628 C CA . ASP A 1 328 ? 8.161 11.726 -22.832 1.00 75.00 328 ASP A CA 1
ATOM 2629 C C . ASP A 1 328 ? 9.517 11.028 -23.014 1.00 75.00 328 ASP A C 1
ATOM 2631 O O . ASP A 1 328 ? 9.593 9.798 -23.114 1.00 75.00 328 ASP A O 1
ATOM 2635 N N . ASP A 1 329 ? 10.603 11.801 -23.027 1.00 76.44 329 ASP A N 1
ATOM 2636 C CA . ASP A 1 329 ? 11.974 11.294 -23.151 1.00 76.44 329 ASP A CA 1
ATOM 2637 C C . ASP A 1 329 ? 12.313 10.269 -22.059 1.00 76.44 329 ASP A C 1
ATOM 2639 O O . ASP A 1 329 ? 13.050 9.306 -22.302 1.00 76.44 329 ASP A O 1
ATOM 2643 N N . VAL A 1 330 ? 11.750 10.428 -20.856 1.00 79.19 330 VAL A N 1
ATOM 2644 C CA . VAL A 1 330 ? 11.972 9.506 -19.738 1.00 79.19 330 VAL A CA 1
ATOM 2645 C C . VAL A 1 330 ? 11.372 8.137 -20.038 1.00 79.19 330 VAL A C 1
ATOM 2647 O O . VAL A 1 330 ? 12.017 7.118 -19.771 1.00 79.19 330 VAL A O 1
ATOM 2650 N N . TYR A 1 331 ? 10.189 8.100 -20.651 1.00 82.06 331 TYR A N 1
ATOM 2651 C CA . TYR A 1 331 ? 9.561 6.861 -21.099 1.00 82.06 331 TYR A CA 1
ATOM 2652 C C . TYR A 1 331 ? 10.433 6.152 -22.147 1.00 82.06 331 TYR A C 1
ATOM 2654 O O . TYR A 1 331 ? 10.809 4.992 -21.949 1.00 82.06 331 TYR A O 1
ATOM 2662 N N . PHE A 1 332 ? 10.840 6.863 -23.208 1.00 81.44 332 PHE A N 1
ATOM 2663 C CA . PHE A 1 332 ? 11.678 6.295 -24.273 1.00 81.44 332 PHE A CA 1
ATOM 2664 C C . PHE A 1 332 ? 13.041 5.822 -23.761 1.00 81.44 332 PHE A C 1
ATOM 2666 O O . PHE A 1 332 ? 13.581 4.828 -24.251 1.00 81.44 332 PHE A O 1
ATOM 2673 N N . SER A 1 333 ? 13.591 6.491 -22.743 1.00 84.94 333 SER A N 1
ATOM 2674 C CA . SER A 1 333 ? 14.879 6.126 -22.157 1.00 84.94 333 SER A CA 1
ATOM 2675 C C . SER A 1 333 ? 14.880 4.737 -21.514 1.00 84.94 333 SER A C 1
ATOM 2677 O O . SER A 1 333 ? 15.942 4.118 -21.425 1.00 84.94 333 SER A O 1
ATOM 2679 N N . GLU A 1 334 ? 13.730 4.223 -21.069 1.00 89.44 334 GLU A N 1
ATOM 2680 C CA . GLU A 1 334 ? 13.611 2.906 -20.432 1.00 89.44 334 GLU A CA 1
ATOM 2681 C C . GLU A 1 334 ? 13.227 1.789 -21.410 1.00 89.44 334 GLU A C 1
ATOM 2683 O O . GLU A 1 334 ? 13.260 0.616 -21.030 1.00 89.44 334 GLU A O 1
ATOM 2688 N N . LEU A 1 335 ? 12.973 2.107 -22.683 1.00 86.00 335 LEU A N 1
ATOM 2689 C CA . LEU A 1 335 ? 12.873 1.102 -23.737 1.00 86.00 335 LEU A CA 1
ATOM 2690 C C . LEU A 1 335 ? 14.256 0.518 -24.042 1.00 86.00 335 LEU A C 1
ATOM 2692 O O . LEU A 1 335 ? 15.284 1.207 -24.081 1.00 86.00 335 LEU A O 1
ATOM 2696 N N . LYS A 1 336 ? 14.306 -0.793 -24.272 1.00 85.19 336 LYS A N 1
ATOM 2697 C CA . LYS A 1 336 ? 15.492 -1.448 -24.811 1.00 85.19 336 LYS A CA 1
ATOM 2698 C C . LYS A 1 336 ? 15.691 -0.931 -26.225 1.00 85.19 336 LYS A C 1
ATOM 2700 O O . LYS A 1 336 ? 14.953 -1.276 -27.140 1.00 85.19 336 LYS A O 1
ATOM 2705 N N . THR A 1 337 ? 16.728 -0.127 -26.419 1.00 71.06 337 THR A N 1
ATOM 2706 C CA . THR A 1 337 ? 17.155 0.247 -27.762 1.00 71.06 337 THR A CA 1
ATOM 2707 C C . THR A 1 337 ? 17.538 -1.034 -28.496 1.00 71.06 337 THR A C 1
ATOM 2709 O O . THR A 1 337 ? 18.501 -1.703 -28.105 1.00 71.06 337 THR A O 1
ATOM 2712 N N . SER A 1 338 ? 16.794 -1.394 -29.546 1.00 59.66 338 SER A N 1
ATOM 2713 C CA . SER A 1 338 ? 17.286 -2.374 -30.510 1.00 59.66 338 SER A CA 1
ATOM 2714 C C . SER A 1 338 ? 18.554 -1.767 -31.111 1.00 59.66 338 SER A C 1
ATOM 2716 O O . SER A 1 338 ? 18.510 -0.807 -31.875 1.00 59.66 338 SER A O 1
ATOM 2718 N N . LYS A 1 339 ? 19.729 -2.197 -30.646 1.00 55.12 339 LYS A N 1
ATOM 2719 C CA . LYS A 1 339 ? 20.973 -1.759 -31.276 1.00 55.12 339 LYS A CA 1
ATOM 2720 C C . LYS A 1 339 ? 21.014 -2.470 -32.627 1.00 55.12 339 LYS A C 1
ATOM 2722 O O . LYS A 1 339 ? 21.069 -3.701 -32.616 1.00 55.12 339 LYS A O 1
ATOM 2727 N N . PRO A 1 340 ? 20.974 -1.765 -33.772 1.00 52.81 340 PRO A N 1
ATOM 2728 C CA . PRO A 1 340 ? 21.244 -2.410 -35.046 1.00 52.81 340 PRO A CA 1
ATOM 2729 C C . PRO A 1 340 ? 22.633 -3.048 -34.961 1.00 52.81 340 PRO A C 1
ATOM 2731 O O . PRO A 1 340 ? 23.633 -2.376 -34.701 1.00 52.81 340 PRO A O 1
ATOM 2734 N N . ILE A 1 341 ? 22.690 -4.370 -35.104 1.00 54.50 341 ILE A N 1
ATOM 2735 C CA . ILE A 1 341 ? 23.951 -5.098 -35.214 1.00 54.50 341 ILE A CA 1
ATOM 2736 C C . ILE A 1 341 ? 24.521 -4.733 -36.584 1.00 54.50 341 ILE A C 1
ATOM 2738 O O . ILE A 1 341 ? 24.072 -5.243 -37.608 1.00 54.50 341 ILE A O 1
ATOM 2742 N N . PHE A 1 342 ? 25.487 -3.819 -36.614 1.00 51.41 342 PHE A N 1
ATOM 2743 C CA . PHE A 1 342 ? 26.223 -3.512 -37.833 1.00 51.41 342 PHE A CA 1
ATOM 2744 C C . PHE A 1 342 ? 27.314 -4.567 -38.037 1.00 51.41 342 PHE A C 1
ATOM 2746 O O . PHE A 1 342 ? 28.263 -4.665 -37.263 1.00 51.41 342 PHE A O 1
ATOM 2753 N N . LEU A 1 343 ? 27.162 -5.375 -39.085 1.00 49.00 343 LEU A N 1
ATOM 2754 C CA . LEU A 1 343 ? 28.191 -6.290 -39.572 1.00 49.00 343 LEU A CA 1
ATOM 2755 C C . LEU A 1 343 ? 29.100 -5.530 -40.542 1.00 49.00 343 LEU A C 1
ATOM 2757 O O . LEU A 1 343 ? 28.729 -5.277 -41.687 1.00 49.00 343 LEU A O 1
ATOM 2761 N N . THR A 1 344 ? 30.295 -5.162 -40.087 1.00 52.50 344 THR A N 1
ATOM 2762 C CA . THR A 1 344 ? 31.301 -4.512 -40.935 1.00 52.50 344 THR A CA 1
ATOM 2763 C C . THR A 1 344 ? 32.129 -5.581 -41.652 1.00 52.50 344 THR A C 1
ATOM 2765 O O . THR A 1 344 ? 32.911 -6.294 -41.028 1.00 52.50 344 THR A O 1
ATOM 2768 N N . LEU A 1 345 ? 31.961 -5.711 -42.970 1.00 57.44 345 LEU A N 1
ATOM 2769 C CA . LEU A 1 345 ? 32.767 -6.599 -43.816 1.00 57.44 345 LEU A CA 1
ATOM 2770 C C . LEU A 1 345 ? 34.026 -5.864 -44.293 1.00 57.44 345 LEU A C 1
ATOM 2772 O O . LEU A 1 345 ? 33.937 -4.932 -45.092 1.00 57.44 345 LEU A O 1
ATOM 2776 N N . ASN A 1 346 ? 35.204 -6.291 -43.837 1.00 58.69 346 ASN A N 1
ATOM 2777 C CA . ASN A 1 346 ? 36.473 -5.744 -44.314 1.00 58.69 346 ASN A CA 1
ATOM 2778 C C . ASN A 1 346 ? 36.907 -6.476 -45.599 1.00 58.69 346 ASN A C 1
ATOM 2780 O O . ASN A 1 346 ? 37.466 -7.566 -45.558 1.00 58.69 346 ASN A O 1
ATOM 2784 N N . ALA A 1 347 ? 36.605 -5.902 -46.766 1.00 57.62 347 ALA A N 1
ATOM 2785 C CA . ALA A 1 347 ? 36.783 -6.556 -48.070 1.00 57.62 347 ALA A CA 1
ATOM 2786 C C . ALA A 1 347 ? 38.233 -6.560 -48.614 1.00 57.62 347 ALA A C 1
ATOM 2788 O O . ALA A 1 347 ? 38.445 -6.927 -49.771 1.00 57.62 347 ALA A O 1
ATOM 2789 N N . LYS A 1 348 ? 39.232 -6.136 -47.825 1.00 55.84 348 LYS A N 1
ATOM 2790 C CA . LYS A 1 348 ? 40.630 -6.010 -48.283 1.00 55.84 348 LYS A CA 1
ATOM 2791 C C . LYS A 1 348 ? 41.442 -7.312 -48.246 1.00 55.84 348 LYS A C 1
ATOM 2793 O O . LYS A 1 348 ? 42.511 -7.354 -48.840 1.00 55.84 348 LYS A O 1
ATOM 2798 N N . GLU A 1 349 ? 40.934 -8.382 -47.640 1.00 56.44 349 GLU A N 1
ATOM 2799 C CA . GLU A 1 349 ? 41.699 -9.617 -47.399 1.00 56.44 349 GLU A CA 1
ATOM 2800 C C . GLU A 1 349 ? 41.110 -10.826 -48.142 1.00 56.44 349 GLU A C 1
ATOM 2802 O O . GLU A 1 349 ? 40.721 -11.830 -47.547 1.00 56.44 349 GLU A O 1
ATOM 2807 N N . LYS A 1 350 ? 41.046 -10.761 -49.479 1.00 55.31 350 LYS A N 1
ATOM 2808 C CA . LYS A 1 350 ? 40.717 -11.949 -50.297 1.00 55.31 350 LYS A CA 1
ATOM 2809 C C . LYS A 1 350 ? 41.707 -13.099 -50.067 1.00 55.31 350 LYS A C 1
ATOM 2811 O O . LYS A 1 350 ? 41.317 -14.259 -50.140 1.00 55.31 350 LYS A O 1
ATOM 2816 N N . GLU A 1 351 ? 42.960 -12.765 -49.766 1.00 56.72 351 GLU A N 1
ATOM 2817 C CA . GLU A 1 351 ? 44.048 -13.727 -49.567 1.00 56.72 351 GLU A CA 1
ATOM 2818 C C . GLU A 1 351 ? 43.881 -14.565 -48.285 1.00 56.72 351 GLU A C 1
ATOM 2820 O O . GLU A 1 351 ? 44.283 -15.723 -48.266 1.00 56.72 351 GLU A O 1
ATOM 2825 N N . LEU A 1 352 ? 43.184 -14.060 -47.256 1.00 66.88 352 LEU A N 1
ATOM 2826 C CA . LEU A 1 352 ? 43.031 -14.779 -45.984 1.00 66.88 352 LEU A CA 1
ATOM 2827 C C . LEU A 1 352 ? 41.934 -15.849 -45.983 1.00 66.88 352 LEU A C 1
ATOM 2829 O O . LEU A 1 352 ? 41.960 -16.737 -45.133 1.00 66.88 352 LEU A O 1
ATOM 2833 N N . PHE A 1 353 ? 40.959 -15.795 -46.900 1.00 76.56 353 PHE A N 1
ATOM 2834 C CA . PHE A 1 353 ? 39.819 -16.720 -46.855 1.00 76.56 353 PHE A CA 1
ATOM 2835 C C . PHE A 1 353 ? 40.241 -18.170 -47.111 1.00 76.56 353 PHE A C 1
ATOM 2837 O O . PHE A 1 353 ? 39.855 -19.064 -46.357 1.00 76.56 353 PHE A O 1
ATOM 2844 N N . ILE A 1 354 ? 41.048 -18.404 -48.151 1.00 76.69 354 ILE A N 1
ATOM 2845 C CA . ILE A 1 354 ? 41.543 -19.748 -48.467 1.00 76.69 354 ILE A CA 1
ATOM 2846 C C . ILE A 1 354 ? 42.504 -20.237 -47.383 1.00 76.69 354 ILE A C 1
ATOM 2848 O O . ILE A 1 354 ? 42.389 -21.388 -46.972 1.00 76.69 354 ILE A O 1
ATOM 2852 N N . ASP A 1 355 ? 43.368 -19.373 -46.849 1.00 77.00 355 ASP A N 1
ATOM 2853 C CA . ASP A 1 355 ? 44.293 -19.745 -45.770 1.00 77.00 355 ASP A CA 1
ATOM 2854 C C . ASP A 1 355 ? 43.557 -20.104 -44.470 1.00 77.00 355 ASP A C 1
ATOM 2856 O O . ASP A 1 355 ? 43.866 -21.116 -43.838 1.00 77.00 355 ASP A O 1
ATOM 2860 N N . CYS A 1 356 ? 42.508 -19.357 -44.114 1.00 78.25 356 CYS A N 1
ATOM 2861 C CA . CYS A 1 356 ? 41.613 -19.723 -43.014 1.00 78.25 356 CYS A CA 1
ATOM 2862 C C . CYS A 1 356 ? 40.867 -21.029 -43.282 1.00 78.25 356 CYS A C 1
ATOM 2864 O O . CYS A 1 356 ? 40.698 -21.846 -42.386 1.00 78.25 356 CYS A O 1
ATOM 2866 N N . LEU A 1 357 ? 40.393 -21.249 -44.505 1.00 80.69 357 LEU A N 1
ATOM 2867 C CA . LEU A 1 357 ? 39.654 -22.463 -44.819 1.00 80.69 357 LEU A CA 1
ATOM 2868 C C . LEU A 1 357 ? 40.556 -23.707 -44.766 1.00 80.69 357 LEU A C 1
ATOM 2870 O O . LEU A 1 357 ? 40.142 -24.740 -44.239 1.00 80.69 357 LEU A O 1
ATOM 2874 N N . LEU A 1 358 ? 41.785 -23.604 -45.280 1.00 80.44 358 LEU A N 1
ATOM 2875 C CA . LEU A 1 358 ? 42.781 -24.676 -45.254 1.00 80.44 358 LEU A CA 1
ATOM 2876 C C . LEU A 1 358 ? 43.298 -24.953 -43.834 1.00 80.44 358 LEU A C 1
ATOM 2878 O O . LEU A 1 358 ? 43.596 -26.105 -43.521 1.00 80.44 358 LEU A O 1
ATOM 2882 N N . SER A 1 359 ? 43.341 -23.950 -42.949 1.00 81.06 359 SER A N 1
ATOM 2883 C CA . SER A 1 359 ? 43.734 -24.152 -41.546 1.00 81.06 359 SER A CA 1
ATOM 2884 C C . SER A 1 359 ? 42.679 -24.896 -40.716 1.00 81.06 359 SER A C 1
ATOM 2886 O O . SER A 1 359 ? 43.016 -25.547 -39.728 1.00 81.06 359 SER A O 1
ATOM 2888 N N . VAL A 1 360 ? 41.405 -24.875 -41.130 1.00 81.19 360 VAL A N 1
ATOM 2889 C CA . VAL A 1 360 ? 40.301 -25.541 -40.412 1.00 81.19 360 VAL A CA 1
ATOM 2890 C C . VAL A 1 360 ? 40.359 -27.068 -40.525 1.00 81.19 360 VAL A C 1
ATOM 2892 O O . VAL A 1 360 ? 39.872 -27.774 -39.635 1.00 81.19 360 VAL A O 1
ATOM 2895 N N . THR A 1 361 ? 40.904 -27.627 -41.612 1.00 81.50 361 THR A N 1
ATOM 2896 C CA . THR A 1 361 ? 41.009 -29.086 -41.758 1.00 81.50 361 THR A CA 1
ATOM 2897 C C . THR A 1 361 ? 41.999 -29.532 -42.833 1.00 81.50 361 THR A C 1
ATOM 2899 O O . THR A 1 361 ? 42.063 -28.973 -43.919 1.00 81.50 361 THR A O 1
ATOM 2902 N N . ASN A 1 362 ? 42.686 -30.644 -42.562 1.00 82.44 362 ASN A N 1
ATOM 2903 C CA . ASN A 1 362 ? 43.568 -31.348 -43.497 1.00 82.44 362 ASN A CA 1
ATOM 2904 C C . ASN A 1 362 ? 42.846 -32.356 -44.421 1.00 82.44 362 ASN A C 1
ATOM 2906 O O . ASN A 1 362 ? 43.494 -33.043 -45.208 1.00 82.44 362 ASN A O 1
ATOM 2910 N N . SER A 1 363 ? 41.516 -32.492 -44.332 1.00 89.25 363 SER A N 1
ATOM 2911 C CA . SER A 1 363 ? 40.749 -33.447 -45.141 1.00 89.25 363 SER A CA 1
ATOM 2912 C C . SER A 1 363 ? 40.152 -32.779 -46.379 1.00 89.25 363 SER A C 1
ATOM 2914 O O . SER A 1 363 ? 39.220 -31.978 -46.277 1.00 89.25 363 SER A O 1
ATOM 2916 N N . TYR A 1 364 ? 40.617 -33.183 -47.564 1.00 87.06 364 TYR A N 1
ATOM 2917 C CA . TYR A 1 364 ? 40.123 -32.672 -48.848 1.00 87.06 364 TYR A CA 1
ATOM 2918 C C . TYR A 1 364 ? 38.603 -32.842 -49.018 1.00 87.06 364 TYR A C 1
ATOM 2920 O O . TYR A 1 364 ? 37.894 -31.900 -49.371 1.00 87.06 364 TYR A O 1
ATOM 2928 N N . LEU A 1 365 ? 38.061 -34.014 -48.665 1.00 88.94 365 LEU A N 1
ATOM 2929 C CA . LEU A 1 365 ? 36.616 -34.268 -48.730 1.00 88.94 365 LEU A CA 1
ATOM 2930 C C . LEU A 1 365 ? 35.823 -33.383 -47.757 1.00 88.94 365 LEU A C 1
ATOM 2932 O O . LEU A 1 365 ? 34.702 -32.971 -48.065 1.00 88.94 365 LEU A O 1
ATOM 2936 N N . LYS A 1 366 ? 36.393 -33.068 -46.587 1.00 88.25 366 LYS A N 1
ATOM 2937 C CA . LYS A 1 366 ? 35.762 -32.170 -45.616 1.00 88.25 366 LYS A CA 1
ATOM 2938 C C . LYS A 1 366 ? 35.764 -30.725 -46.119 1.00 88.25 366 LYS A C 1
ATOM 2940 O O . LYS A 1 366 ? 34.728 -30.075 -46.013 1.00 88.25 366 LYS A O 1
ATOM 2945 N N . LEU A 1 367 ? 36.850 -30.260 -46.742 1.00 89.25 367 LEU A N 1
ATOM 2946 C CA . LEU A 1 367 ? 36.929 -28.928 -47.363 1.00 89.25 367 LEU A CA 1
ATOM 2947 C C . LEU A 1 367 ? 35.864 -28.736 -48.446 1.00 89.25 367 LEU A C 1
ATOM 2949 O O . LEU A 1 367 ? 35.141 -27.740 -48.433 1.00 89.25 367 LEU A O 1
ATOM 2953 N N . ILE A 1 368 ? 35.698 -29.724 -49.331 1.00 91.12 368 ILE A N 1
ATOM 2954 C CA . ILE A 1 368 ? 34.666 -29.686 -50.377 1.00 91.12 368 ILE A CA 1
ATOM 2955 C C . ILE A 1 368 ? 33.268 -29.571 -49.758 1.00 91.12 368 ILE A C 1
ATOM 2957 O O . ILE A 1 368 ? 32.441 -28.782 -50.223 1.00 91.12 368 ILE A O 1
ATOM 2961 N N . ARG A 1 369 ? 32.988 -30.329 -48.688 1.00 90.25 369 ARG A N 1
ATOM 2962 C CA . ARG A 1 369 ? 31.696 -30.265 -47.987 1.00 90.25 369 ARG A CA 1
ATOM 2963 C C . ARG A 1 369 ? 31.469 -28.900 -47.343 1.00 90.25 369 ARG A C 1
ATOM 2965 O O . ARG A 1 369 ? 30.385 -28.347 -47.509 1.00 90.25 369 ARG A O 1
ATOM 2972 N N . VAL A 1 370 ? 32.474 -28.342 -46.664 1.00 90.00 370 VAL A N 1
ATOM 2973 C CA . VAL A 1 370 ? 32.401 -26.999 -46.061 1.00 90.00 370 VAL A CA 1
ATOM 2974 C C . VAL A 1 370 ? 32.093 -25.951 -47.133 1.00 90.00 370 VAL A C 1
ATOM 2976 O O . VAL A 1 370 ? 31.115 -25.218 -46.998 1.00 90.00 370 VAL A O 1
ATOM 2979 N N . MET A 1 371 ? 32.830 -25.946 -48.248 1.00 91.62 371 MET A N 1
ATOM 2980 C CA . MET A 1 371 ? 32.571 -25.019 -49.357 1.00 91.62 371 MET A CA 1
ATOM 2981 C C . MET A 1 371 ? 31.195 -25.204 -49.990 1.00 91.62 371 MET A C 1
ATOM 2983 O O . MET A 1 371 ? 30.522 -24.228 -50.316 1.00 91.62 371 MET A O 1
ATOM 2987 N N . SER A 1 372 ? 30.723 -26.445 -50.102 1.00 91.50 372 SER A N 1
ATOM 2988 C CA . SER A 1 372 ? 29.380 -26.734 -50.612 1.00 91.50 372 SER A CA 1
ATOM 2989 C C . SER A 1 372 ? 28.282 -26.164 -49.709 1.00 91.50 372 SER A C 1
ATOM 2991 O O . SER A 1 372 ? 27.267 -25.666 -50.204 1.00 91.50 372 SER A O 1
ATOM 2993 N N . PHE A 1 373 ? 28.474 -26.203 -48.387 1.00 92.19 373 PHE A N 1
ATOM 2994 C CA . PHE A 1 373 ? 27.560 -25.567 -47.438 1.00 92.19 373 PHE A CA 1
ATOM 2995 C C . PHE A 1 373 ? 27.632 -24.041 -47.497 1.00 92.19 373 PHE A C 1
ATOM 2997 O O . PHE A 1 373 ? 26.580 -23.405 -47.473 1.00 92.19 373 PHE A O 1
ATOM 3004 N N . ILE A 1 374 ? 28.822 -23.458 -47.666 1.00 91.75 374 ILE A N 1
ATOM 3005 C CA . ILE A 1 374 ? 28.987 -22.011 -47.873 1.00 91.75 374 ILE A CA 1
ATOM 3006 C C . ILE A 1 374 ? 28.236 -21.562 -49.133 1.00 91.75 374 ILE A C 1
ATOM 3008 O O . ILE A 1 374 ? 27.441 -20.626 -49.079 1.00 91.75 374 ILE A O 1
ATOM 3012 N N . PHE A 1 375 ? 28.389 -22.266 -50.257 1.00 92.06 375 PHE A N 1
ATOM 3013 C CA . PHE A 1 375 ? 27.647 -21.960 -51.486 1.00 92.06 375 PHE A CA 1
ATOM 3014 C C . PHE A 1 375 ? 26.139 -22.110 -51.328 1.00 92.06 375 PHE A C 1
ATOM 3016 O O . PHE A 1 375 ? 25.375 -21.294 -51.846 1.00 92.06 375 PHE A O 1
ATOM 3023 N N . ARG A 1 376 ? 25.688 -23.124 -50.587 1.00 91.44 376 ARG A N 1
ATOM 3024 C CA . ARG A 1 376 ? 24.269 -23.290 -50.270 1.00 91.44 376 ARG A CA 1
ATOM 3025 C C . ARG A 1 376 ? 23.742 -22.153 -49.397 1.00 91.44 376 ARG A C 1
ATOM 3027 O O . ARG A 1 376 ? 22.644 -21.674 -49.666 1.00 91.44 376 ARG A O 1
ATOM 3034 N N . PHE A 1 377 ? 24.509 -21.715 -48.402 1.00 91.56 377 PHE A N 1
ATOM 3035 C CA . PHE A 1 377 ? 24.167 -20.564 -47.573 1.00 91.56 377 PHE A CA 1
ATOM 3036 C C . PHE A 1 377 ? 24.048 -19.300 -48.428 1.00 91.56 377 PHE A C 1
ATOM 3038 O O . PHE A 1 377 ? 22.996 -18.674 -48.425 1.00 91.56 377 PHE A O 1
ATOM 3045 N N . ILE A 1 378 ? 25.058 -18.988 -49.248 1.00 90.56 378 ILE A N 1
ATOM 3046 C CA . ILE A 1 378 ? 25.039 -17.829 -50.156 1.00 90.56 378 ILE A CA 1
ATOM 3047 C C . ILE A 1 378 ? 23.819 -17.871 -51.085 1.00 90.56 378 ILE A C 1
ATOM 3049 O O . ILE A 1 378 ? 23.158 -16.853 -51.284 1.00 90.56 378 ILE A O 1
ATOM 3053 N N . PHE A 1 379 ? 23.505 -19.042 -51.647 1.00 90.62 379 PHE A N 1
ATOM 3054 C CA . PHE A 1 379 ? 22.339 -19.207 -52.509 1.00 90.62 379 PHE A CA 1
ATOM 3055 C C . PHE A 1 379 ? 21.030 -18.936 -51.758 1.00 90.62 379 PHE A C 1
ATOM 3057 O O . PHE A 1 379 ? 20.210 -18.164 -52.247 1.00 90.62 379 PHE A O 1
ATOM 3064 N N . ASN A 1 380 ? 20.845 -19.533 -50.578 1.00 92.00 380 ASN A N 1
ATOM 3065 C CA . ASN A 1 380 ? 19.627 -19.376 -49.780 1.00 92.00 380 ASN A CA 1
ATOM 3066 C C . ASN A 1 380 ? 19.450 -17.933 -49.292 1.00 92.00 380 ASN A C 1
ATOM 3068 O O . ASN A 1 380 ? 18.348 -17.401 -49.367 1.00 92.00 380 ASN A O 1
ATOM 3072 N N . SER A 1 381 ? 20.534 -17.272 -48.880 1.00 88.00 381 SER A N 1
ATOM 3073 C CA . SER A 1 381 ? 20.510 -15.869 -48.450 1.00 88.00 381 SER A CA 1
ATOM 3074 C C . SER A 1 381 ? 20.136 -14.906 -49.579 1.00 88.00 381 SER A C 1
ATOM 3076 O O . SER A 1 381 ? 19.583 -13.844 -49.319 1.00 88.00 381 SER A O 1
ATOM 3078 N N . ARG A 1 382 ? 20.417 -15.265 -50.839 1.00 90.56 382 ARG A N 1
ATOM 3079 C CA . ARG A 1 382 ? 20.032 -14.475 -52.023 1.00 90.56 382 ARG A CA 1
ATOM 3080 C C . ARG A 1 382 ? 18.658 -14.847 -52.587 1.00 90.56 382 ARG A C 1
ATOM 3082 O O . ARG A 1 382 ? 18.128 -14.095 -53.393 1.00 90.56 382 ARG A O 1
ATOM 3089 N N . ASN A 1 383 ? 18.098 -15.994 -52.196 1.00 89.25 383 ASN A N 1
ATOM 3090 C CA . ASN A 1 383 ? 16.854 -16.542 -52.746 1.00 89.25 383 ASN A CA 1
ATOM 3091 C C . ASN A 1 383 ? 15.942 -17.066 -51.617 1.00 89.25 383 ASN A C 1
ATOM 3093 O O . ASN A 1 383 ? 15.747 -18.281 -51.504 1.00 89.25 383 ASN A O 1
ATOM 3097 N N . PRO A 1 384 ? 15.366 -16.179 -50.782 1.00 83.56 384 PRO A N 1
ATOM 3098 C CA . PRO A 1 384 ? 14.591 -16.578 -49.603 1.00 83.56 384 PRO A CA 1
ATOM 3099 C C . PRO A 1 384 ? 13.345 -17.418 -49.932 1.00 83.56 384 PRO A C 1
ATOM 3101 O O . PRO A 1 384 ? 12.911 -18.214 -49.106 1.00 83.56 384 PRO A O 1
ATOM 3104 N N . HIS A 1 385 ? 12.806 -17.306 -51.150 1.00 86.06 385 HIS A N 1
ATOM 3105 C CA . HIS A 1 385 ? 11.624 -18.054 -51.598 1.00 86.06 385 HIS A CA 1
ATOM 3106 C C . HIS A 1 385 ? 11.934 -19.423 -52.234 1.00 86.06 385 HIS A C 1
ATOM 3108 O O . HIS A 1 385 ? 11.014 -20.175 -52.532 1.00 86.06 385 HIS A O 1
ATOM 3114 N N . SER A 1 386 ? 13.209 -19.775 -52.445 1.00 86.31 386 SER A N 1
ATOM 31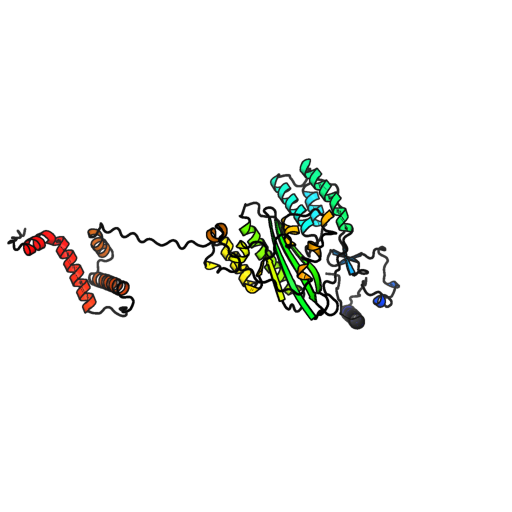15 C CA . SER A 1 386 ? 13.617 -21.033 -53.097 1.00 86.31 386 SER A CA 1
ATOM 3116 C C . SER A 1 386 ? 14.745 -21.715 -52.319 1.00 86.31 386 SER A C 1
ATOM 3118 O O . SER A 1 386 ? 15.837 -21.963 -52.838 1.00 86.31 386 SER A O 1
ATOM 3120 N N . LEU A 1 387 ? 14.497 -22.020 -51.047 1.00 86.69 387 LEU A N 1
ATOM 3121 C CA . LEU A 1 387 ? 15.518 -22.569 -50.159 1.00 86.69 387 LEU A CA 1
ATOM 3122 C C . LEU A 1 387 ? 15.951 -23.976 -50.579 1.00 86.69 387 LEU A C 1
ATOM 3124 O O . LEU A 1 387 ? 15.152 -24.900 -50.714 1.00 86.69 387 LEU A O 1
ATOM 3128 N N . ARG A 1 388 ? 17.263 -24.174 -50.703 1.00 86.69 388 ARG A N 1
ATOM 3129 C CA . ARG A 1 388 ? 17.855 -25.503 -50.866 1.00 86.69 388 ARG A CA 1
ATOM 3130 C C . ARG A 1 388 ? 17.955 -26.168 -49.492 1.00 86.69 388 ARG A C 1
ATOM 3132 O O . ARG A 1 388 ? 18.658 -25.656 -48.612 1.00 86.69 388 ARG A O 1
ATOM 3139 N N . SER A 1 389 ? 17.295 -27.315 -49.329 1.00 85.06 389 SER A N 1
ATOM 3140 C CA . SER A 1 389 ? 17.318 -28.173 -48.133 1.00 85.06 389 SER A CA 1
ATOM 3141 C C . SER A 1 389 ? 17.958 -29.558 -48.422 1.00 85.06 389 SER A C 1
ATOM 3143 O O . SER A 1 389 ? 18.373 -29.813 -49.554 1.00 85.06 389 SER A O 1
ATOM 3145 N N . GLY A 1 390 ? 18.117 -30.431 -47.415 1.00 87.31 390 GLY A N 1
ATOM 3146 C CA . GLY A 1 390 ? 18.519 -31.842 -47.610 1.00 87.31 390 GLY A CA 1
ATOM 3147 C C . GLY A 1 390 ? 20.027 -32.146 -47.762 1.00 87.31 390 GLY A C 1
ATOM 3148 O O . GLY A 1 390 ? 20.860 -31.273 -47.490 1.00 87.31 390 GLY A O 1
ATOM 3149 N N . PRO A 1 391 ? 20.400 -33.387 -48.148 1.00 87.31 391 PRO A N 1
ATOM 3150 C CA . PRO A 1 391 ? 21.791 -33.811 -48.347 1.00 87.31 391 PRO A CA 1
ATOM 3151 C C . PRO A 1 391 ? 22.510 -33.050 -49.476 1.00 87.31 391 PRO A C 1
ATOM 3153 O O . PRO A 1 391 ? 21.888 -32.509 -50.393 1.00 87.31 391 PRO A O 1
ATOM 3156 N N . LEU A 1 392 ? 23.846 -33.003 -49.427 1.00 86.88 392 LEU A N 1
ATOM 3157 C CA . LEU A 1 392 ? 24.649 -32.450 -50.523 1.00 86.88 392 LEU A CA 1
ATOM 3158 C C . LEU A 1 392 ? 24.639 -33.417 -51.715 1.00 86.88 392 LEU A C 1
ATOM 3160 O O . LEU A 1 392 ? 24.963 -34.591 -51.561 1.00 86.88 392 LEU A O 1
ATOM 3164 N N . THR A 1 393 ? 24.284 -32.914 -52.897 1.00 88.12 393 THR A N 1
ATOM 3165 C CA . THR A 1 393 ? 24.287 -33.682 -54.150 1.00 88.12 393 THR A CA 1
ATOM 3166 C C . THR A 1 393 ? 25.678 -33.698 -54.787 1.00 88.12 393 THR A C 1
ATOM 3168 O O . THR A 1 393 ? 26.480 -32.791 -54.549 1.00 88.12 393 THR A O 1
ATOM 3171 N N . GLY A 1 394 ? 25.955 -34.702 -55.628 1.00 84.69 394 GLY A N 1
ATOM 3172 C CA . GLY A 1 394 ? 27.239 -34.846 -56.330 1.00 84.69 394 GLY A CA 1
ATOM 3173 C C . GLY A 1 394 ? 27.637 -33.601 -57.127 1.00 84.69 394 GLY A C 1
ATOM 3174 O O . GLY A 1 394 ? 28.771 -33.142 -57.017 1.00 84.69 394 GLY A O 1
ATOM 3175 N N . ASP A 1 395 ? 26.684 -32.970 -57.815 1.00 84.81 395 ASP A N 1
ATOM 3176 C CA . ASP A 1 395 ? 26.935 -31.747 -58.589 1.00 84.81 395 ASP A CA 1
ATOM 3177 C C . ASP A 1 395 ? 27.392 -30.574 -57.714 1.00 84.81 395 ASP A C 1
ATOM 3179 O O . ASP A 1 395 ? 28.284 -29.817 -58.091 1.00 84.81 395 ASP A O 1
ATOM 3183 N N . LYS A 1 396 ? 26.830 -30.438 -56.503 1.00 85.81 396 LYS A N 1
ATOM 3184 C CA . LYS A 1 396 ? 27.224 -29.376 -55.561 1.00 85.81 396 LYS A CA 1
ATOM 3185 C C . LYS A 1 396 ? 28.648 -29.589 -55.055 1.00 85.81 396 LYS A C 1
ATOM 3187 O O . LYS A 1 396 ? 29.403 -28.625 -54.951 1.00 85.81 396 LYS A O 1
ATOM 3192 N N . LEU A 1 397 ? 29.010 -30.842 -54.776 1.00 89.19 397 LEU A N 1
ATOM 3193 C CA . LEU A 1 397 ? 30.369 -31.209 -54.378 1.00 89.19 397 LEU A CA 1
ATOM 3194 C C . LEU A 1 397 ? 31.363 -30.953 -55.520 1.00 89.19 397 LEU A C 1
ATOM 3196 O O . LEU A 1 397 ? 32.447 -30.428 -55.273 1.00 89.19 397 LEU A O 1
ATOM 3200 N N . LYS A 1 398 ? 30.978 -31.249 -56.768 1.00 91.38 398 LYS A N 1
ATOM 3201 C CA . LYS A 1 398 ? 31.804 -30.986 -57.950 1.00 91.38 398 LYS A CA 1
ATOM 3202 C C . LYS A 1 398 ? 32.088 -29.492 -58.112 1.00 91.38 398 LYS A C 1
ATOM 3204 O O . LYS A 1 398 ? 33.253 -29.111 -58.147 1.00 91.38 398 LYS A O 1
ATOM 3209 N N . VAL A 1 399 ? 31.061 -28.642 -58.072 1.00 91.19 399 VAL A N 1
ATOM 3210 C CA . VAL A 1 399 ? 31.228 -27.178 -58.160 1.00 91.19 399 VAL A CA 1
ATOM 3211 C C . VAL A 1 399 ? 32.138 -26.637 -57.050 1.00 91.19 399 VAL A C 1
ATOM 3213 O O . VAL A 1 399 ? 33.002 -25.799 -57.305 1.00 91.19 399 VAL A O 1
ATOM 3216 N N . ALA A 1 400 ? 31.985 -27.126 -55.815 1.00 91.06 400 ALA A N 1
ATOM 3217 C CA . ALA A 1 400 ? 32.859 -26.742 -54.707 1.00 91.06 400 ALA A CA 1
ATOM 3218 C C . ALA A 1 400 ? 34.316 -27.188 -54.916 1.00 91.06 400 ALA A C 1
ATOM 3220 O O . ALA A 1 400 ? 35.235 -26.424 -54.622 1.00 91.06 400 ALA A O 1
ATOM 3221 N N . SER A 1 401 ? 34.535 -28.394 -55.449 1.00 91.81 401 SER A N 1
ATOM 3222 C CA . SER A 1 401 ? 35.877 -28.898 -55.760 1.00 91.81 401 SER A CA 1
ATOM 3223 C C . SER A 1 401 ? 36.563 -28.098 -56.870 1.00 91.81 401 SER A C 1
ATOM 3225 O O . SER A 1 401 ? 37.709 -27.688 -56.701 1.00 91.81 401 SER A O 1
ATOM 3227 N N . GLU A 1 402 ? 35.853 -27.799 -57.960 1.00 92.31 402 GLU A N 1
ATOM 3228 C CA . GLU A 1 402 ? 36.367 -27.011 -59.084 1.00 92.31 402 GLU A CA 1
ATOM 3229 C C . GLU A 1 402 ? 36.733 -25.596 -58.643 1.00 92.31 402 GLU A C 1
ATOM 3231 O O . GLU A 1 402 ? 37.775 -25.073 -59.035 1.00 92.31 402 GLU A O 1
ATOM 3236 N N . TYR A 1 403 ? 35.912 -24.993 -57.780 1.00 90.00 403 TYR A N 1
ATOM 3237 C CA . TYR A 1 403 ? 36.205 -23.687 -57.208 1.00 90.00 403 TYR A CA 1
ATOM 3238 C C . TYR A 1 403 ? 37.496 -23.697 -56.383 1.00 90.00 403 TYR A C 1
ATOM 3240 O O . TYR A 1 403 ? 38.375 -22.875 -56.624 1.00 90.00 403 TYR A O 1
ATOM 3248 N N . LEU A 1 404 ? 37.645 -24.649 -55.454 1.00 88.12 404 LEU A N 1
ATOM 3249 C CA . LEU A 1 404 ? 38.853 -24.769 -54.630 1.00 88.12 404 LEU A CA 1
ATOM 3250 C C . LEU A 1 404 ? 40.112 -24.982 -55.480 1.00 88.12 404 LEU A C 1
ATOM 3252 O O . LEU A 1 404 ? 41.130 -24.337 -55.242 1.00 88.12 404 LEU A O 1
ATOM 3256 N N . ILE A 1 405 ? 40.033 -25.848 -56.495 1.00 87.62 405 ILE A N 1
ATOM 3257 C CA . ILE A 1 405 ? 41.140 -26.090 -57.430 1.00 87.62 405 ILE A CA 1
ATOM 3258 C C . ILE A 1 405 ? 41.491 -24.805 -58.176 1.00 87.62 405 ILE A C 1
ATOM 3260 O O . ILE A 1 405 ? 42.665 -24.454 -58.267 1.00 87.62 405 ILE A O 1
ATOM 3264 N N . LYS A 1 406 ? 40.487 -24.082 -58.678 1.00 86.19 406 LYS A N 1
ATOM 3265 C CA . LYS A 1 406 ? 40.693 -22.837 -59.419 1.00 86.19 406 LYS A CA 1
ATOM 3266 C C . LYS A 1 406 ? 41.344 -21.759 -58.557 1.00 86.19 406 LYS A C 1
ATOM 3268 O O . LYS A 1 406 ? 42.233 -21.071 -59.043 1.00 86.19 406 LYS A O 1
ATOM 3273 N N . GLU A 1 407 ? 40.938 -21.621 -57.299 1.00 85.62 407 GLU A N 1
ATOM 3274 C CA . GLU A 1 407 ? 41.541 -20.656 -56.372 1.00 85.62 407 GLU A CA 1
ATOM 3275 C C . GLU A 1 407 ? 43.018 -20.980 -56.099 1.00 85.62 407 GLU A C 1
ATOM 3277 O O . GLU A 1 407 ? 43.875 -20.104 -56.216 1.00 85.62 407 GLU A O 1
ATOM 3282 N N . VAL A 1 408 ? 43.350 -22.251 -55.841 1.00 83.19 408 VAL A N 1
ATOM 3283 C CA . VAL A 1 408 ? 44.751 -22.681 -55.673 1.00 83.19 408 VAL A CA 1
ATOM 3284 C C . VAL A 1 408 ? 45.547 -22.475 -56.965 1.00 83.19 408 VAL A C 1
ATOM 3286 O O . VAL A 1 408 ? 46.667 -21.974 -56.924 1.00 83.19 408 VAL A O 1
ATOM 3289 N N . GLN A 1 409 ? 44.964 -22.794 -58.125 1.00 84.38 409 GLN A N 1
ATOM 3290 C CA . GLN A 1 409 ? 45.611 -22.580 -59.419 1.00 84.38 409 GLN A CA 1
ATOM 3291 C C . GLN A 1 409 ? 45.908 -21.101 -59.677 1.00 84.38 409 GLN A C 1
ATOM 3293 O O . GLN A 1 409 ? 47.003 -20.764 -60.116 1.00 84.38 409 GLN A O 1
ATOM 3298 N N . VAL A 1 410 ? 44.952 -20.217 -59.386 1.00 83.19 410 VAL A N 1
ATOM 3299 C CA . VAL A 1 410 ? 45.119 -18.766 -59.534 1.00 83.19 410 VAL A CA 1
ATOM 3300 C C . VAL A 1 410 ? 46.224 -18.236 -58.626 1.00 83.19 410 VAL A C 1
ATOM 3302 O O . VAL A 1 410 ? 46.951 -17.344 -59.056 1.00 83.19 410 VAL A O 1
ATOM 3305 N N . ARG A 1 411 ? 46.383 -18.786 -57.417 1.00 80.62 411 ARG A N 1
ATOM 3306 C CA . ARG A 1 411 ? 47.459 -18.411 -56.491 1.00 80.62 411 ARG A CA 1
ATOM 3307 C C . ARG A 1 411 ? 48.828 -18.898 -56.972 1.00 80.62 411 ARG A C 1
ATOM 3309 O O . ARG A 1 411 ? 49.718 -18.085 -57.216 1.00 80.62 411 ARG A O 1
ATOM 3316 N N . GLU A 1 412 ? 48.979 -20.209 -57.141 1.00 82.56 412 GLU A N 1
ATOM 3317 C CA . GLU A 1 412 ? 50.279 -20.858 -57.366 1.00 82.56 412 GLU A CA 1
ATOM 3318 C C . GLU A 1 412 ? 50.793 -20.697 -58.802 1.00 82.56 412 GLU A C 1
ATOM 3320 O O . GLU A 1 412 ? 51.995 -20.611 -59.035 1.00 82.56 412 GLU A O 1
ATOM 3325 N N . PHE A 1 413 ? 49.882 -20.609 -59.774 1.00 83.00 413 PHE A N 1
ATOM 3326 C CA . PHE A 1 413 ? 50.201 -20.492 -61.200 1.00 83.00 413 PHE A CA 1
ATOM 3327 C C . PHE A 1 413 ? 49.754 -19.140 -61.767 1.00 83.00 413 PHE A C 1
ATOM 3329 O O . PHE A 1 413 ? 49.405 -19.021 -62.943 1.00 83.00 413 PHE A O 1
ATOM 3336 N N . SER A 1 414 ? 49.733 -18.099 -60.928 1.00 81.50 414 SER A N 1
ATOM 3337 C CA . SER A 1 414 ? 49.299 -16.746 -61.306 1.00 81.50 414 SER A CA 1
ATOM 3338 C C . SER A 1 414 ? 50.027 -16.215 -62.548 1.00 81.50 414 SER A C 1
ATOM 3340 O O . SER A 1 414 ? 49.407 -15.592 -63.419 1.00 81.50 414 SER A O 1
ATOM 3342 N N . LYS A 1 415 ? 51.332 -16.492 -62.664 1.00 80.75 415 LYS A N 1
ATOM 3343 C CA . LYS A 1 415 ? 52.186 -16.075 -63.786 1.00 80.75 415 LYS A CA 1
ATOM 3344 C C . LYS A 1 415 ? 51.864 -16.852 -65.059 1.00 80.75 415 LYS A C 1
ATOM 3346 O O . LYS A 1 415 ? 51.675 -16.239 -66.106 1.00 80.75 415 LYS A O 1
ATOM 3351 N N . GLU A 1 416 ? 51.738 -18.171 -64.961 1.00 82.69 416 GLU A N 1
ATOM 3352 C CA . GLU A 1 416 ? 51.391 -19.062 -66.068 1.00 82.69 416 GLU A CA 1
ATOM 3353 C C . GLU A 1 416 ? 49.984 -18.765 -66.602 1.00 82.69 416 GLU A C 1
ATOM 3355 O O . GLU A 1 416 ? 49.794 -18.635 -67.808 1.00 82.69 416 GLU A O 1
ATOM 3360 N N . ILE A 1 417 ? 49.003 -18.561 -65.720 1.00 81.38 417 ILE A N 1
ATOM 3361 C CA . ILE A 1 417 ? 47.635 -18.189 -66.108 1.00 81.38 417 ILE A CA 1
ATOM 3362 C C . ILE A 1 417 ? 47.616 -16.804 -66.766 1.00 81.38 417 ILE A C 1
ATOM 3364 O O . ILE A 1 417 ? 46.889 -16.592 -67.737 1.00 81.38 417 ILE A O 1
ATOM 3368 N N . SER A 1 418 ? 48.418 -15.858 -66.271 1.00 81.12 418 SER A N 1
ATOM 3369 C CA . SER A 1 418 ? 48.542 -14.528 -66.880 1.00 81.12 418 SER A CA 1
ATOM 3370 C C . SER A 1 418 ? 49.214 -14.576 -68.254 1.00 81.12 418 SER A C 1
ATOM 3372 O O . SER A 1 418 ? 48.827 -13.814 -69.136 1.00 81.12 418 SER A O 1
ATOM 3374 N N . ALA A 1 419 ? 50.188 -15.467 -68.450 1.00 79.19 419 ALA A N 1
ATOM 3375 C CA . ALA A 1 419 ? 50.847 -15.687 -69.735 1.00 79.19 419 ALA A CA 1
ATOM 3376 C C . ALA A 1 419 ? 49.916 -16.379 -70.744 1.00 79.19 419 ALA A C 1
ATOM 3378 O O . ALA A 1 419 ? 49.814 -15.923 -71.880 1.00 79.19 419 ALA A O 1
ATOM 3379 N N . LEU A 1 420 ? 49.166 -17.401 -70.310 1.00 80.00 420 LEU A N 1
ATOM 3380 C CA . LEU A 1 420 ? 48.163 -18.097 -71.126 1.00 80.00 420 LEU A CA 1
ATOM 3381 C C . LEU A 1 420 ? 47.040 -17.160 -71.582 1.00 80.00 420 LEU A C 1
ATOM 3383 O O . LEU A 1 420 ? 46.646 -17.194 -72.741 1.00 80.00 420 LEU A O 1
ATOM 3387 N N . LYS A 1 421 ? 46.565 -16.266 -70.705 1.00 79.69 421 LYS A N 1
ATOM 3388 C CA . LYS A 1 421 ? 45.574 -15.235 -71.065 1.00 79.69 421 LYS A CA 1
ATOM 3389 C C . LYS A 1 421 ? 46.097 -14.190 -72.055 1.00 79.69 421 LYS A C 1
ATOM 3391 O O . LYS A 1 421 ? 45.290 -13.478 -72.642 1.00 79.69 421 LYS A O 1
ATOM 3396 N N . LYS A 1 422 ? 47.419 -14.060 -72.194 1.00 81.00 422 LYS A N 1
ATOM 3397 C CA . LYS A 1 422 ? 48.091 -13.122 -73.106 1.00 81.00 422 LYS A CA 1
ATOM 3398 C C . LYS A 1 422 ? 48.665 -13.809 -74.356 1.00 81.00 422 LYS A C 1
ATOM 3400 O O . LYS A 1 422 ? 49.349 -13.142 -75.118 1.00 81.00 422 LYS A O 1
ATOM 3405 N N . GLU A 1 423 ? 48.416 -15.111 -74.540 1.00 73.81 423 GLU A N 1
ATOM 3406 C CA . GLU A 1 423 ? 48.928 -15.943 -75.648 1.00 73.81 423 GLU A CA 1
ATOM 3407 C C . GLU A 1 423 ? 50.467 -15.963 -75.789 1.00 73.81 423 GLU A C 1
ATOM 3409 O O . GLU A 1 423 ? 51.012 -16.122 -76.880 1.00 73.81 423 GLU A O 1
ATOM 3414 N N . ILE A 1 424 ? 51.204 -15.831 -74.680 1.00 68.31 424 ILE A N 1
ATOM 3415 C CA . ILE A 1 424 ? 52.678 -15.830 -74.686 1.00 68.31 424 ILE A CA 1
ATOM 3416 C C . ILE A 1 424 ? 53.211 -17.234 -74.347 1.00 68.31 424 ILE A C 1
ATOM 3418 O O . ILE A 1 424 ? 52.830 -17.821 -73.332 1.00 68.31 424 ILE A O 1
ATOM 3422 N N . LEU A 1 425 ? 54.134 -17.763 -75.165 1.00 55.81 425 LEU A N 1
ATOM 3423 C CA . LEU A 1 425 ? 54.823 -19.046 -74.943 1.00 55.81 425 LEU A CA 1
ATOM 3424 C C . LEU A 1 425 ? 55.653 -19.014 -73.645 1.00 55.81 425 LEU A C 1
ATOM 3426 O O . LEU A 1 425 ? 56.692 -18.360 -73.569 1.00 55.81 425 LEU A O 1
ATOM 3430 N N . PHE A 1 426 ? 55.209 -19.752 -72.626 1.00 59.72 426 PHE A N 1
ATOM 3431 C CA . PHE A 1 426 ? 55.873 -19.852 -71.325 1.00 59.72 426 PHE A CA 1
ATOM 3432 C C . PHE A 1 426 ? 56.698 -21.150 -71.250 1.00 59.72 426 PHE A C 1
ATOM 3434 O O . PHE A 1 426 ? 56.136 -22.243 -71.230 1.00 59.72 426 PHE A O 1
ATOM 3441 N N . ARG A 1 427 ? 58.037 -21.063 -71.220 1.00 57.25 427 ARG A N 1
ATOM 3442 C CA . ARG A 1 427 ? 58.917 -22.226 -70.981 1.00 57.25 427 ARG A CA 1
ATOM 3443 C C . ARG A 1 427 ? 59.240 -22.332 -69.493 1.00 57.25 427 ARG A C 1
ATOM 3445 O O . ARG A 1 427 ? 59.896 -21.455 -68.939 1.00 57.25 427 ARG A O 1
ATOM 3452 N N . ARG A 1 428 ? 58.800 -23.418 -68.856 1.00 54.59 428 ARG A N 1
ATOM 3453 C CA . ARG A 1 428 ? 59.141 -23.738 -67.464 1.00 54.59 428 ARG A CA 1
ATOM 3454 C C . ARG A 1 428 ? 60.505 -24.429 -67.445 1.00 54.59 428 ARG A C 1
ATOM 3456 O O . ARG A 1 428 ? 60.650 -25.494 -68.038 1.00 54.59 428 ARG A O 1
ATOM 3463 N N . VAL A 1 429 ? 61.500 -23.826 -66.799 1.00 50.47 429 VAL A N 1
ATOM 3464 C CA . VAL A 1 429 ? 62.745 -24.532 -66.467 1.00 50.47 429 VAL A CA 1
ATOM 3465 C C . VAL A 1 429 ? 62.423 -25.425 -65.274 1.00 50.47 429 VAL A C 1
ATOM 3467 O O . VAL A 1 429 ? 62.101 -24.923 -64.200 1.00 50.47 429 VAL A O 1
ATOM 3470 N N . VAL A 1 430 ? 62.410 -26.737 -65.493 1.00 48.19 430 VAL A N 1
ATOM 3471 C CA . VAL A 1 430 ? 62.310 -27.728 -64.417 1.00 48.19 430 VAL A CA 1
ATOM 3472 C C . VAL A 1 430 ? 63.726 -27.909 -63.870 1.00 48.19 430 VAL A C 1
ATOM 3474 O O . VAL A 1 430 ? 64.620 -28.229 -64.651 1.00 48.19 430 VAL A O 1
ATOM 3477 N N . ILE A 1 431 ? 63.934 -27.630 -62.579 1.00 42.81 431 ILE A N 1
ATOM 3478 C CA . ILE A 1 431 ? 65.146 -28.028 -61.843 1.00 42.81 431 ILE A CA 1
ATOM 3479 C C . ILE A 1 431 ? 64.872 -29.384 -61.210 1.00 42.81 431 ILE A C 1
ATOM 3481 O O . ILE A 1 431 ? 63.767 -29.522 -60.632 1.00 42.81 431 ILE A O 1
#

Mean predicted aligned error: 14.13 Å

Foldseek 3Di:
DQDDDDDDLDPVVVVVVVVVVQVVVVVVVDHDADDAALDPVVPVPPPPVRPPDDDPDQWDQDVNWIARRNQQWTAWDQDQDLAAFLQSLVVSLVSGDDPQCLVLLLSLVSVLLSVVVVVVVGDGRDGDPPVSSVVVVVQSVLCVLRRPDTGHPDQEDRPFPAKEKEKFWAADQFKIKIWIWIWTDPPPFIGIFTRGMDMDTHDPPDDDRLLRRLVRLLRRLVVVVVCVVPVPDDHDYYAYEYADLLSLVLLVDALVQFADSSSVSSVSSVVRDPNVRYAYDHPVQGLRCSNRVRDRSNCSRVDCCSTRGGPVSRDPDDDPGDNRPPPDPVSVVRGDPPDPPDDDDPPPCPVVPLVVLCVVDPDPQVSLVVQLVVVLVVVCVVPVPDHDDDDDDPVSSVVSNVVNVVVVCCVPVVVVVVCVVVVHDDDDDDD

Sequence (431 aa):
MDDVFAGGDSLEEVRELQVQLIRSLARAGMELHKWRTNASNLRSNISEEKEHSFSCSSETKALGILWDHLPDCFSFKVLPSPQNTKRDVLSNIARIFDPFGLLGPVITVVKIFLQRLWKLKIDWNDSLPEREAEEWEKFLNSLHSINQLCIPRHVLCEFPENLEVHGFADASERAYGAIEYLKSSDGERNCVRLLCSKSRVAPLKSISLPKLELCAALLLVQLVKRVLCAIKLEINDIYLWFDSTIVLAWIQHEPWELKTFVANRSAAIQELTKKEQWFHVSSGNNPADVLSRVLASEKICNNELWWTGPSFLQADFPVPMSTPNSNDDVYFSELKTSKPIFLTLNAKEKELFIDCLLSVTNSYLKLIRVMSFIFRFIFNSRNPHSLRSGPLTGDKLKVASEYLIKEVQVREFSKEISALKKEILFRRVVI

Nearest PDB structures (foldseek):
  2ygk-assembly1_B  TM=4.978E-01  e=3.098E-03  Saccharolobus solfataricus
  3idh-assembly1_A  TM=3.445E-01  e=1.511E-01  Homo sapiens
  3qic-assembly1_A  TM=3.603E-01  e=2.129E-01  Homo sapiens
  2cgk-assembly1_A  TM=4.730E-01  e=6.679E-01  Escherichia coli BL21(DE3)
  7rax-assembly1_A  TM=4.120E-01  e=7.488E-01  Escherichia coli K-12